Protein 2F4P (pdb70)

Structure (mmCIF, N/CA/C/O backbone):
data_2F4P
#
_entry.id   2F4P
#
_cell.length_a   71.746
_cell.length_b   71.746
_cell.length_c   188.600
_cell.angle_alpha   90.00
_cell.angle_beta   90.00
_cell.angle_gamma   120.00
#
_symmetry.space_group_name_H-M   'P 65'
#
loop_
_entity.id
_entity.type
_entity.pdbx_description
1 polymer 'hypothetical protein TM1010'
2 non-polymer 'UNKNOWN LIGAND'
3 non-polymer 1,2-ETHANEDIOL
4 water water
#
loop_
_atom_site.group_PDB
_atom_site.id
_atom_site.type_symbol
_atom_site.label_atom_id
_atom_site.label_alt_id
_atom_site.label_comp_id
_atom_site.label_asym_id
_atom_site.label_entity_id
_atom_site.label_seq_id
_atom_site.pdbx_PDB_ins_code
_atom_site.Cartn_x
_atom_site.Cartn_y
_atom_site.Cartn_z
_atom_site.occupancy
_atom_site.B_iso_or_equiv
_atom_site.auth_seq_id
_atom_site.auth_comp_id
_atom_site.auth_asym_id
_atom_site.auth_atom_id
_atom_site.pdbx_PDB_model_num
ATOM 1 N N . VAL A 1 14 ? 29.736 47.854 4.084 1.00 61.47 2 VAL A N 1
ATOM 2 C CA . VAL A 1 14 ? 30.733 46.939 3.434 1.00 60.96 2 VAL A CA 1
ATOM 3 C C . VAL A 1 14 ? 30.465 45.485 3.834 1.00 59.60 2 VAL A C 1
ATOM 4 O O . VAL A 1 14 ? 30.412 44.610 2.972 1.00 59.02 2 VAL A O 1
ATOM 8 N N . ASP A 1 15 ? 30.288 45.232 5.133 1.00 58.23 3 ASP A N 1
ATOM 9 C CA . ASP A 1 15 ? 29.980 43.873 5.610 1.00 56.66 3 ASP A CA 1
ATOM 10 C C . ASP A 1 15 ? 28.564 43.381 5.261 1.00 54.76 3 ASP A C 1
ATOM 11 O O . ASP A 1 15 ? 28.287 42.187 5.374 1.00 53.29 3 ASP A O 1
ATOM 16 N N . ASP A 1 16 ? 27.683 44.285 4.825 1.00 53.21 4 ASP A N 1
ATOM 17 C CA . ASP A 1 16 ? 26.345 43.895 4.359 1.00 52.28 4 ASP A CA 1
ATOM 18 C C . ASP A 1 16 ? 26.430 42.970 3.157 1.00 47.68 4 ASP A C 1
ATOM 19 O O . ASP A 1 16 ? 25.485 42.236 2.884 1.00 48.69 4 ASP A O 1
ATOM 24 N N . ILE A 1 17 ? 27.551 43.014 2.432 1.00 42.96 5 ILE A N 1
ATOM 25 C CA . ILE A 1 17 ? 27.729 42.175 1.243 1.00 40.68 5 ILE A CA 1
ATOM 26 C C . ILE A 1 17 ? 27.759 40.672 1.572 1.00 38.68 5 ILE A C 1
ATOM 27 O O . ILE A 1 17 ? 27.491 39.837 0.697 1.00 38.17 5 ILE A O 1
ATOM 32 N N . PHE A 1 18 ? 28.118 40.351 2.818 1.00 40.40 6 PHE A N 1
ATOM 33 C CA . PHE A 1 18 ? 28.259 38.964 3.266 1.00 40.61 6 PHE A CA 1
ATOM 34 C C . PHE A 1 18 ? 26.988 38.387 3.931 1.00 41.46 6 PHE A C 1
ATOM 35 O O . PHE A 1 18 ? 26.237 39.092 4.632 1.00 40.75 6 PHE A O 1
ATOM 43 N N . GLU A 1 19 ? 26.821 37.082 3.782 1.00 41.76 7 GLU A N 1
ATOM 44 C CA . GLU A 1 19 ? 25.704 36.361 4.388 1.00 43.03 7 GLU A CA 1
ATOM 45 C C . GLU A 1 19 ? 25.772 36.418 5.901 1.00 45.19 7 GLU A C 1
ATOM 46 O O . GLU A 1 19 ? 24.817 36.854 6.550 1.00 46.61 7 GLU A O 1
ATOM 52 N N . ARG A 1 20 ? 26.914 36.011 6.464 1.00 46.24 8 ARG A N 1
ATOM 53 C CA . ARG A 1 20 ? 27.114 35.978 7.915 1.00 48.06 8 ARG A CA 1
ATOM 54 C C . ARG A 1 20 ? 28.130 36.992 8.416 1.00 46.19 8 ARG A C 1
ATOM 55 O O . ARG A 1 20 ? 28.299 37.174 9.610 1.00 48.06 8 ARG A O 1
ATOM 63 N N . GLY A 1 21 ? 28.784 37.689 7.497 1.00 46.13 9 GLY A N 1
ATOM 64 C CA . GLY A 1 21 ? 29.873 38.592 7.842 1.00 41.27 9 GLY A CA 1
ATOM 65 C C . GLY A 1 21 ? 31.163 38.099 7.218 1.00 39.44 9 GLY A C 1
ATOM 66 O O . GLY A 1 21 ? 31.177 37.126 6.463 1.00 37.54 9 GLY A O 1
ATOM 67 N N . SER A 1 22 ? 32.255 38.792 7.499 1.00 39.99 10 SER A N 1
ATOM 68 C CA . SER A 1 22 ? 33.550 38.351 7.016 1.00 43.21 10 SER A CA 1
ATOM 69 C C . SER A 1 22 ? 34.136 37.363 8.020 1.00 42.22 10 SER A C 1
ATOM 70 O O . SER A 1 22 ? 34.009 37.540 9.243 1.00 40.30 10 SER A O 1
ATOM 73 N N . LYS A 1 23 ? 34.794 36.336 7.500 1.00 40.59 11 LYS A N 1
ATOM 74 C CA . LYS A 1 23 ? 35.321 35.281 8.333 1.00 40.56 11 LYS A CA 1
ATOM 75 C C . LYS A 1 23 ? 36.456 35.872 9.134 1.00 39.00 11 LYS A C 1
ATOM 76 O O . LYS A 1 23 ? 37.301 36.572 8.580 1.00 36.88 11 LYS A O 1
ATOM 82 N N . GLY A 1 24 ? 36.452 35.603 10.438 1.00 37.64 12 GLY A N 1
ATOM 83 C CA . GLY A 1 24 ? 37.514 36.035 11.335 1.00 37.88 12 GLY A CA 1
ATOM 84 C C . GLY A 1 24 ? 38.870 35.504 10.944 1.00 37.69 12 GLY A C 1
ATOM 85 O O . GLY A 1 24 ? 39.029 34.320 10.705 1.00 36.04 12 GLY A O 1
ATOM 86 N N . SER A 1 25 ? 39.854 36.394 10.879 1.00 40.11 13 SER A N 1
ATOM 87 C CA . SER A 1 25 ? 41.205 36.000 10.509 1.00 41.56 13 SER A CA 1
ATOM 88 C C . SER A 1 25 ? 41.813 35.166 11.618 1.00 40.63 13 SER A C 1
ATOM 89 O O . SER A 1 25 ? 41.603 35.435 12.801 1.00 40.35 13 SER A O 1
ATOM 92 N N . SER A 1 26 ? 42.574 34.155 11.220 1.00 40.88 14 SER A N 1
ATOM 93 C CA . SER A 1 26 ? 43.343 33.337 12.160 1.00 42.61 14 SER A CA 1
ATOM 94 C C . SER A 1 26 ? 44.397 34.146 12.912 1.00 41.72 14 SER A C 1
ATOM 95 O O . SER A 1 26 ? 44.936 33.654 13.894 1.00 43.43 14 SER A O 1
ATOM 98 N N . ASP A 1 27 ? 44.695 35.364 12.446 1.00 43.25 15 ASP A N 1
ATOM 99 C CA . ASP A 1 27 ? 45.546 36.314 13.184 1.00 43.27 15 ASP A CA 1
ATOM 100 C C . ASP A 1 27 ? 44.958 36.661 14.548 1.00 42.51 15 ASP A C 1
ATOM 101 O O . ASP A 1 27 ? 45.688 36.961 15.478 1.00 40.86 15 ASP A O 1
ATOM 106 N N . PHE A 1 28 ? 43.628 36.671 14.649 1.00 40.38 16 PHE A N 1
ATOM 107 C CA . PHE A 1 28 ? 42.957 37.153 15.853 1.00 38.96 16 PHE A CA 1
ATOM 108 C C . PHE A 1 28 ? 42.025 36.151 16.524 1.00 38.26 16 PHE A C 1
ATOM 109 O O . PHE A 1 28 ? 41.607 36.389 17.654 1.00 35.52 16 PHE A O 1
ATOM 117 N N . PHE A 1 29 ? 41.642 35.102 15.795 1.00 36.04 17 PHE A N 1
ATOM 118 C CA . PHE A 1 29 ? 40.642 34.128 16.246 1.00 36.85 17 PHE A CA 1
ATOM 119 C C . PHE A 1 29 ? 41.135 32.707 16.089 1.00 37.83 17 PHE A C 1
ATOM 120 O O . PHE A 1 29 ? 41.877 32.404 15.171 1.00 39.13 17 PHE A O 1
ATOM 128 N N . THR A 1 30 ? 40.674 31.841 16.984 1.00 38.59 18 THR A N 1
ATOM 129 C CA . THR A 1 30 ? 40.814 30.400 16.885 1.00 39.79 18 THR A CA 1
ATOM 130 C C . THR A 1 30 ? 39.467 29.840 16.478 1.00 38.16 18 THR A C 1
ATOM 131 O O . THR A 1 30 ? 38.432 30.165 17.070 1.00 36.73 18 THR A O 1
ATOM 135 N N . GLY A 1 31 ? 39.460 29.014 15.440 1.00 35.17 19 GLY A N 1
ATOM 136 C CA . GLY A 1 31 ? 38.212 28.456 14.939 1.00 33.34 19 GLY A CA 1
ATOM 137 C C . GLY A 1 31 ? 37.406 29.386 14.030 1.00 36.20 19 GLY A C 1
ATOM 138 O O . GLY A 1 31 ? 37.920 30.378 13.510 1.00 35.50 19 GLY A O 1
ATOM 139 N N . ASN A 1 32 ? 36.136 29.033 13.827 1.00 35.18 20 ASN A N 1
ATOM 140 C CA . ASN A 1 32 ? 35.293 29.673 12.827 1.00 34.46 20 ASN A CA 1
ATOM 141 C C . ASN A 1 32 ? 34.459 30.761 13.467 1.00 36.95 20 ASN A C 1
ATOM 142 O O . ASN A 1 32 ? 33.637 30.490 14.340 1.00 35.38 20 ASN A O 1
ATOM 147 N N . VAL A 1 33 ? 34.680 31.993 13.008 1.00 34.93 21 VAL A N 1
ATOM 148 C CA . VAL A 1 33 ? 34.033 33.184 13.581 1.00 36.15 21 VAL A CA 1
ATOM 149 C C . VAL A 1 33 ? 33.626 34.059 12.404 1.00 36.06 21 VAL A C 1
ATOM 150 O O . VAL A 1 33 ? 34.359 34.123 11.421 1.00 36.68 21 VAL A O 1
ATOM 154 N N . TRP A 1 34 ? 32.471 34.707 12.497 1.00 36.48 22 TRP A N 1
ATOM 155 C CA A TRP A 1 34 ? 31.955 35.622 11.473 0.50 38.65 22 TRP A CA 1
ATOM 156 C CA B TRP A 1 34 ? 32.077 35.687 11.476 0.50 36.44 22 TRP A CA 1
ATOM 157 C C . TRP A 1 34 ? 31.702 36.981 12.149 1.00 38.30 22 TRP A C 1
ATOM 158 O O . TRP A 1 34 ? 31.018 37.011 13.168 1.00 37.40 22 TRP A O 1
ATOM 179 N N . VAL A 1 35 ? 32.223 38.056 11.572 1.00 39.60 23 VAL A N 1
ATOM 180 C CA . VAL A 1 35 ? 32.080 39.412 12.102 1.00 39.13 23 VAL A CA 1
ATOM 181 C C . VAL A 1 35 ? 31.346 40.326 11.098 1.00 38.56 23 VAL A C 1
ATOM 182 O O . VAL A 1 35 ? 31.720 40.395 9.928 1.00 38.92 23 VAL A O 1
ATOM 186 N N . LYS A 1 36 ? 30.285 40.996 11.544 1.00 38.29 24 LYS A N 1
ATOM 187 C CA . LYS A 1 36 ? 29.660 42.069 10.766 1.00 38.82 24 LYS A CA 1
ATOM 188 C C . LYS A 1 36 ? 29.832 43.357 11.543 1.00 40.10 24 LYS A C 1
ATOM 189 O O . LYS A 1 36 ? 29.374 43.452 12.675 1.00 38.33 24 LYS A O 1
ATOM 200 N N . LEU A 1 38 ? 28.783 46.931 12.466 1.00 38.83 26 LEU A N 1
ATOM 201 C CA . LEU A 1 38 ? 27.525 47.632 12.474 1.00 36.65 26 LEU A CA 1
ATOM 202 C C . LEU A 1 38 ? 27.772 49.124 12.410 1.00 37.53 26 LEU A C 1
ATOM 203 O O . LEU A 1 38 ? 27.074 49.850 11.684 1.00 35.82 26 LEU A O 1
ATOM 208 N N . VAL A 1 39 ? 28.752 49.568 13.190 1.00 36.25 27 VAL A N 1
ATOM 209 C CA . VAL A 1 39 ? 29.231 50.937 13.174 1.00 36.35 27 VAL A CA 1
ATOM 210 C C . VAL A 1 39 ? 30.736 50.910 13.091 1.00 36.35 27 VAL A C 1
ATOM 211 O O . VAL A 1 39 ? 31.404 50.450 14.013 1.00 36.47 27 VAL A O 1
ATOM 215 N N . THR A 1 40 ? 31.268 51.378 11.967 1.00 37.81 28 THR A N 1
ATOM 216 C CA . THR A 1 40 ? 32.705 51.454 11.772 1.00 40.18 28 THR A CA 1
ATOM 217 C C . THR A 1 40 ? 33.256 52.781 12.248 1.00 41.54 28 THR A C 1
ATOM 218 O O . THR A 1 40 ? 34.446 52.895 12.558 1.00 39.84 28 THR A O 1
ATOM 222 N N . ASP A 1 41 ? 32.400 53.805 12.272 1.00 41.30 29 ASP A N 1
ATOM 223 C CA . ASP A 1 41 ? 32.790 55.136 12.708 1.00 42.38 29 ASP A CA 1
ATOM 224 C C . ASP A 1 41 ? 33.946 55.649 11.864 1.00 45.41 29 ASP A C 1
ATOM 225 O O . ASP A 1 41 ? 34.908 56.236 12.389 1.00 42.58 29 ASP A O 1
ATOM 230 N N . GLU A 1 42 ? 33.837 55.433 10.548 1.00 46.76 30 GLU A N 1
ATOM 231 C CA . GLU A 1 42 ? 34.848 55.880 9.579 1.00 48.67 30 GLU A CA 1
ATOM 232 C C . GLU A 1 42 ? 35.222 57.318 9.807 1.00 51.17 30 GLU A C 1
ATOM 233 O O . GLU A 1 42 ? 36.392 57.703 9.684 1.00 50.31 30 GLU A O 1
ATOM 235 N N . ASN A 1 43 ? 34.207 58.114 10.139 1.00 53.31 31 ASN A N 1
ATOM 236 C CA . ASN A 1 43 ? 34.358 59.544 10.298 1.00 52.15 31 ASN A CA 1
ATOM 237 C C . ASN A 1 43 ? 34.507 59.984 11.750 1.00 51.21 31 ASN A C 1
ATOM 238 O O . ASN A 1 43 ? 34.447 61.172 12.030 1.00 50.35 31 ASN A O 1
ATOM 243 N N . GLY A 1 44 ? 34.704 59.037 12.672 1.00 49.82 32 GLY A N 1
ATOM 244 C CA . GLY A 1 44 ? 34.977 59.369 14.073 1.00 49.19 32 GLY A CA 1
ATOM 245 C C . GLY A 1 44 ? 33.917 60.215 14.776 1.00 47.88 32 GLY A C 1
ATOM 246 O O . GLY A 1 44 ? 34.201 60.827 15.784 1.00 45.76 32 GLY A O 1
ATOM 247 N N . VAL A 1 45 ? 32.694 60.239 14.232 1.00 47.40 33 VAL A N 1
ATOM 248 C CA . VAL A 1 45 ? 31.550 60.960 14.816 1.00 45.91 33 VAL A CA 1
ATOM 249 C C . VAL A 1 45 ? 31.207 60.439 16.246 1.00 44.31 33 VAL A C 1
ATOM 250 O O . VAL A 1 45 ? 30.687 61.174 17.091 1.00 41.35 33 VAL A O 1
ATOM 254 N N . PHE A 1 46 ? 31.544 59.185 16.521 1.00 41.08 34 PHE A N 1
ATOM 255 C CA . PHE A 1 46 ? 31.055 58.502 17.718 1.00 38.34 34 PHE A CA 1
ATOM 256 C C . PHE A 1 46 ? 32.151 58.086 18.705 1.00 38.28 34 PHE A C 1
ATOM 257 O O . PHE A 1 46 ? 31.854 57.841 19.880 1.00 37.63 34 PHE A O 1
ATOM 265 N N . ASN A 1 47 ? 33.402 58.021 18.254 1.00 36.56 35 ASN A N 1
ATOM 266 C CA . ASN A 1 47 ? 34.523 57.490 19.076 1.00 36.96 35 ASN A CA 1
ATOM 267 C C . ASN A 1 47 ? 34.242 56.085 19.621 1.00 36.43 35 ASN A C 1
ATOM 268 O O . ASN A 1 47 ? 34.724 55.680 20.694 1.00 36.99 35 ASN A O 1
ATOM 273 N N . THR A 1 48 ? 33.475 55.331 18.841 1.00 35.72 36 THR A N 1
ATOM 274 C CA . THR A 1 48 ? 32.931 54.040 19.244 1.00 36.17 36 THR A CA 1
ATOM 275 C C . THR A 1 48 ? 32.758 53.181 17.991 1.00 37.94 36 THR A C 1
ATOM 276 O O . THR A 1 48 ? 32.311 53.676 16.965 1.00 36.25 36 THR A O 1
ATOM 280 N N . GLN A 1 49 ? 33.116 51.902 18.059 1.00 36.82 37 GLN A N 1
ATOM 281 C CA . GLN A 1 49 ? 32.765 50.985 17.001 1.00 34.97 37 GLN A CA 1
ATOM 282 C C . GLN A 1 49 ? 31.846 49.926 17.558 1.00 36.53 37 GLN A C 1
ATOM 283 O O . GLN A 1 49 ? 31.882 49.640 18.749 1.00 36.28 37 GLN A O 1
ATOM 289 N N . VAL A 1 50 ? 30.979 49.396 16.696 1.00 35.34 38 VAL A N 1
ATOM 290 C CA . VAL A 1 50 ? 29.991 48.385 17.090 1.00 36.25 38 VAL A CA 1
ATOM 291 C C . VAL A 1 50 ? 30.006 47.262 16.034 1.00 37.46 38 VAL A C 1
ATOM 292 O O . VAL A 1 50 ? 30.084 47.508 14.820 1.00 36.68 38 VAL A O 1
ATOM 296 N N . TYR A 1 51 ? 29.962 46.027 16.517 1.00 36.97 39 TYR A N 1
ATOM 297 C CA A TYR A 1 51 ? 29.993 44.871 15.632 0.50 36.83 39 TYR A CA 1
ATOM 298 C CA B TYR A 1 51 ? 30.060 44.846 15.678 0.50 36.56 39 TYR A CA 1
ATOM 299 C C . TYR A 1 51 ? 29.132 43.768 16.199 1.00 35.81 39 TYR A C 1
ATOM 300 O O . TYR A 1 51 ? 28.756 43.791 17.363 1.00 36.07 39 TYR A O 1
ATOM 317 N N . ASP A 1 52 ? 28.794 42.837 15.325 1.00 36.61 40 ASP A N 1
ATOM 318 C CA . ASP A 1 52 ? 27.978 41.678 15.666 1.00 38.17 40 ASP A CA 1
ATOM 319 C C . ASP A 1 52 ? 28.819 40.482 15.294 1.00 38.17 40 ASP A C 1
ATOM 320 O O . ASP A 1 52 ? 29.329 40.433 14.161 1.00 36.96 40 ASP A O 1
ATOM 325 N N . VAL A 1 53 ? 28.993 39.545 16.231 1.00 37.14 41 VAL A N 1
ATOM 326 C CA A VAL A 1 53 ? 29.929 38.417 16.078 0.50 35.42 41 VAL A CA 1
ATOM 327 C CA B VAL A 1 53 ? 29.877 38.414 15.989 0.50 37.67 41 VAL A CA 1
ATOM 328 C C . VAL A 1 53 ? 29.223 37.077 16.329 1.00 36.50 41 VAL A C 1
ATOM 329 O O . VAL A 1 53 ? 28.478 36.942 17.311 1.00 36.85 41 VAL A O 1
ATOM 336 N N . VAL A 1 54 ? 29.467 36.093 15.466 1.00 35.81 42 VAL A N 1
ATOM 337 C CA A VAL A 1 54 ? 29.080 34.703 15.740 0.50 34.78 42 VAL A CA 1
ATOM 338 C CA B VAL A 1 54 ? 29.083 34.717 15.778 0.50 35.57 42 VAL A CA 1
ATOM 339 C C . VAL A 1 54 ? 30.335 33.865 15.886 1.00 34.46 42 VAL A C 1
ATOM 340 O O . VAL A 1 54 ? 31.181 33.864 14.980 1.00 35.60 42 VAL A O 1
ATOM 347 N N . PHE A 1 55 ? 30.455 33.176 17.020 1.00 36.64 43 PHE A N 1
ATOM 348 C CA . PHE A 1 55 ? 31.506 32.180 17.260 1.00 34.24 43 PHE A CA 1
ATOM 349 C C . PHE A 1 55 ? 30.830 30.815 17.153 1.00 34.76 43 PHE A C 1
ATOM 350 O O . PHE A 1 55 ? 29.901 30.517 17.909 1.00 34.18 43 PHE A O 1
ATOM 358 N N . GLU A 1 56 ? 31.309 29.965 16.254 1.00 34.32 44 GLU A N 1
ATOM 359 C CA . GLU A 1 56 ? 30.841 28.568 16.243 1.00 34.82 44 GLU A CA 1
ATOM 360 C C . GLU A 1 56 ? 31.409 27.838 17.455 1.00 34.71 44 GLU A C 1
ATOM 361 O O . GLU A 1 56 ? 32.374 28.295 18.042 1.00 33.56 44 GLU A O 1
ATOM 367 N N . PRO A 1 57 ? 30.819 26.689 17.830 1.00 35.04 45 PRO A N 1
ATOM 368 C CA . PRO A 1 57 ? 31.319 26.003 19.016 1.00 34.42 45 PRO A CA 1
ATOM 369 C C . PRO A 1 57 ? 32.833 25.809 18.989 1.00 35.82 45 PRO A C 1
ATOM 370 O O . PRO A 1 57 ? 33.400 25.431 17.966 1.00 33.70 45 PRO A O 1
ATOM 374 N N . GLY A 1 58 ? 33.482 26.131 20.105 1.00 36.65 46 GLY A N 1
ATOM 375 C CA . GLY A 1 58 ? 34.911 25.960 20.244 1.00 36.75 46 GLY A CA 1
ATOM 376 C C . GLY A 1 58 ? 35.719 27.173 19.779 1.00 37.56 46 GLY A C 1
ATOM 377 O O . GLY A 1 58 ? 36.917 27.246 20.022 1.00 40.25 46 GLY A O 1
ATOM 378 N N . ALA A 1 59 ? 35.097 28.091 19.058 1.00 36.92 47 ALA A N 1
ATOM 379 C CA . ALA A 1 59 ? 35.828 29.230 18.506 1.00 35.07 47 ALA A CA 1
ATOM 380 C C . ALA A 1 59 ? 35.901 30.350 19.535 1.00 36.51 47 ALA A C 1
ATOM 381 O O . ALA A 1 59 ? 35.010 30.507 20.389 1.00 33.91 47 ALA A O 1
ATOM 383 N N . ARG A 1 60 ? 36.986 31.123 19.449 1.00 36.92 48 ARG A N 1
ATOM 384 C CA . ARG A 1 60 ? 37.236 32.188 20.407 1.00 35.87 48 ARG A CA 1
ATOM 385 C C . ARG A 1 60 ? 38.308 33.133 19.941 1.00 36.18 48 ARG A C 1
ATOM 386 O O . ARG A 1 60 ? 39.149 32.797 19.103 1.00 33.72 48 ARG A O 1
ATOM 394 N N . THR A 1 61 ? 38.333 34.301 20.555 1.00 36.90 49 THR A N 1
ATOM 395 C CA . THR A 1 61 ? 39.353 35.252 20.274 1.00 35.14 49 THR A CA 1
ATOM 396 C C . THR A 1 61 ? 40.674 34.742 20.844 1.00 34.68 49 THR A C 1
ATOM 397 O O . THR A 1 61 ? 40.712 33.903 21.774 1.00 33.73 49 THR A O 1
ATOM 401 N N . HIS A 1 62 ? 41.760 35.272 20.307 1.00 33.28 50 HIS A N 1
ATOM 402 C CA . HIS A 1 62 ? 43.037 35.252 21.025 1.00 33.79 50 HIS A CA 1
ATOM 403 C C . HIS A 1 62 ? 42.924 36.107 22.289 1.00 34.75 50 HIS A C 1
ATOM 404 O O . HIS A 1 62 ? 41.973 36.904 22.451 1.00 35.97 50 HIS A O 1
ATOM 411 N N . TRP A 1 63 ? 43.913 35.992 23.169 1.00 36.05 51 TRP A N 1
ATOM 412 C CA . TRP A 1 63 ? 44.058 36.986 24.244 1.00 34.53 51 TRP A CA 1
ATOM 413 C C . TRP A 1 63 ? 44.307 38.370 23.635 1.00 36.14 51 TRP A C 1
ATOM 414 O O . TRP A 1 63 ? 45.108 38.515 22.698 1.00 36.33 51 TRP A O 1
ATOM 425 N N . HIS A 1 64 ? 43.659 39.395 24.196 1.00 32.86 52 HIS A N 1
ATOM 426 C CA . HIS A 1 64 ? 43.857 40.738 23.740 1.00 34.59 52 HIS A CA 1
ATOM 427 C C . HIS A 1 64 ? 43.309 41.747 24.760 1.00 34.03 52 HIS A C 1
ATOM 428 O O . HIS A 1 64 ? 42.627 41.379 25.713 1.00 37.02 52 HIS A O 1
ATOM 435 N N . SER A 1 65 ? 43.580 43.013 24.512 1.00 33.85 53 SER A N 1
ATOM 436 C CA . SER A 1 65 ? 43.023 44.108 25.292 1.00 33.83 53 SER A CA 1
ATOM 437 C C . SER A 1 65 ? 42.712 45.296 24.370 1.00 35.47 53 SER A C 1
ATOM 438 O O . SER A 1 65 ? 43.286 45.433 23.260 1.00 36.12 53 SER A O 1
ATOM 441 N N . HIS A 1 66 ? 41.819 46.151 24.852 1.00 35.98 54 HIS A N 1
ATOM 442 C CA . HIS A 1 66 ? 41.476 47.394 24.189 1.00 33.77 54 HIS A CA 1
ATOM 443 C C . HIS A 1 66 ? 41.836 48.537 25.135 1.00 34.77 54 HIS A C 1
ATOM 444 O O . HIS A 1 66 ? 41.337 48.577 26.254 1.00 34.29 54 HIS A O 1
ATOM 451 N N . PRO A 1 67 ? 42.625 49.490 24.666 1.00 34.88 55 PRO A N 1
ATOM 452 C CA . PRO A 1 67 ? 42.942 50.660 25.476 1.00 35.66 55 PRO A CA 1
ATOM 453 C C . PRO A 1 67 ? 41.704 51.426 25.980 1.00 37.91 55 PRO A C 1
ATOM 454 O O . PRO A 1 67 ? 41.742 52.025 27.052 1.00 40.48 55 PRO A O 1
ATOM 458 N N . GLY A 1 68 ? 40.633 51.441 25.189 1.00 36.44 56 GLY A N 1
ATOM 459 C CA . GLY A 1 68 ? 39.434 52.158 25.551 1.00 35.67 56 GLY A CA 1
ATOM 460 C C . GLY A 1 68 ? 38.368 51.333 26.220 1.00 37.73 56 GLY A C 1
ATOM 461 O O . GLY A 1 68 ? 37.337 51.874 26.638 1.00 39.73 56 GLY A O 1
ATOM 462 N N . GLY A 1 69 ? 38.570 50.031 26.314 1.00 37.91 57 GLY A N 1
ATOM 463 C CA . GLY A 1 69 ? 37.548 49.179 26.911 1.00 42.09 57 GLY A CA 1
ATOM 464 C C . GLY A 1 69 ? 36.601 48.599 25.853 1.00 41.84 57 GLY A C 1
ATOM 465 O O . GLY A 1 69 ? 36.670 48.924 24.630 1.00 43.55 57 GLY A O 1
ATOM 466 N N . GLN A 1 70 ? 35.724 47.726 26.322 1.00 38.85 58 GLN A N 1
ATOM 467 C CA . GLN A 1 70 ? 34.789 47.036 25.435 1.00 38.49 58 GLN A CA 1
ATOM 468 C C . GLN A 1 70 ? 33.571 46.606 26.243 1.00 38.78 58 GLN A C 1
ATOM 469 O O . GLN A 1 70 ? 33.684 46.327 27.440 1.00 37.70 58 GLN A O 1
ATOM 475 N N . ILE A 1 71 ? 32.402 46.581 25.584 1.00 36.82 59 ILE A N 1
ATOM 476 C CA . ILE A 1 71 ? 31.161 46.109 26.164 1.00 39.43 59 ILE A CA 1
ATOM 477 C C . ILE A 1 71 ? 30.633 44.983 25.262 1.00 38.40 59 ILE A C 1
ATOM 478 O O . ILE A 1 71 ? 30.547 45.163 24.045 1.00 38.98 59 ILE A O 1
ATOM 483 N N . LEU A 1 72 ? 30.300 43.836 25.844 1.00 36.46 60 LEU A N 1
ATOM 484 C CA . LEU A 1 72 ? 29.667 42.742 25.101 1.00 37.40 60 LEU A CA 1
ATOM 485 C C . LEU A 1 72 ? 28.220 42.601 25.547 1.00 37.03 60 LEU A C 1
ATOM 486 O O . LEU A 1 72 ? 27.913 42.713 26.740 1.00 38.11 60 LEU A O 1
ATOM 491 N N . ILE A 1 73 ? 27.345 42.354 24.574 1.00 35.07 61 ILE A N 1
ATOM 492 C CA . ILE A 1 73 ? 25.933 42.131 24.819 1.00 35.55 61 ILE A CA 1
ATOM 493 C C . ILE A 1 73 ? 25.563 40.845 24.111 1.00 34.16 61 ILE A C 1
ATOM 494 O O . ILE A 1 73 ? 25.563 40.800 22.883 1.00 35.17 61 ILE A O 1
ATOM 499 N N . VAL A 1 74 ? 25.294 39.801 24.886 1.00 35.50 62 VAL A N 1
ATOM 500 C CA . VAL A 1 74 ? 25.050 38.465 24.349 1.00 37.37 62 VAL A CA 1
ATOM 501 C C . VAL A 1 74 ? 23.615 38.342 23.892 1.00 37.57 62 VAL A C 1
ATOM 502 O O . VAL A 1 74 ? 22.688 38.603 24.657 1.00 38.05 62 VAL A O 1
ATOM 506 N N . THR A 1 75 ? 23.433 37.956 22.637 1.00 36.83 63 THR A N 1
ATOM 507 C CA . THR A 1 75 ? 22.099 37.876 22.049 1.00 38.08 63 THR A CA 1
ATOM 508 C C . THR A 1 75 ? 21.608 36.452 21.849 1.00 40.07 63 THR A C 1
ATOM 509 O O . THR A 1 75 ? 20.407 36.242 21.728 1.00 38.57 63 THR A O 1
ATOM 513 N N . ARG A 1 76 ? 22.514 35.476 21.837 1.00 37.12 64 ARG A N 1
ATOM 514 C CA . ARG A 1 76 ? 22.128 34.104 21.600 1.00 39.89 64 ARG A CA 1
ATOM 515 C C . ARG A 1 76 ? 23.206 33.129 22.021 1.00 37.25 64 ARG A C 1
ATOM 516 O O . ARG A 1 76 ? 24.399 33.399 21.875 1.00 37.65 64 ARG A O 1
ATOM 524 N N . GLY A 1 77 ? 22.785 31.970 22.519 1.00 34.68 65 GLY A N 1
ATOM 525 C CA . GLY A 1 77 ? 23.716 30.854 22.706 1.00 35.57 65 GLY A CA 1
ATOM 526 C C . GLY A 1 77 ? 24.410 30.835 24.051 1.00 37.10 65 GLY A C 1
ATOM 527 O O . GLY A 1 77 ? 23.860 31.306 25.038 1.00 39.29 65 GLY A O 1
ATOM 528 N N . LYS A 1 78 ? 25.623 30.279 24.079 1.00 35.35 66 LYS A N 1
ATOM 529 C CA . LYS A 1 78 ? 26.389 30.086 25.289 1.00 38.33 66 LYS A CA 1
ATOM 530 C C . LYS A 1 78 ? 27.859 30.312 24.983 1.00 38.01 66 LYS A C 1
ATOM 531 O O . LYS A 1 78 ? 28.389 29.815 23.982 1.00 36.91 66 LYS A O 1
ATOM 537 N N . GLY A 1 79 ? 28.507 31.090 25.830 1.00 36.09 67 GLY A N 1
ATOM 538 C CA . GLY A 1 79 ? 29.924 31.304 25.700 1.00 37.13 67 GLY A CA 1
ATOM 539 C C . GLY A 1 79 ? 30.635 31.524 26.997 1.00 36.07 67 GLY A C 1
ATOM 540 O O . GLY A 1 79 ? 30.096 31.298 28.068 1.00 36.77 67 GLY A O 1
ATOM 541 N N . PHE A 1 80 ? 31.861 31.996 26.863 1.00 36.47 68 PHE A N 1
ATOM 542 C CA . PHE A 1 80 ? 32.758 32.234 27.975 1.00 38.12 68 PHE A CA 1
ATOM 543 C C . PHE A 1 80 ? 33.510 33.526 27.779 1.00 37.61 68 PHE A C 1
ATOM 544 O O . PHE A 1 80 ? 33.848 33.893 26.645 1.00 36.03 68 PHE A O 1
ATOM 552 N N . TYR A 1 81 ? 33.744 34.197 28.908 1.00 39.37 69 TYR A N 1
ATOM 553 C CA . TYR A 1 81 ? 34.597 35.361 29.015 1.00 37.83 69 TYR A CA 1
ATOM 554 C C . TYR A 1 81 ? 35.623 35.098 30.124 1.00 39.02 69 TYR A C 1
ATOM 555 O O . TYR A 1 81 ? 35.275 34.638 31.188 1.00 39.03 69 TYR A O 1
ATOM 564 N N . GLN A 1 82 ? 36.888 35.384 29.856 1.00 37.12 70 GLN A N 1
ATOM 565 C CA . GLN A 1 82 ? 37.924 35.191 30.849 1.00 36.61 70 GLN A CA 1
ATOM 566 C C . GLN A 1 82 ? 38.968 36.279 30.796 1.00 37.59 70 GLN A C 1
ATOM 567 O O . GLN A 1 82 ? 39.527 36.555 29.735 1.00 36.69 70 GLN A O 1
ATOM 573 N N . GLU A 1 83 ? 39.248 36.855 31.965 1.00 37.70 71 GLU A N 1
ATOM 574 C CA . GLU A 1 83 ? 40.375 37.755 32.171 1.00 38.63 71 GLU A CA 1
ATOM 575 C C . GLU A 1 83 ? 41.629 36.983 32.570 1.00 39.08 71 GLU A C 1
ATOM 576 O O . GLU A 1 83 ? 41.564 35.958 33.240 1.00 38.29 71 GLU A O 1
ATOM 582 N N . ARG A 1 84 ? 42.779 37.478 32.131 1.00 36.69 72 ARG A N 1
ATOM 583 C CA . ARG A 1 84 ? 44.058 36.849 32.460 1.00 36.28 72 ARG A CA 1
ATOM 584 C C . ARG A 1 84 ? 44.150 36.577 33.962 1.00 36.64 72 ARG A C 1
ATOM 585 O O . ARG A 1 84 ? 43.977 37.481 34.771 1.00 38.65 72 ARG A O 1
ATOM 593 N N . GLY A 1 85 ? 44.397 35.328 34.326 1.00 40.23 73 GLY A N 1
ATOM 594 C CA . GLY A 1 85 ? 44.621 34.942 35.716 1.00 40.98 73 GLY A CA 1
ATOM 595 C C . GLY A 1 85 ? 43.366 34.810 36.563 1.00 42.13 73 GLY A C 1
ATOM 596 O O . GLY A 1 85 ? 43.469 34.611 37.772 1.00 41.07 73 GLY A O 1
ATOM 597 N N . LYS A 1 86 ? 42.182 34.925 35.954 1.00 41.53 74 LYS A N 1
ATOM 598 C CA . LYS A 1 86 ? 40.910 34.876 36.697 1.00 41.02 74 LYS A CA 1
ATOM 599 C C . LYS A 1 86 ? 40.022 33.717 36.190 1.00 40.31 74 LYS A C 1
ATOM 600 O O . LYS A 1 86 ? 40.163 33.283 35.047 1.00 39.28 74 LYS A O 1
ATOM 606 N N . PRO A 1 87 ? 39.089 33.234 37.022 1.00 41.16 75 PRO A N 1
ATOM 607 C CA . PRO A 1 87 ? 38.166 32.187 36.575 1.00 42.29 75 PRO A CA 1
ATOM 608 C C . PRO A 1 87 ? 37.288 32.694 35.438 1.00 41.12 75 PRO A C 1
ATOM 609 O O . PRO A 1 87 ? 36.856 33.850 35.466 1.00 40.45 75 PRO A O 1
ATOM 613 N N . ALA A 1 88 ? 37.016 31.835 34.457 1.00 39.23 76 ALA A N 1
ATOM 614 C CA . ALA A 1 88 ? 36.123 32.186 33.364 1.00 40.82 76 ALA A CA 1
ATOM 615 C C . ALA A 1 88 ? 34.675 32.401 33.830 1.00 43.57 76 ALA A C 1
ATOM 616 O O . ALA A 1 88 ? 34.220 31.790 34.796 1.00 44.68 76 ALA A O 1
ATOM 618 N N . ARG A 1 89 ? 33.986 33.288 33.131 1.00 41.55 77 ARG A N 1
ATOM 619 C CA . ARG A 1 89 ? 32.576 33.623 33.341 1.00 42.42 77 ARG A CA 1
ATOM 620 C C . ARG A 1 89 ? 31.758 33.001 32.185 1.00 40.51 77 ARG A C 1
ATOM 621 O O . ARG A 1 89 ? 32.103 33.160 31.013 1.00 39.73 77 ARG A O 1
ATOM 629 N N . ILE A 1 90 ? 30.675 32.309 32.521 1.00 40.17 78 ILE A N 1
ATOM 630 C CA . ILE A 1 90 ? 29.794 31.712 31.521 1.00 41.20 78 ILE A CA 1
ATOM 631 C C . ILE A 1 90 ? 28.826 32.793 31.044 1.00 40.15 78 ILE A C 1
ATOM 632 O O . ILE A 1 90 ? 28.290 33.542 31.853 1.00 38.93 78 ILE A O 1
ATOM 637 N N . LEU A 1 91 ? 28.632 32.873 29.731 1.00 38.24 79 LEU A N 1
ATOM 638 C CA . LEU A 1 91 ? 27.761 33.856 29.114 1.00 37.41 79 LEU A CA 1
ATOM 639 C C . LEU A 1 91 ? 26.536 33.183 28.505 1.00 38.94 79 LEU A C 1
ATOM 640 O O . LEU A 1 91 ? 26.653 32.125 27.861 1.00 37.66 79 LEU A O 1
ATOM 645 N N . LYS A 1 92 ? 25.372 33.812 28.695 1.00 38.10 80 LYS A N 1
ATOM 646 C CA . LYS A 1 92 ? 24.121 33.419 28.037 1.00 40.24 80 LYS A CA 1
ATOM 647 C C . LYS A 1 92 ? 23.382 34.653 27.516 1.00 39.72 80 LYS A C 1
ATOM 648 O O . LYS A 1 92 ? 23.756 35.791 27.839 1.00 41.89 80 LYS A O 1
ATOM 651 N N . LYS A 1 93 ? 22.318 34.424 26.750 1.00 38.74 81 LYS A N 1
ATOM 652 C CA . LYS A 1 93 ? 21.485 35.502 26.204 1.00 40.71 81 LYS A CA 1
ATOM 653 C C . LYS A 1 93 ? 21.111 36.513 27.280 1.00 39.09 81 LYS A C 1
ATOM 654 O O . LYS A 1 93 ? 20.633 36.145 28.356 1.00 38.83 81 LYS A O 1
ATOM 659 N N . GLY A 1 94 ? 21.328 37.787 26.980 1.00 36.51 82 GLY A N 1
ATOM 660 C CA . GLY A 1 94 ? 20.977 38.881 27.894 1.00 37.28 82 GLY A CA 1
ATOM 661 C C . GLY A 1 94 ? 22.124 39.418 28.726 1.00 38.59 82 GLY A C 1
ATOM 662 O O . GLY A 1 94 ? 22.026 40.516 29.316 1.00 38.02 82 GLY A O 1
ATOM 663 N N . ASP A 1 95 ? 23.218 38.667 28.789 1.00 36.16 83 ASP A N 1
ATOM 664 C CA . ASP A 1 95 ? 24.337 39.049 29.638 1.00 38.30 83 ASP A CA 1
ATOM 665 C C . ASP A 1 95 ? 25.056 40.242 29.031 1.00 37.07 83 ASP A C 1
ATOM 666 O O . ASP A 1 95 ? 25.145 40.391 27.800 1.00 36.50 83 ASP A O 1
ATOM 671 N N . VAL A 1 96 ? 25.542 41.097 29.910 1.00 36.24 84 VAL A N 1
ATOM 672 C CA . VAL A 1 96 ? 26.300 42.244 29.513 1.00 34.92 84 VAL A CA 1
ATOM 673 C C . VAL A 1 96 ? 27.647 42.163 30.231 1.00 37.02 84 VAL A C 1
ATOM 674 O O . VAL A 1 96 ? 27.687 42.068 31.452 1.00 38.52 84 VAL A O 1
ATOM 678 N N . VAL A 1 97 ? 28.728 42.222 29.460 1.00 35.66 85 VAL A N 1
ATOM 679 C CA . VAL A 1 97 ? 30.082 42.184 29.980 1.00 34.17 85 VAL A CA 1
ATOM 680 C C . VAL A 1 97 ? 30.773 43.532 29.802 1.00 36.24 85 VAL A C 1
ATOM 681 O O . VAL A 1 97 ? 30.922 44.010 28.673 1.00 36.56 85 VAL A O 1
ATOM 685 N N . GLU A 1 98 ? 31.159 44.140 30.917 1.00 33.96 86 GLU A N 1
ATOM 686 C CA . GLU A 1 98 ? 31.952 45.370 30.902 1.00 36.85 86 GLU A CA 1
ATOM 687 C C . GLU A 1 98 ? 33.430 45.010 31.008 1.00 38.74 86 GLU A C 1
ATOM 688 O O . GLU A 1 98 ? 33.878 44.493 32.043 1.00 37.78 86 GLU A O 1
ATOM 694 N N . ILE A 1 99 ? 34.174 45.261 29.946 1.00 36.17 87 ILE A N 1
ATOM 695 C CA . ILE A 1 99 ? 35.596 44.908 29.889 1.00 37.92 87 ILE A CA 1
ATOM 696 C C . ILE A 1 99 ? 36.418 46.185 30.030 1.00 38.21 87 ILE A C 1
ATOM 697 O O . ILE A 1 99 ? 36.480 46.997 29.089 1.00 37.67 87 ILE A O 1
ATOM 702 N N . PRO A 1 100 ? 37.040 46.386 31.199 1.00 39.10 88 PRO A N 1
ATOM 703 C CA . PRO A 1 100 ? 37.694 47.662 31.377 1.00 38.10 88 PRO A CA 1
ATOM 704 C C . PRO A 1 100 ? 38.911 47.897 30.488 1.00 36.35 88 PRO A C 1
ATOM 705 O O . PRO A 1 100 ? 39.508 46.945 29.963 1.00 35.20 88 PRO A O 1
ATOM 709 N N . PRO A 1 101 ? 39.26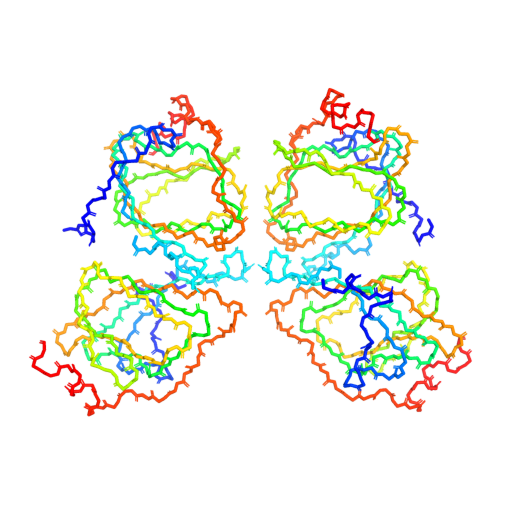8 49.171 30.319 1.00 36.71 89 PRO A N 1
ATOM 710 C CA . PRO A 1 101 ? 40.455 49.542 29.554 1.00 36.12 89 PRO A CA 1
ATOM 711 C C . PRO A 1 101 ? 41.683 48.709 29.935 1.00 35.21 89 PRO A C 1
ATOM 712 O O . PRO A 1 101 ? 41.956 48.545 31.120 1.00 34.38 89 PRO A O 1
ATOM 716 N N . ASN A 1 102 ? 42.348 48.150 28.916 1.00 32.33 90 ASN A N 1
ATOM 717 C CA . ASN A 1 102 ? 43.617 47.438 29.014 1.00 32.19 90 ASN A CA 1
ATOM 718 C C . ASN A 1 102 ? 43.577 46.094 29.699 1.00 33.91 90 ASN A C 1
ATOM 719 O O . ASN A 1 102 ? 44.620 45.428 29.792 1.00 30.93 90 ASN A O 1
ATOM 724 N N . VAL A 1 103 ? 42.389 45.640 30.110 1.00 34.47 91 VAL A N 1
ATOM 725 C CA . VAL A 1 103 ? 42.278 44.322 30.738 1.00 34.38 91 VAL A CA 1
ATOM 726 C C . VAL A 1 103 ? 42.471 43.240 29.653 1.00 35.23 91 VAL A C 1
ATOM 727 O O . VAL A 1 103 ? 41.800 43.257 28.614 1.00 35.99 91 VAL A O 1
ATOM 731 N N . VAL A 1 104 ? 43.397 42.328 29.895 1.00 34.55 92 VAL A N 1
ATOM 732 C CA . VAL A 1 104 ? 43.689 41.260 28.945 1.00 34.66 92 VAL A CA 1
ATOM 733 C C . VAL A 1 104 ? 42.679 40.135 29.114 1.00 34.78 92 VAL A C 1
ATOM 734 O O . VAL A 1 104 ? 42.429 39.690 30.230 1.00 35.19 92 VAL A O 1
ATOM 738 N N . HIS A 1 105 ? 42.039 39.718 28.021 1.00 34.52 93 HIS A N 1
ATOM 739 C CA . HIS A 1 105 ? 40.911 38.774 28.146 1.00 35.36 93 HIS A CA 1
ATOM 740 C C . HIS A 1 105 ? 40.719 38.028 26.818 1.00 34.88 93 HIS A C 1
ATOM 741 O O . HIS A 1 105 ? 41.344 38.356 25.793 1.00 35.44 93 HIS A O 1
ATOM 748 N N . TRP A 1 106 ? 39.909 36.998 26.858 1.00 35.80 94 TRP A N 1
ATOM 749 C CA . TRP A 1 106 ? 39.378 36.417 25.616 1.00 34.79 94 TRP A CA 1
ATOM 750 C C . TRP A 1 106 ? 37.910 36.173 25.821 1.00 35.93 94 TRP A C 1
ATOM 751 O O . TRP A 1 106 ? 37.436 36.121 26.971 1.00 35.59 94 TRP A O 1
ATOM 762 N N . HIS A 1 107 ? 37.185 36.038 24.712 1.00 36.40 95 HIS A N 1
ATOM 763 C CA . HIS A 1 107 ? 35.816 35.537 24.788 1.00 34.38 95 HIS A CA 1
ATOM 764 C C . HIS A 1 107 ? 35.545 34.606 23.629 1.00 34.20 95 HIS A C 1
ATOM 765 O O . HIS A 1 107 ? 36.242 34.619 22.621 1.00 35.24 95 HIS A O 1
ATOM 772 N N . GLY A 1 108 ? 34.491 33.820 23.754 1.00 33.65 96 GLY A N 1
ATOM 773 C CA . GLY A 1 108 ? 34.167 32.907 22.678 1.00 36.03 96 GLY A CA 1
ATOM 774 C C . GLY A 1 108 ? 33.076 31.952 23.027 1.00 34.76 96 GLY A C 1
ATOM 775 O O . GLY A 1 108 ? 32.446 32.054 24.066 1.00 34.54 96 GLY A O 1
ATOM 776 N N . ALA A 1 109 ? 32.873 30.977 22.146 1.00 36.32 97 ALA A N 1
ATOM 777 C CA . ALA A 1 109 ? 31.754 30.082 22.296 1.00 34.34 97 ALA A CA 1
ATOM 778 C C . ALA A 1 109 ? 32.078 28.994 23.282 1.00 36.39 97 ALA A C 1
ATOM 779 O O . ALA A 1 109 ? 33.245 28.718 23.591 1.00 38.10 97 ALA A O 1
ATOM 781 N N . ALA A 1 110 ? 31.022 28.346 23.748 1.00 35.75 98 ALA A N 1
ATOM 782 C CA . ALA A 1 110 ? 31.137 27.078 24.446 1.00 36.32 98 ALA A CA 1
ATOM 783 C C . ALA A 1 110 ? 31.626 25.966 23.495 1.00 36.43 98 ALA A C 1
ATOM 784 O O . ALA A 1 110 ? 31.558 26.107 22.277 1.00 36.38 98 ALA A O 1
ATOM 786 N N . PRO A 1 111 ? 32.146 24.863 24.049 1.00 37.39 99 PRO A N 1
ATOM 787 C CA . PRO A 1 111 ? 32.591 23.766 23.190 1.00 37.95 99 PRO A CA 1
ATOM 788 C C . PRO A 1 111 ? 31.475 23.160 22.321 1.00 38.60 99 PRO A C 1
ATOM 789 O O . PRO A 1 111 ? 31.759 22.559 21.273 1.00 38.32 99 PRO A O 1
ATOM 793 N N . ASP A 1 112 ? 30.224 23.299 22.756 1.00 37.46 100 ASP A N 1
ATOM 794 C CA . ASP A 1 112 ? 29.113 22.568 22.120 1.00 37.83 100 ASP A CA 1
ATOM 795 C C . ASP A 1 112 ? 27.904 23.428 21.818 1.00 35.47 100 ASP A C 1
ATOM 796 O O . ASP A 1 112 ? 26.798 22.907 21.638 1.00 33.90 100 ASP A O 1
ATOM 801 N N . GLU A 1 113 ? 28.133 24.740 21.745 1.00 38.57 101 GLU A N 1
ATOM 802 C CA . GLU A 1 113 ? 27.102 25.696 21.408 1.00 38.08 101 GLU A CA 1
ATOM 803 C C . GLU A 1 113 ? 27.730 26.985 20.888 1.00 36.22 101 GLU A C 1
ATOM 804 O O . GLU A 1 113 ? 28.767 27.421 21.372 1.00 33.62 101 GLU A O 1
ATOM 810 N N . GLU A 1 114 ? 27.065 27.614 19.923 1.00 34.94 102 GLU A N 1
ATOM 811 C CA . GLU A 1 114 ? 27.540 28.867 19.369 1.00 38.21 102 GLU A CA 1
ATOM 812 C C . GLU A 1 114 ? 27.316 30.016 20.367 1.00 36.01 102 GLU A C 1
ATOM 813 O O . GLU A 1 114 ? 26.490 29.914 21.293 1.00 33.70 102 GLU A O 1
ATOM 819 N N . LEU A 1 115 ? 28.052 31.099 20.179 1.00 37.22 103 LEU A N 1
ATOM 820 C CA . LEU A 1 115 ? 27.822 32.360 20.902 1.00 36.22 103 LEU A CA 1
ATOM 821 C C . LEU A 1 115 ? 27.655 33.469 19.876 1.00 38.71 103 LEU A C 1
ATOM 822 O O . LEU A 1 115 ? 28.419 33.553 18.917 1.00 39.34 103 LEU A O 1
ATOM 827 N N . VAL A 1 116 ? 26.617 34.278 20.066 1.00 36.62 104 VAL A N 1
ATOM 828 C CA . VAL A 1 116 ? 26.391 35.463 19.257 1.00 36.26 104 VAL A CA 1
ATOM 829 C C . VAL A 1 116 ? 26.296 36.640 20.189 1.00 38.72 104 VAL A C 1
ATOM 830 O O . VAL A 1 116 ? 25.557 36.596 21.193 1.00 37.14 104 VAL A O 1
ATOM 834 N N . HIS A 1 117 ? 27.029 37.697 19.858 1.00 35.94 105 HIS A N 1
ATOM 835 C CA . HIS A 1 117 ? 26.968 38.889 20.660 1.00 38.15 105 HIS A CA 1
ATOM 836 C C . HIS A 1 117 ? 27.242 40.155 19.843 1.00 38.15 105 HIS A C 1
ATOM 837 O O . HIS A 1 117 ? 27.887 40.105 18.785 1.00 38.26 105 HIS A O 1
ATOM 844 N N . ILE A 1 118 ? 26.714 41.271 20.349 1.00 38.22 106 ILE A N 1
ATOM 845 C CA . ILE A 1 118 ? 27.095 42.594 19.914 1.00 36.79 106 ILE A CA 1
ATOM 846 C C . ILE A 1 118 ? 28.323 42.990 20.720 1.00 37.05 106 ILE A C 1
ATOM 847 O O . ILE A 1 118 ? 28.428 42.685 21.919 1.00 36.68 106 ILE A O 1
ATOM 852 N N . GLY A 1 119 ? 29.298 43.599 20.057 1.00 34.94 107 GLY A N 1
ATOM 853 C CA . GLY A 1 119 ? 30.452 44.161 20.753 1.00 35.47 107 GLY A CA 1
ATOM 854 C C . GLY A 1 119 ? 30.520 45.650 20.517 1.00 36.32 107 GLY A C 1
ATOM 855 O O . GLY A 1 119 ? 30.236 46.109 19.403 1.00 37.09 107 GLY A O 1
ATOM 856 N N . ILE A 1 120 ? 30.867 46.404 21.566 1.00 36.05 108 ILE A N 1
ATOM 857 C CA . ILE A 1 120 ? 31.037 47.844 21.473 1.00 38.02 108 ILE A CA 1
ATOM 858 C C . ILE A 1 120 ? 32.469 48.153 21.909 1.00 39.86 108 ILE A C 1
ATOM 859 O O . ILE A 1 120 ? 32.828 47.877 23.061 1.00 38.49 108 ILE A O 1
ATOM 864 N N . SER A 1 121 ? 33.289 48.648 20.989 1.00 38.00 109 SER A N 1
ATOM 865 C CA . SER A 1 121 ? 34.619 49.153 21.339 1.00 36.99 109 SER A CA 1
ATOM 866 C C . SER A 1 121 ? 34.461 50.644 21.696 1.00 37.21 109 SER A C 1
ATOM 867 O O . SER A 1 121 ? 34.164 51.467 20.838 1.00 36.24 109 SER A O 1
ATOM 870 N N . THR A 1 122 ? 34.684 50.964 22.961 1.00 35.67 110 THR A N 1
ATOM 871 C CA . THR A 1 122 ? 34.514 52.297 23.485 1.00 36.77 110 THR A CA 1
ATOM 872 C C . THR A 1 122 ? 35.832 53.054 23.415 1.00 35.80 110 THR A C 1
ATOM 873 O O . THR A 1 122 ? 36.920 52.445 23.423 1.00 36.67 110 THR A O 1
ATOM 877 N N . GLN A 1 123 ? 35.733 54.371 23.355 1.00 35.58 111 GLN A N 1
ATOM 878 C CA . GLN A 1 123 ? 36.890 55.264 23.407 1.00 37.57 111 GLN A CA 1
ATOM 879 C C . GLN A 1 123 ? 37.972 54.827 22.435 1.00 35.67 111 GLN A C 1
ATOM 880 O O . GLN A 1 123 ? 39.133 54.666 22.800 1.00 36.92 111 GLN A O 1
ATOM 886 N N . VAL A 1 124 ? 37.559 54.650 21.183 1.00 37.16 112 VAL A N 1
ATOM 887 C CA . VAL A 1 124 ? 38.426 54.149 20.130 1.00 37.70 112 VAL A CA 1
ATOM 888 C C . VAL A 1 124 ? 39.674 55.010 19.955 1.00 36.98 112 VAL A C 1
ATOM 889 O O . VAL A 1 124 ? 40.735 54.496 19.653 1.00 36.62 112 VAL A O 1
ATOM 893 N N . HIS A 1 125 ? 39.557 56.309 20.195 1.00 37.67 113 HIS A N 1
ATOM 894 C CA . HIS A 1 125 ? 40.681 57.214 19.992 1.00 40.04 113 HIS A CA 1
ATOM 895 C C . HIS A 1 125 ? 41.872 56.843 20.904 1.00 40.53 113 HIS A C 1
ATOM 896 O O . HIS A 1 125 ? 43.009 57.211 20.614 1.00 39.68 113 HIS A O 1
ATOM 903 N N . LEU A 1 126 ? 41.630 56.079 21.974 1.00 37.66 114 LEU A N 1
ATOM 904 C CA . LEU A 1 126 ? 42.697 55.692 22.879 1.00 37.97 114 LEU A CA 1
ATOM 905 C C . LEU A 1 126 ? 43.611 54.625 22.270 1.00 39.89 114 LEU A C 1
ATOM 906 O O . LEU A 1 126 ? 44.684 54.365 22.804 1.00 40.48 114 LEU A O 1
ATOM 911 N N . GLY A 1 127 ? 43.182 54.021 21.161 1.00 39.86 115 GLY A N 1
ATOM 912 C CA . GLY A 1 127 ? 44.038 53.126 20.388 1.00 39.91 115 GLY A CA 1
ATOM 913 C C . GLY A 1 127 ? 43.355 51.843 19.969 1.00 39.27 115 GLY A C 1
ATOM 914 O O . GLY A 1 127 ? 42.274 51.519 20.452 1.00 37.43 115 GLY A O 1
ATOM 915 N N . PRO A 1 128 ? 43.993 51.106 19.052 1.00 39.59 116 PRO A N 1
ATOM 916 C CA . PRO A 1 128 ? 43.437 49.868 18.564 1.00 41.35 116 PRO A CA 1
ATOM 917 C C . PRO A 1 128 ? 43.673 48.739 19.552 1.00 40.01 116 PRO A C 1
ATOM 918 O O . PRO A 1 128 ? 44.518 48.831 20.453 1.00 41.13 116 PRO A O 1
ATOM 922 N N . ALA A 1 129 ? 42.974 47.648 19.337 1.00 40.59 117 ALA A N 1
ATOM 923 C CA . ALA A 1 129 ? 43.157 46.473 20.169 1.00 41.70 117 ALA A CA 1
ATOM 924 C C . ALA A 1 129 ? 44.591 46.023 20.100 1.00 40.64 117 ALA A C 1
ATOM 925 O O . ALA A 1 129 ? 45.266 46.158 19.059 1.00 40.37 117 ALA A O 1
ATOM 927 N N . GLU A 1 130 ? 45.080 45.511 21.216 1.00 37.76 118 GLU A N 1
ATOM 928 C CA . GLU A 1 130 ? 46.373 44.911 21.257 1.00 38.24 118 GLU A CA 1
ATOM 929 C C . GLU A 1 130 ? 46.176 43.404 21.337 1.00 37.48 118 GLU A C 1
ATOM 930 O O . GLU A 1 130 ? 45.613 42.891 22.315 1.00 35.98 118 GLU A O 1
ATOM 936 N N . TRP A 1 131 ? 46.659 42.720 20.314 1.00 39.10 119 TRP A N 1
ATOM 937 C CA . TRP A 1 131 ? 46.465 41.289 20.159 1.00 38.47 119 TRP A CA 1
ATOM 938 C C . TRP A 1 131 ? 47.691 40.527 20.650 1.00 40.52 119 TRP A C 1
ATOM 939 O O . TRP A 1 131 ? 48.830 40.837 20.286 1.00 40.76 119 TRP A O 1
ATOM 950 N N . LEU A 1 132 ? 47.443 39.541 21.503 1.00 39.13 120 LEU A N 1
ATOM 951 C CA . LEU A 1 132 ? 48.480 38.733 22.131 1.00 41.31 120 LEU A CA 1
ATOM 952 C C . LEU A 1 132 ? 48.368 37.271 21.620 1.00 43.54 120 LEU A C 1
ATOM 953 O O . LEU A 1 132 ? 47.977 37.048 20.472 1.00 45.81 120 LEU A O 1
ATOM 958 N N . GLY A 1 133 ? 48.687 36.289 22.454 1.00 42.61 121 GLY A N 1
ATOM 959 C CA . GLY A 1 133 ? 48.685 34.895 22.029 1.00 42.14 121 GLY A CA 1
ATOM 960 C C . GLY A 1 133 ? 47.327 34.238 21.927 1.00 40.37 121 GLY A C 1
ATOM 961 O O . GLY A 1 133 ? 46.334 34.724 22.461 1.00 35.90 121 GLY A O 1
ATOM 962 N N . SER A 1 134 ? 47.296 33.103 21.235 1.00 36.06 122 SER A N 1
ATOM 963 C CA . SER A 1 134 ? 46.126 32.239 21.210 1.00 37.26 122 SER A CA 1
ATOM 964 C C . SER A 1 134 ? 45.782 31.749 22.592 1.00 37.99 122 SER A C 1
ATOM 965 O O . SER A 1 134 ? 46.659 31.643 23.465 1.00 36.44 122 SER A O 1
ATOM 968 N N . VAL A 1 135 ? 44.510 31.414 22.781 1.00 36.30 123 VAL A N 1
ATOM 969 C CA . VAL A 1 135 ? 44.070 30.722 23.953 1.00 36.68 123 VAL A CA 1
ATOM 970 C C . VAL A 1 135 ? 44.321 29.250 23.625 1.00 39.46 123 VAL A C 1
ATOM 971 O O . VAL A 1 135 ? 43.773 28.697 22.660 1.00 39.56 123 VAL A O 1
ATOM 975 N N . THR A 1 136 ? 45.187 28.621 24.408 1.00 37.82 124 THR A N 1
ATOM 976 C CA . THR A 1 136 ? 45.615 27.282 24.102 1.00 37.54 124 THR A CA 1
ATOM 977 C C . THR A 1 136 ? 44.498 26.276 24.345 1.00 38.58 124 THR A C 1
ATOM 978 O O . THR A 1 136 ? 43.535 26.561 25.032 1.00 34.17 124 THR A O 1
ATOM 982 N N . GLU A 1 137 ? 44.634 25.077 23.795 1.00 39.76 125 GLU A N 1
ATOM 983 C CA . GLU A 1 137 ? 43.601 24.075 24.033 1.00 41.76 125 GLU A CA 1
ATOM 984 C C . GLU A 1 137 ? 43.481 23.736 25.519 1.00 39.69 125 GLU A C 1
ATOM 985 O O . GLU A 1 137 ? 42.381 23.506 26.013 1.00 38.81 125 GLU A O 1
ATOM 991 N N . GLU A 1 138 ? 44.606 23.734 26.228 1.00 36.98 126 GLU A N 1
ATOM 992 C CA . GLU A 1 138 ? 44.602 23.512 27.671 1.00 36.74 126 GLU A CA 1
ATOM 993 C C . GLU A 1 138 ? 43.908 24.652 28.408 1.00 37.26 126 GLU A C 1
ATOM 994 O O . GLU A 1 138 ? 43.074 24.400 29.288 1.00 36.64 126 GLU A O 1
ATOM 996 N N . GLU A 1 139 ? 44.237 25.902 28.053 1.00 36.75 127 GLU A N 1
ATOM 997 C CA . GLU A 1 139 ? 43.556 27.034 28.661 1.00 36.43 127 GLU A CA 1
ATOM 998 C C . GLU A 1 139 ? 42.058 26.905 28.387 1.00 37.33 127 GLU A C 1
ATOM 999 O O . GLU A 1 139 ? 41.257 27.036 29.308 1.00 38.50 127 GLU A O 1
ATOM 1005 N N . TYR A 1 140 ? 41.678 26.586 27.145 1.00 38.10 128 TYR A N 1
ATOM 1006 C CA . TYR A 1 140 ? 40.245 26.545 26.783 1.00 37.95 128 TYR A CA 1
ATOM 1007 C C . TYR A 1 140 ? 39.535 25.394 27.490 1.00 37.10 128 TYR A C 1
ATOM 1008 O O . TYR A 1 140 ? 38.472 25.578 28.088 1.00 36.37 128 TYR A O 1
ATOM 1017 N N . ARG A 1 141 ? 40.131 24.213 27.440 1.00 35.70 129 ARG A N 1
ATOM 1018 C CA . ARG A 1 141 ? 39.563 23.049 28.106 1.00 36.58 129 ARG A CA 1
ATOM 1019 C C . ARG A 1 141 ? 39.377 23.350 29.597 1.00 36.96 129 ARG A C 1
ATOM 1020 O O . ARG A 1 141 ? 38.292 23.143 30.142 1.00 35.43 129 ARG A O 1
ATOM 1028 N N . LYS A 1 142 ? 40.414 23.876 30.247 1.00 37.04 130 LYS A N 1
ATOM 1029 C CA . LYS A 1 142 ? 40.325 24.135 31.690 1.00 38.60 130 LYS A CA 1
ATOM 1030 C C . LYS A 1 142 ? 39.265 25.178 32.000 1.00 36.60 130 LYS A C 1
ATOM 1031 O O . LYS A 1 142 ? 38.558 25.069 32.993 1.00 37.21 130 LYS A O 1
ATOM 1035 N N . ALA A 1 143 ? 39.156 26.181 31.136 1.00 36.76 131 ALA A N 1
ATOM 1036 C CA . ALA A 1 143 ? 38.134 27.195 31.260 1.00 37.34 131 ALA A CA 1
ATOM 1037 C C . ALA A 1 143 ? 36.720 26.676 31.067 1.00 37.96 131 ALA A C 1
ATOM 1038 O O . ALA A 1 143 ? 35.806 27.152 31.737 1.00 37.30 131 ALA A O 1
ATOM 1040 N N . THR A 1 144 ? 36.541 25.698 30.185 1.00 36.45 132 THR A N 1
ATOM 1041 C CA . THR A 1 144 ? 35.202 25.330 29.709 1.00 38.37 132 THR A CA 1
ATOM 1042 C C . THR A 1 144 ? 34.723 23.920 30.034 1.00 39.75 132 THR A C 1
ATOM 1043 O O . THR A 1 144 ? 33.520 23.694 30.137 1.00 38.64 132 THR A O 1
ATOM 1047 N N . GLU A 1 145 ? 35.638 22.967 30.160 1.00 42.55 133 GLU A N 1
ATOM 1048 C CA . GLU A 1 145 ? 35.243 21.568 30.302 1.00 43.12 133 GLU A CA 1
ATOM 1049 C C . GLU A 1 145 ? 34.313 21.383 31.500 1.00 44.47 133 GLU A C 1
ATOM 1050 O O . GLU A 1 145 ? 34.605 21.864 32.601 1.00 44.09 133 GLU A O 1
ATOM 1052 N N . GLY A 1 146 ? 33.183 20.710 31.260 1.00 44.51 134 GLY A N 1
ATOM 1053 C CA . GLY A 1 146 ? 32.185 20.430 32.298 1.00 44.18 134 GLY A CA 1
ATOM 1054 C C . GLY A 1 146 ? 31.324 21.600 32.763 1.00 44.87 134 GLY A C 1
ATOM 1055 O O . GLY A 1 146 ? 30.591 21.463 33.743 1.00 43.73 134 GLY A O 1
ATOM 1056 N N . LYS A 1 147 ? 31.394 22.744 32.075 1.00 45.66 135 LYS A N 1
ATOM 1057 C CA . LYS A 1 147 ? 30.677 23.953 32.531 1.00 47.48 135 LYS A CA 1
ATOM 1058 C C . LYS A 1 147 ? 29.371 24.239 31.752 1.00 48.70 135 LYS A C 1
ATOM 1059 O O . LYS A 1 147 ? 28.797 23.353 31.104 1.00 49.39 135 LYS A O 1
ATOM 1066 N N . ASP B 1 16 ? 12.382 39.713 24.387 1.00 52.49 4 ASP B N 1
ATOM 1067 C CA . ASP B 1 16 ? 13.099 38.456 24.052 1.00 51.54 4 ASP B CA 1
ATOM 1068 C C . ASP B 1 16 ? 14.516 38.382 24.655 1.00 50.01 4 ASP B C 1
ATOM 1069 O O . ASP B 1 16 ? 14.786 37.502 25.465 1.00 52.47 4 ASP B O 1
ATOM 1074 N N . ILE B 1 17 ? 15.411 39.284 24.258 1.00 47.75 5 ILE B N 1
ATOM 1075 C CA . ILE B 1 17 ? 16.797 39.311 24.791 1.00 46.71 5 ILE B CA 1
ATOM 1076 C C . ILE B 1 17 ? 16.833 39.774 26.250 1.00 42.51 5 ILE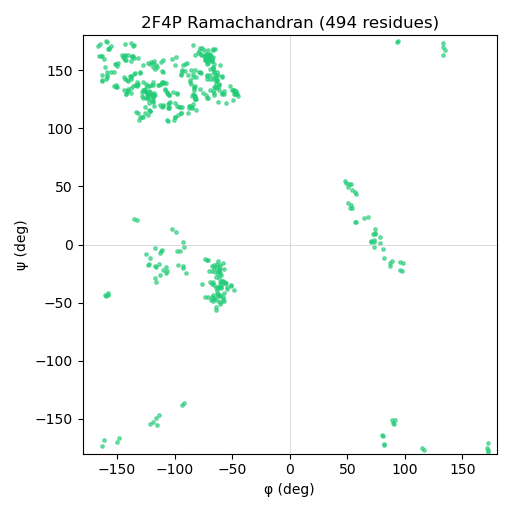 B C 1
ATOM 1077 O O . ILE B 1 17 ? 17.535 39.173 27.081 1.00 40.89 5 ILE B O 1
ATOM 1082 N N . PHE B 1 18 ? 16.093 40.844 26.556 1.00 37.62 6 PHE B N 1
ATOM 1083 C CA . PHE B 1 18 ? 16.061 41.396 27.915 1.00 37.28 6 PHE B CA 1
ATOM 1084 C C . PHE B 1 18 ? 14.653 41.456 28.463 1.00 39.49 6 PHE B C 1
ATOM 1085 O O . PHE B 1 18 ? 13.677 41.554 27.697 1.00 36.23 6 PHE B O 1
ATOM 1093 N N . GLU B 1 19 ? 14.547 41.463 29.792 1.00 41.43 7 GLU B N 1
ATOM 1094 C CA . GLU B 1 19 ? 13.261 41.770 30.433 1.00 42.67 7 GLU B CA 1
ATOM 1095 C C . GLU B 1 19 ? 12.997 43.258 30.236 1.00 40.92 7 GLU B C 1
ATOM 1096 O O . GLU B 1 19 ? 13.930 44.029 29.975 1.00 38.92 7 GLU B O 1
ATOM 1098 N N . ARG B 1 20 ? 11.729 43.641 30.320 1.00 39.65 8 ARG B N 1
ATOM 1099 C CA . ARG B 1 20 ? 11.334 45.044 30.278 1.00 38.65 8 ARG B CA 1
ATOM 1100 C C . ARG B 1 20 ? 11.907 45.777 31.459 1.00 37.03 8 ARG B C 1
ATOM 1101 O O . ARG B 1 20 ? 12.059 45.214 32.544 1.00 38.09 8 ARG B O 1
ATOM 1109 N N . GLY B 1 21 ? 12.207 47.048 31.258 1.00 34.17 9 GLY B N 1
ATOM 1110 C CA . GLY B 1 21 ? 12.790 47.848 32.328 1.00 34.50 9 GLY B CA 1
ATOM 1111 C C . GLY B 1 21 ? 11.684 48.564 33.069 1.00 33.90 9 GLY B C 1
ATOM 1112 O O . GLY B 1 21 ? 10.631 47.990 33.323 1.00 35.34 9 GLY B O 1
ATOM 1113 N N . SER B 1 22 ? 11.909 49.825 33.408 1.00 32.82 10 SER B N 1
ATOM 1114 C CA . SER B 1 22 ? 10.956 50.596 34.194 1.00 31.92 10 SER B CA 1
ATOM 1115 C C . SER B 1 22 ? 10.340 51.657 33.300 1.00 30.79 10 SER B C 1
ATOM 1116 O O . SER B 1 22 ? 10.924 52.047 32.290 1.00 29.59 10 SER B O 1
ATOM 1119 N N . LYS B 1 23 ? 9.181 52.134 33.706 1.00 31.16 11 LYS B N 1
ATOM 1120 C CA . LYS B 1 23 ? 8.374 53.064 32.913 1.00 33.53 11 LYS B CA 1
ATOM 1121 C C . LYS B 1 23 ? 9.109 54.389 32.775 1.00 33.33 11 LYS B C 1
ATOM 1122 O O . LYS B 1 23 ? 9.586 54.954 33.776 1.00 32.95 11 LYS B O 1
ATOM 1128 N N . GLY B 1 24 ? 9.189 54.868 31.539 1.00 33.52 12 GLY B N 1
ATOM 1129 C CA . GLY B 1 24 ? 9.828 56.130 31.221 1.00 33.60 12 GLY B CA 1
ATOM 1130 C C . GLY B 1 24 ? 8.952 57.309 31.578 1.00 33.03 12 GLY B C 1
ATOM 1131 O O . GLY B 1 24 ? 7.722 57.251 31.488 1.00 32.62 12 GLY B O 1
ATOM 1132 N N . SER B 1 25 ? 9.600 58.400 31.971 1.00 33.75 13 SER B N 1
ATOM 1133 C CA . SER B 1 25 ? 8.907 59.585 32.433 1.00 31.74 13 SER B CA 1
ATOM 1134 C C . SER B 1 25 ? 8.057 60.229 31.338 1.00 33.19 13 SER B C 1
ATOM 1135 O O . SER B 1 25 ? 8.479 60.354 30.196 1.00 32.27 13 SER B O 1
ATOM 1138 N N . SER B 1 26 ? 6.857 60.654 31.704 1.00 33.20 14 SER B N 1
ATOM 1139 C CA . SER B 1 26 ? 6.002 61.438 30.799 1.00 35.78 14 SER B CA 1
ATOM 1140 C C . SER B 1 26 ? 6.628 62.793 30.423 1.00 35.56 14 SER B C 1
ATOM 1141 O O . SER B 1 26 ? 6.201 63.417 29.460 1.00 37.13 14 SER B O 1
ATOM 1144 N N . ASP B 1 27 ? 7.634 63.234 31.179 1.00 35.89 15 ASP B N 1
ATOM 1145 C CA . ASP B 1 27 ? 8.372 64.456 30.846 1.00 36.93 15 ASP B CA 1
ATOM 1146 C C . ASP B 1 27 ? 9.208 64.306 29.568 1.00 35.70 15 ASP B C 1
ATOM 1147 O O . ASP B 1 27 ? 9.546 65.303 28.932 1.00 35.23 15 ASP B O 1
ATOM 1152 N N . PHE B 1 28 ? 9.550 63.073 29.201 1.00 29.91 16 PHE B N 1
ATOM 1153 C CA . PHE B 1 28 ? 10.431 62.831 28.066 1.00 32.23 16 PHE B CA 1
ATOM 1154 C C . PHE B 1 28 ? 9.864 61.889 26.993 1.00 30.33 16 PHE B C 1
ATOM 1155 O O . PHE B 1 28 ? 10.472 61.731 25.928 1.00 30.91 16 PHE B O 1
ATOM 1163 N N . PHE B 1 29 ? 8.722 61.269 27.291 1.00 30.04 17 PHE B N 1
ATOM 1164 C CA . PHE B 1 29 ? 8.101 60.284 26.411 1.00 28.49 17 PHE B CA 1
ATOM 1165 C C . PHE B 1 29 ? 6.618 60.535 26.279 1.00 29.78 17 PHE B C 1
ATOM 1166 O O . PHE B 1 29 ? 5.970 60.992 27.219 1.00 29.74 17 PHE B O 1
ATOM 1174 N N . THR B 1 30 ? 6.083 60.222 25.110 1.00 28.22 18 THR B N 1
ATOM 1175 C CA . THR B 1 30 ? 4.661 60.199 24.891 1.00 29.51 18 THR B CA 1
ATOM 1176 C C . THR B 1 30 ? 4.259 58.738 24.834 1.00 29.87 18 THR B C 1
ATOM 1177 O O . THR B 1 30 ? 4.880 57.956 24.127 1.00 28.65 18 THR B O 1
ATOM 1181 N N . GLY B 1 31 ? 3.249 58.349 25.602 1.00 30.76 19 GLY B N 1
ATOM 1182 C CA . GLY B 1 31 ? 2.860 56.935 25.670 1.00 28.58 19 GLY B CA 1
ATOM 1183 C C . GLY B 1 31 ? 3.716 56.121 26.622 1.00 28.08 19 GLY B C 1
ATOM 1184 O O . GLY B 1 31 ? 4.576 56.663 27.345 1.00 29.45 19 GLY B O 1
ATOM 1185 N N . ASN B 1 32 ? 3.497 54.808 26.595 1.00 26.88 20 ASN B N 1
ATOM 1186 C CA . ASN B 1 32 ? 4.165 53.863 27.471 1.00 26.98 20 ASN B CA 1
ATOM 1187 C C . ASN B 1 32 ? 5.462 53.399 26.876 1.00 26.60 20 ASN B C 1
ATOM 1188 O O . ASN B 1 32 ? 5.480 52.790 25.814 1.00 24.00 20 ASN B O 1
ATOM 1193 N N . VAL B 1 33 ? 6.540 53.667 27.592 1.00 25.52 21 VAL B N 1
ATOM 1194 C CA . VAL B 1 33 ? 7.874 53.275 27.177 1.00 28.74 21 VAL B CA 1
ATOM 1195 C C . VAL B 1 33 ? 8.510 52.642 28.394 1.00 28.45 21 VAL B C 1
ATOM 1196 O O . VAL B 1 33 ? 8.358 53.156 29.492 1.00 32.10 21 VAL B O 1
ATOM 1200 N N . TRP B 1 34 ? 9.195 51.530 28.178 1.00 28.47 22 TRP B N 1
ATOM 1201 C CA A TRP B 1 34 ? 9.979 50.844 29.204 0.50 27.57 22 TRP B CA 1
ATOM 1202 C CA B TRP B 1 34 ? 9.987 50.853 29.219 0.50 29.06 22 TRP B CA 1
ATOM 1203 C C . TRP B 1 34 ? 11.477 50.941 28.914 1.00 28.88 22 TRP B C 1
ATOM 1204 O O . TRP B 1 34 ? 11.931 50.564 27.830 1.00 28.30 22 TRP B O 1
ATOM 1225 N N . VAL B 1 35 ? 12.250 51.411 29.888 1.00 29.63 23 VAL B N 1
ATOM 1226 C CA . VAL B 1 35 ? 13.688 51.565 29.728 1.00 30.09 23 VAL B CA 1
ATOM 1227 C C . VAL B 1 35 ? 14.450 50.690 30.727 1.00 31.95 23 VAL B C 1
ATOM 1228 O O . VAL B 1 35 ? 14.154 50.711 31.923 1.00 30.36 23 VAL B O 1
ATOM 1232 N N . LYS B 1 36 ? 15.416 49.933 30.218 1.00 32.14 24 LYS B N 1
ATOM 1233 C CA . LYS B 1 36 ? 16.304 49.119 31.042 1.00 32.30 24 LYS B CA 1
ATOM 1234 C C . LYS B 1 36 ? 17.734 49.549 30.785 1.00 32.60 24 LYS B C 1
ATOM 1235 O O . LYS B 1 36 ? 18.234 49.483 29.648 1.00 33.47 24 LYS B O 1
ATOM 1249 N N . LEU B 1 38 ? 21.533 49.039 30.631 1.00 34.67 26 LEU B N 1
ATOM 1250 C CA . LEU B 1 38 ? 22.441 47.893 30.482 1.00 33.83 26 LEU B CA 1
ATOM 1251 C C . LEU B 1 38 ? 23.827 48.247 30.974 1.00 33.81 26 LEU B C 1
ATOM 1252 O O . LEU B 1 38 ? 24.471 47.448 31.673 1.00 36.10 26 LEU B O 1
ATOM 1257 N N . VAL B 1 39 ? 24.289 49.429 30.586 1.00 33.86 27 VAL B N 1
ATOM 1258 C CA . VAL B 1 39 ? 25.535 50.000 31.093 1.00 34.18 27 VAL B CA 1
ATOM 1259 C C . VAL B 1 39 ? 25.269 51.429 31.551 1.00 35.53 27 VAL B C 1
ATOM 1260 O O . VAL B 1 39 ? 24.989 52.318 30.738 1.00 34.76 27 VAL B O 1
ATOM 1264 N N . THR B 1 40 ? 25.308 51.642 32.862 1.00 35.13 28 THR B N 1
ATOM 1265 C CA A THR B 1 40 ? 25.049 52.979 33.398 0.50 36.06 28 THR B CA 1
ATOM 1266 C CA B THR B 1 40 ? 25.056 52.968 33.444 0.50 37.87 28 THR B CA 1
ATOM 1267 C C . THR B 1 40 ? 26.325 53.804 33.472 1.00 37.55 28 THR B C 1
ATOM 1268 O O . THR B 1 40 ? 26.265 55.032 33.502 1.00 34.78 28 THR B O 1
ATOM 1275 N N . ASP B 1 41 ? 27.471 53.116 33.492 1.00 37.94 29 ASP B N 1
ATOM 1276 C CA . ASP B 1 41 ? 28.795 53.754 33.523 1.00 38.81 29 ASP B CA 1
ATOM 1277 C C . ASP B 1 41 ? 28.915 54.732 34.682 1.00 37.47 29 ASP B C 1
ATOM 1278 O O . ASP B 1 41 ? 29.372 55.833 34.505 1.00 35.50 29 ASP B O 1
ATOM 1283 N N . GLU B 1 42 ? 28.502 54.304 35.870 1.00 37.94 30 GLU B N 1
ATOM 1284 C CA . GLU B 1 42 ? 28.472 55.153 37.057 1.00 39.27 30 GLU B CA 1
ATOM 1285 C C . GLU B 1 42 ? 29.829 55.782 37.412 1.00 40.06 30 GLU B C 1
ATOM 1286 O O . GLU B 1 42 ? 29.890 56.900 37.923 1.00 37.81 30 GLU B O 1
ATOM 1288 N N . ASN B 1 43 ? 30.901 55.052 37.137 1.00 38.94 31 ASN B N 1
ATOM 1289 C CA . ASN B 1 43 ? 32.259 55.506 37.431 1.00 40.46 31 ASN B CA 1
ATOM 1290 C C . ASN B 1 43 ? 32.915 56.255 36.269 1.00 39.07 31 ASN B C 1
ATOM 1291 O O . ASN B 1 43 ? 34.060 56.693 36.384 1.00 40.68 31 ASN B O 1
ATOM 1296 N N . GLY B 1 44 ? 32.215 56.373 35.146 1.00 37.62 32 GLY B N 1
ATOM 1297 C CA . GLY B 1 44 ? 32.740 57.096 33.996 1.00 38.71 32 GLY B CA 1
ATOM 1298 C C . GLY B 1 44 ? 33.834 56.399 33.196 1.00 39.42 32 GLY B C 1
ATOM 1299 O O . GLY B 1 44 ? 34.477 57.024 32.341 1.00 41.89 32 GLY B O 1
ATOM 1300 N N . VAL B 1 45 ? 34.024 55.104 33.441 1.00 36.94 33 VAL B N 1
ATOM 1301 C CA . VAL B 1 45 ? 35.121 54.326 32.824 1.00 36.59 33 VAL B CA 1
ATOM 1302 C C . VAL B 1 45 ? 35.011 54.228 31.305 1.00 38.51 33 VAL B C 1
ATOM 1303 O O . VAL B 1 45 ? 36.012 54.298 30.605 1.00 39.09 33 VAL B O 1
ATOM 1307 N N . PHE B 1 46 ? 33.802 54.055 30.795 1.00 36.77 34 PHE B N 1
ATOM 1308 C CA . PHE B 1 46 ? 33.617 53.830 29.366 1.00 37.39 34 PHE B CA 1
ATOM 1309 C C . PHE B 1 46 ? 33.250 55.084 28.584 1.00 37.29 34 PHE B C 1
ATOM 1310 O O . PHE B 1 46 ? 33.375 55.091 27.353 1.00 36.80 34 PHE B O 1
ATOM 1318 N N . ASN B 1 47 ? 32.793 56.118 29.300 1.00 35.08 35 ASN B N 1
ATOM 1319 C CA . ASN B 1 47 ? 32.252 57.348 28.701 1.00 36.00 35 ASN B CA 1
ATOM 1320 C C . ASN B 1 47 ? 31.129 57.040 27.685 1.00 36.67 35 ASN B C 1
ATOM 1321 O O . ASN B 1 47 ? 30.920 57.758 26.697 1.00 37.31 35 ASN B O 1
ATOM 1326 N N . THR B 1 48 ? 30.388 55.988 27.997 1.00 37.00 36 THR B N 1
ATOM 1327 C CA . THR B 1 48 ? 29.391 55.401 27.118 1.00 35.75 36 THR B CA 1
ATOM 1328 C C . THR B 1 48 ? 28.312 54.782 28.029 1.00 36.88 36 THR B C 1
ATOM 1329 O O . THR B 1 48 ? 28.619 54.145 29.047 1.00 34.96 36 THR B O 1
ATOM 1333 N N . GLN B 1 49 ? 27.048 54.996 27.690 1.00 37.32 37 GLN B N 1
ATOM 1334 C CA . GLN B 1 49 ? 25.963 54.369 28.379 1.00 36.73 37 GLN B CA 1
ATOM 1335 C C . GLN B 1 49 ? 25.228 53.518 27.366 1.00 38.11 37 GLN B C 1
ATOM 1336 O O . GLN B 1 49 ? 25.272 53.795 26.160 1.00 37.39 37 GLN B O 1
ATOM 1342 N N . VAL B 1 50 ? 24.588 52.465 27.856 1.00 38.20 38 VAL B N 1
ATOM 1343 C CA . VAL B 1 50 ? 23.841 51.535 27.011 1.00 35.17 38 VAL B CA 1
ATOM 1344 C C . VAL B 1 50 ? 22.530 51.197 27.704 1.00 34.70 38 VAL B C 1
ATOM 1345 O O . VAL B 1 50 ? 22.489 50.880 28.909 1.00 31.96 38 VAL B O 1
ATOM 1349 N N . TYR B 1 51 ? 21.468 51.235 26.907 1.00 34.91 39 TYR B N 1
ATOM 1350 C CA . TYR B 1 51 ? 20.122 51.031 27.378 1.00 36.50 39 TYR B CA 1
ATOM 1351 C C . TYR B 1 51 ? 19.366 50.140 26.375 1.00 33.94 39 TYR B C 1
ATOM 1352 O O . TYR B 1 51 ? 19.776 49.970 25.223 1.00 36.07 39 TYR B O 1
ATOM 1361 N N . ASP B 1 52 ? 18.317 49.504 26.860 1.00 34.36 40 ASP B N 1
ATOM 1362 C CA . ASP B 1 52 ? 17.380 48.806 26.024 1.00 34.81 40 ASP B CA 1
ATOM 1363 C C . ASP B 1 52 ? 16.008 49.449 26.253 1.00 32.72 40 ASP B C 1
ATOM 1364 O O . ASP B 1 52 ? 15.627 49.772 27.381 1.00 32.94 40 ASP B O 1
ATOM 1369 N N . VAL B 1 53 ? 15.275 49.657 25.178 1.00 31.24 41 VAL B N 1
ATOM 1370 C CA . VAL B 1 53 ? 13.976 50.348 25.277 1.00 32.03 41 VAL B CA 1
ATOM 1371 C C . VAL B 1 53 ? 12.887 49.603 24.501 1.00 31.61 41 VAL B C 1
ATOM 1372 O O . VAL B 1 53 ? 13.150 49.074 23.433 1.00 32.10 41 VAL B O 1
ATOM 1376 N N . VAL B 1 54 ? 11.687 49.545 25.082 1.00 28.57 42 VAL B N 1
ATOM 1377 C CA . VAL B 1 54 ? 10.505 49.023 24.429 1.00 31.13 42 VAL B CA 1
ATOM 1378 C C . VAL B 1 54 ? 9.488 50.161 24.349 1.00 30.87 42 VAL B C 1
ATOM 1379 O O . VAL B 1 54 ? 9.135 50.735 25.376 1.00 29.67 42 VAL B O 1
ATOM 1383 N N . PHE B 1 55 ? 9.043 50.480 23.139 1.00 33.44 43 PHE B N 1
ATOM 1384 C CA . PHE B 1 55 ? 7.986 51.482 22.902 1.00 33.93 43 PHE B CA 1
ATOM 1385 C C . PHE B 1 55 ? 6.741 50.706 22.536 1.00 34.90 43 PHE B C 1
ATOM 1386 O O . PHE B 1 55 ? 6.750 49.956 21.547 1.00 35.19 43 PHE B O 1
ATOM 1394 N N . GLU B 1 56 ? 5.677 50.869 23.314 1.00 35.55 44 GLU B N 1
ATOM 1395 C CA . GLU B 1 56 ? 4.387 50.312 22.923 1.00 36.99 44 GLU B CA 1
ATOM 1396 C C . GLU B 1 56 ? 3.880 51.059 21.703 1.00 33.51 44 GLU B C 1
ATOM 1397 O O . GLU B 1 56 ? 4.311 52.181 21.436 1.00 29.72 44 GLU B O 1
ATOM 1403 N N . PRO B 1 57 ? 2.939 50.450 20.959 1.00 33.38 45 PRO B N 1
ATOM 1404 C CA . PRO B 1 57 ? 2.405 51.132 19.775 1.00 31.47 45 PRO B CA 1
ATOM 1405 C C . PRO B 1 57 ? 2.028 52.584 20.046 1.00 34.78 45 PRO B C 1
ATOM 1406 O O . PRO B 1 57 ? 1.361 52.882 21.042 1.00 35.37 45 PRO B O 1
ATOM 1410 N N . GLY B 1 58 ? 2.493 53.487 19.188 1.00 32.63 46 GLY B N 1
ATOM 1411 C CA . GLY B 1 58 ? 2.194 54.881 19.332 1.00 34.56 46 GLY B CA 1
ATOM 1412 C C . GLY B 1 58 ? 3.129 55.654 20.228 1.00 34.35 46 GLY B C 1
ATOM 1413 O O . GLY B 1 58 ? 3.164 56.868 20.150 1.00 37.75 46 GLY B O 1
ATOM 1414 N N . ALA B 1 59 ? 3.879 54.968 21.086 1.00 33.05 47 ALA B N 1
ATOM 1415 C CA . ALA B 1 59 ? 4.742 55.656 22.061 1.00 33.59 47 ALA B CA 1
ATOM 1416 C C . ALA B 1 59 ? 6.017 56.141 21.379 1.00 33.56 47 ALA B C 1
ATOM 1417 O O . ALA B 1 59 ? 6.510 55.509 20.426 1.00 34.14 47 ALA B O 1
ATOM 1419 N N . ARG B 1 60 ? 6.557 57.258 21.867 1.00 33.51 48 ARG B N 1
ATOM 1420 C CA . ARG B 1 60 ? 7.728 57.859 21.253 1.00 34.23 48 ARG B CA 1
ATOM 1421 C C . ARG B 1 60 ? 8.416 58.810 22.220 1.00 35.08 48 ARG B C 1
ATOM 1422 O O . ARG B 1 60 ? 7.801 59.295 23.167 1.00 32.98 48 ARG B O 1
ATOM 1430 N N . THR B 1 61 ? 9.692 59.091 21.966 1.00 33.62 49 THR B N 1
ATOM 1431 C CA . THR B 1 61 ? 10.382 60.126 22.717 1.00 33.88 49 THR B CA 1
ATOM 1432 C C . THR B 1 61 ? 9.820 61.496 22.335 1.00 33.95 49 THR B C 1
ATOM 1433 O O . THR B 1 61 ? 9.248 61.665 21.277 1.00 34.77 49 THR B O 1
ATOM 1437 N N . HIS B 1 62 ? 10.017 62.473 23.202 1.00 36.48 50 HIS B N 1
ATOM 1438 C CA . HIS B 1 62 ? 9.962 63.872 22.797 1.00 34.95 50 HIS B CA 1
ATOM 1439 C C . HIS B 1 62 ? 11.128 64.176 21.864 1.00 34.75 50 HIS B C 1
ATOM 1440 O O . HIS B 1 62 ? 12.042 63.367 21.698 1.00 32.20 50 HIS B O 1
ATOM 1447 N N . TRP B 1 63 ? 11.064 65.333 21.216 1.00 34.18 51 TRP B N 1
ATOM 1448 C CA . TRP B 1 63 ? 12.178 65.817 20.447 1.00 35.06 51 TRP B CA 1
ATOM 1449 C C . TRP B 1 63 ? 13.308 66.098 21.424 1.00 34.79 51 TRP B C 1
ATOM 1450 O O . TRP B 1 63 ? 13.093 66.682 22.498 1.00 34.82 51 TRP B O 1
ATOM 1461 N N . HIS B 1 64 ? 14.506 65.677 21.060 1.00 36.31 52 HIS B N 1
ATOM 1462 C CA . HIS B 1 64 ? 15.656 65.945 21.891 1.00 35.11 52 HIS B CA 1
ATOM 1463 C C . HIS B 1 64 ? 16.931 65.862 21.074 1.00 37.74 52 HIS B C 1
ATOM 1464 O O . HIS B 1 64 ? 16.911 65.504 19.900 1.00 37.56 52 HIS B O 1
ATOM 1471 N N . SER B 1 65 ? 18.044 66.200 21.710 1.00 37.58 53 SER B N 1
ATOM 1472 C CA . SER B 1 65 ? 19.356 65.954 21.119 1.00 35.98 53 SER B CA 1
ATOM 1473 C C . SER B 1 65 ? 20.325 65.547 22.217 1.00 37.23 53 SER B C 1
ATOM 1474 O O . SER B 1 65 ? 20.059 65.753 23.398 1.00 37.41 53 SER B O 1
ATOM 1477 N N . HIS B 1 66 ? 21.444 64.962 21.796 1.00 38.10 54 HIS B N 1
ATOM 1478 C CA . HIS B 1 66 ? 22.567 64.635 22.660 1.00 39.69 54 HIS B CA 1
ATOM 1479 C C . HIS B 1 66 ? 23.808 65.296 22.095 1.00 38.97 54 HIS B C 1
ATOM 1480 O O . HIS B 1 66 ? 24.040 65.236 20.880 1.00 38.89 54 HIS B O 1
ATOM 1487 N N . PRO B 1 67 ? 24.624 65.909 22.955 1.00 40.69 55 PRO B N 1
ATOM 1488 C CA . PRO B 1 67 ? 25.906 66.404 22.463 1.00 40.01 55 PRO B CA 1
ATOM 1489 C C . PRO B 1 67 ? 26.795 65.325 21.853 1.00 38.65 55 PRO B C 1
ATOM 1490 O O . PRO B 1 67 ? 27.494 65.606 20.886 1.00 41.05 55 PRO B O 1
ATOM 1494 N N . GLY B 1 68 ? 26.743 64.110 22.387 1.00 37.99 56 GLY B N 1
ATOM 1495 C CA . GLY B 1 68 ? 27.467 62.954 21.830 1.00 40.52 56 GLY B CA 1
ATOM 1496 C C . GLY B 1 68 ? 26.665 62.185 20.784 1.00 42.85 56 GLY B C 1
ATOM 1497 O O . GLY B 1 68 ? 25.446 62.230 20.763 1.00 38.55 56 GLY B O 1
ATOM 1498 N N . GLY B 1 69 ? 27.331 61.468 19.887 1.00 44.31 57 GLY B N 1
ATOM 1499 C CA . GLY B 1 69 ? 26.560 60.758 18.853 1.00 45.22 57 GLY B CA 1
ATOM 1500 C C . GLY B 1 69 ? 25.845 59.592 19.531 1.00 44.96 57 GLY B C 1
ATOM 1501 O O . GLY B 1 69 ? 26.419 59.034 20.480 1.00 46.43 57 GLY B O 1
ATOM 1502 N N . GLN B 1 70 ? 24.623 59.244 19.073 1.00 41.64 58 GLN B N 1
ATOM 1503 C CA . GLN B 1 70 ? 23.871 58.069 19.559 1.00 41.58 58 GLN B CA 1
ATOM 1504 C C . GLN B 1 70 ? 23.764 56.980 18.480 1.00 42.57 58 GLN B C 1
ATOM 1505 O O . GLN B 1 70 ? 23.732 57.285 17.265 1.00 39.64 58 GLN B O 1
ATOM 1511 N N . ILE B 1 71 ? 23.700 55.719 18.937 1.00 40.02 59 ILE B N 1
ATOM 1512 C CA . ILE B 1 71 ? 23.564 54.547 18.046 1.00 40.25 59 ILE B CA 1
ATOM 1513 C C . ILE B 1 71 ? 22.363 53.706 18.517 1.00 41.10 59 ILE B C 1
ATOM 1514 O O . ILE B 1 71 ? 22.269 53.321 19.681 1.00 40.64 59 ILE B O 1
ATOM 1519 N N . LEU B 1 72 ? 21.433 53.433 17.612 1.00 38.18 60 LEU B N 1
ATOM 1520 C CA . LEU B 1 72 ? 20.325 52.557 17.917 1.00 37.00 60 LEU B CA 1
ATOM 1521 C C . LEU B 1 72 ? 20.497 51.277 17.128 1.00 34.86 60 LEU B C 1
ATOM 1522 O O . LEU B 1 72 ? 20.889 51.314 15.957 1.00 33.76 60 LEU B O 1
ATOM 1527 N N . ILE B 1 73 ? 20.207 50.150 17.780 1.00 34.29 61 ILE B N 1
ATOM 1528 C CA . ILE B 1 73 ? 20.199 48.843 17.138 1.00 33.46 61 ILE B CA 1
ATOM 1529 C C . ILE B 1 73 ? 18.841 48.211 17.408 1.00 33.75 61 ILE B C 1
ATOM 1530 O O . ILE B 1 73 ? 18.525 47.888 18.551 1.00 33.49 61 ILE B O 1
ATOM 1535 N N . VAL B 1 74 ? 18.044 48.045 16.357 1.00 35.22 62 VAL B N 1
ATOM 1536 C CA . VAL B 1 74 ? 16.672 47.547 16.469 1.00 33.68 62 VAL B CA 1
ATOM 1537 C C . VAL B 1 74 ? 16.667 46.025 16.542 1.00 34.94 62 VAL B C 1
ATOM 1538 O O . VAL B 1 74 ? 17.180 45.340 15.650 1.00 33.15 62 VAL B O 1
ATOM 1542 N N . THR B 1 75 ? 16.039 45.501 17.586 1.00 35.58 63 THR B N 1
ATOM 1543 C CA . THR B 1 75 ? 16.021 44.077 17.840 1.00 35.48 63 THR B CA 1
ATOM 1544 C C . THR B 1 75 ? 14.652 43.436 17.536 1.00 37.55 63 THR B C 1
ATOM 1545 O O . THR B 1 75 ? 14.574 42.233 17.295 1.00 36.53 63 THR B O 1
ATOM 1549 N N . ARG B 1 76 ? 13.578 44.226 17.548 1.00 38.39 64 ARG B N 1
ATOM 1550 C CA . ARG B 1 76 ? 12.260 43.715 17.184 1.00 39.03 64 ARG B CA 1
ATOM 1551 C C . ARG B 1 76 ? 11.305 44.823 16.814 1.00 38.33 64 ARG B C 1
ATOM 1552 O O . ARG B 1 76 ? 11.422 45.938 17.303 1.00 40.20 64 ARG B O 1
ATOM 1560 N N . GLY B 1 77 ? 10.332 44.489 15.970 1.00 38.39 65 GLY B N 1
ATOM 1561 C CA . GLY B 1 77 ? 9.177 45.339 15.759 1.00 37.17 65 GLY B CA 1
ATOM 1562 C C . GLY B 1 77 ? 9.326 46.348 14.642 1.00 38.76 65 GLY B C 1
ATOM 1563 O O . GLY B 1 77 ? 10.091 46.133 13.705 1.00 40.59 65 GLY B O 1
ATOM 1564 N N . LYS B 1 78 ? 8.578 47.447 14.755 1.00 35.71 66 LYS B N 1
ATOM 1565 C CA . LYS B 1 78 ? 8.550 48.491 13.742 1.00 34.92 66 LYS B CA 1
ATOM 1566 C C . LYS B 1 78 ? 8.485 49.855 14.396 1.00 35.70 66 LYS B C 1
ATOM 1567 O O . LYS B 1 78 ? 7.791 50.046 15.389 1.00 34.41 66 LYS B O 1
ATOM 1573 N N . GLY B 1 79 ? 9.193 50.817 13.821 1.00 36.01 67 GLY B N 1
ATOM 1574 C CA . GLY B 1 79 ? 9.291 52.121 14.430 1.00 36.74 67 GLY B CA 1
ATOM 1575 C C . GLY B 1 79 ? 9.768 53.170 13.465 1.00 35.91 67 GLY B C 1
ATOM 1576 O O . GLY B 1 79 ? 9.929 52.923 12.284 1.00 35.40 67 GLY B O 1
ATOM 1577 N N . PHE B 1 80 ? 10.004 54.350 14.003 1.00 37.55 68 PHE B N 1
ATOM 1578 C CA . PHE B 1 80 ? 10.356 55.502 13.204 1.00 37.16 68 PHE B CA 1
ATOM 1579 C C . PHE B 1 80 ? 11.466 56.242 13.909 1.00 37.72 68 PHE B C 1
ATOM 1580 O O . PHE B 1 80 ? 11.529 56.232 15.136 1.00 37.65 68 PHE B O 1
ATOM 1588 N N . TYR B 1 81 ? 12.361 56.811 13.104 1.00 36.58 69 TYR B N 1
ATOM 1589 C CA . TYR B 1 81 ? 13.341 57.784 13.528 1.00 37.09 69 TYR B CA 1
ATOM 1590 C C . TYR B 1 81 ? 13.189 59.007 12.625 1.00 37.57 69 TYR B C 1
ATOM 1591 O O . TYR B 1 81 ? 13.084 58.864 11.396 1.00 38.69 69 TYR B O 1
ATOM 1600 N N . GLN B 1 82 ? 13.165 60.200 13.219 1.00 36.62 70 GLN B N 1
ATOM 1601 C CA . GLN B 1 82 ? 13.064 61.426 12.420 1.00 36.41 70 GLN B CA 1
ATOM 1602 C C . GLN B 1 82 ? 13.927 62.534 12.987 1.00 36.41 70 GLN B C 1
ATOM 1603 O O . GLN B 1 82 ? 13.884 62.814 14.178 1.00 36.59 70 GLN B O 1
ATOM 1609 N N . GLU B 1 83 ? 14.700 63.165 12.101 1.00 38.71 71 GLU B N 1
ATOM 1610 C CA . GLU B 1 83 ? 15.498 64.349 12.413 1.00 38.43 71 GLU B CA 1
ATOM 1611 C C . GLU B 1 83 ? 14.658 65.578 12.042 1.00 36.93 71 GLU B C 1
ATOM 1612 O O . GLU B 1 83 ? 13.874 65.542 11.097 1.00 34.73 71 GLU B O 1
ATOM 1618 N N . ARG B 1 84 ? 14.805 66.669 12.784 1.00 37.65 72 ARG B N 1
ATOM 1619 C CA . ARG B 1 84 ? 13.920 67.780 12.559 1.00 39.45 72 ARG B CA 1
ATOM 1620 C C . ARG B 1 84 ? 14.125 68.347 11.157 1.00 40.63 72 ARG B C 1
ATOM 1621 O O . ARG B 1 84 ? 15.243 68.455 10.690 1.00 40.62 72 ARG B O 1
ATOM 1629 N N . GLY B 1 85 ? 13.017 68.617 10.470 1.00 40.50 73 GLY B N 1
ATOM 1630 C CA . GLY B 1 85 ? 13.057 69.082 9.091 1.00 39.71 73 GLY B CA 1
ATOM 1631 C C . GLY B 1 85 ? 13.306 68.019 8.034 1.00 38.91 73 GLY B C 1
ATOM 1632 O O . GLY B 1 85 ? 13.350 68.347 6.855 1.00 38.52 73 GLY B O 1
ATOM 1633 N N . LYS B 1 86 ? 13.443 66.748 8.420 1.00 39.14 74 LYS B N 1
ATOM 1634 C CA . LYS B 1 86 ? 13.756 65.695 7.448 1.00 39.01 74 LYS B CA 1
ATOM 1635 C C . LYS B 1 86 ? 12.672 64.639 7.460 1.00 39.28 74 LYS B C 1
ATOM 1636 O O . LYS B 1 86 ? 11.985 64.478 8.465 1.00 39.08 74 LYS B O 1
ATOM 1642 N N . PRO B 1 87 ? 12.512 63.909 6.341 1.00 38.60 75 PRO B N 1
ATOM 1643 C CA . PRO B 1 87 ? 11.521 62.849 6.320 1.00 37.55 75 PRO B CA 1
ATOM 1644 C C . PRO B 1 87 ? 11.846 61.754 7.308 1.00 37.31 75 PRO B C 1
ATOM 1645 O O . PRO B 1 87 ? 13.018 61.447 7.532 1.00 37.60 75 PRO B O 1
ATOM 1649 N N . ALA B 1 88 ? 10.820 61.176 7.918 1.00 36.96 76 ALA B N 1
ATOM 1650 C CA . ALA B 1 88 ? 11.043 60.080 8.857 1.00 38.20 76 ALA B CA 1
ATOM 1651 C C . ALA B 1 88 ? 11.582 58.837 8.153 1.00 36.95 76 ALA B C 1
ATOM 1652 O O . ALA B 1 88 ? 11.290 58.605 6.994 1.00 36.45 76 ALA B O 1
ATOM 1654 N N . ARG B 1 89 ? 12.334 58.038 8.899 1.00 37.94 77 ARG B N 1
ATOM 1655 C CA . ARG B 1 89 ? 12.925 56.776 8.448 1.00 37.76 77 ARG B CA 1
ATOM 1656 C C . ARG B 1 89 ? 12.196 55.606 9.125 1.00 37.90 77 ARG B C 1
ATOM 1657 O O . ARG B 1 89 ? 12.003 55.636 10.325 1.00 38.59 77 ARG B O 1
ATOM 1665 N N . ILE B 1 90 ? 11.814 54.584 8.368 1.00 38.69 78 ILE B N 1
ATOM 1666 C CA . ILE B 1 90 ? 11.153 53.412 8.933 1.00 39.54 78 ILE B CA 1
ATOM 1667 C C . ILE B 1 90 ? 12.198 52.452 9.480 1.00 39.52 78 ILE B C 1
ATOM 1668 O O . ILE B 1 90 ? 13.160 52.130 8.801 1.00 40.14 78 ILE B O 1
ATOM 1673 N N . LEU B 1 91 ? 11.965 51.971 10.695 1.00 39.16 79 LEU B N 1
ATOM 1674 C CA . LEU B 1 91 ? 12.863 51.038 11.367 1.00 39.58 79 LEU B CA 1
ATOM 1675 C C . LEU B 1 91 ? 12.225 49.656 11.488 1.00 39.26 79 LEU B C 1
ATOM 1676 O O . LEU B 1 91 ? 11.042 49.518 11.769 1.00 36.30 79 LEU B O 1
ATOM 1681 N N . LYS B 1 92 ? 13.039 48.634 11.283 1.00 39.93 80 LYS B N 1
ATOM 1682 C CA . LYS B 1 92 ? 12.639 47.262 11.546 1.00 40.04 80 LYS B CA 1
ATOM 1683 C C . LYS B 1 92 ? 13.848 46.522 12.091 1.00 38.37 80 LYS B C 1
ATOM 1684 O O . LYS B 1 92 ? 14.966 47.067 12.119 1.00 33.54 80 LYS B O 1
ATOM 1687 N N . LYS B 1 93 ? 13.609 45.287 12.524 1.00 36.56 81 LYS B N 1
ATOM 1688 C CA . LYS B 1 93 ? 14.634 44.454 13.135 1.00 37.37 81 LYS B CA 1
ATOM 1689 C C . LYS B 1 93 ? 15.897 44.436 12.296 1.00 36.39 81 LYS B C 1
ATOM 1690 O O . LYS B 1 93 ? 15.840 44.252 11.084 1.00 33.76 81 LYS B O 1
ATOM 1696 N N . GLY B 1 94 ? 17.038 44.620 12.939 1.00 35.74 82 GLY B N 1
ATOM 1697 C CA . GLY B 1 94 ? 18.306 44.650 12.230 1.00 38.33 82 GLY B CA 1
ATOM 1698 C C . GLY B 1 94 ? 18.821 46.044 11.899 1.00 39.41 82 GLY B C 1
ATOM 1699 O O . GLY B 1 94 ? 20.023 46.223 11.716 1.00 38.25 82 GLY B O 1
ATOM 1700 N N . ASP B 1 95 ? 17.934 47.039 11.834 1.00 37.49 83 ASP B N 1
ATOM 1701 C CA . ASP B 1 95 ? 18.358 48.373 11.448 1.00 36.62 83 ASP B CA 1
ATOM 1702 C C . ASP B 1 95 ? 19.296 48.976 12.496 1.00 35.59 83 ASP B C 1
ATOM 1703 O O . ASP B 1 95 ? 19.147 48.738 13.696 1.00 34.93 83 ASP B O 1
ATOM 1708 N N . VAL B 1 96 ? 20.267 49.742 12.006 1.00 35.40 84 VAL B N 1
ATOM 1709 C CA . VAL B 1 96 ? 21.224 50.477 12.827 1.00 34.85 84 VAL B CA 1
ATOM 1710 C C . VAL B 1 96 ? 21.108 51.947 12.456 1.00 36.79 84 VAL B C 1
ATOM 1711 O O . VAL B 1 96 ? 21.258 52.309 11.284 1.00 36.89 84 VAL B O 1
ATOM 1715 N N . VAL B 1 97 ? 20.809 52.778 13.454 1.00 37.49 85 VAL B N 1
ATOM 1716 C CA . VAL B 1 97 ? 20.656 54.211 13.284 1.00 36.49 85 VAL B CA 1
ATOM 1717 C C . VAL B 1 97 ? 21.811 54.941 13.956 1.00 35.97 85 VAL B C 1
ATOM 1718 O O . VAL B 1 97 ? 22.021 54.821 15.173 1.00 36.19 85 VAL B O 1
ATOM 1722 N N . GLU B 1 98 ? 22.556 55.696 13.160 1.00 34.54 86 GLU B N 1
ATOM 1723 C CA . GLU B 1 98 ? 23.622 56.558 13.667 1.00 36.80 86 GLU B CA 1
ATOM 1724 C C . GLU B 1 98 ? 23.018 57.941 13.793 1.00 37.75 86 GLU B C 1
ATOM 1725 O O . GLU B 1 98 ? 22.639 58.549 12.780 1.00 40.34 86 GLU B O 1
ATOM 1731 N N . ILE B 1 99 ? 22.855 58.414 15.018 1.00 35.43 87 ILE B N 1
ATOM 1732 C CA . ILE B 1 99 ? 22.265 59.733 15.273 1.00 37.34 87 ILE B CA 1
ATOM 1733 C C . ILE B 1 99 ? 23.398 60.704 15.543 1.00 38.22 87 ILE B C 1
ATOM 1734 O O . ILE B 1 99 ? 24.054 60.610 16.583 1.00 41.02 87 ILE B O 1
ATOM 1739 N N . PRO B 1 100 ? 23.650 61.628 14.612 1.00 40.21 88 PRO B N 1
ATOM 1740 C CA . PRO B 1 100 ? 24.821 62.456 14.823 1.00 39.54 88 PRO B CA 1
ATOM 1741 C C . PRO B 1 100 ? 24.702 63.365 16.039 1.00 39.46 88 PRO B C 1
ATOM 1742 O O . PRO B 1 100 ? 23.584 63.674 16.466 1.00 39.02 88 PRO B O 1
ATOM 1746 N N . PRO B 1 101 ? 25.850 63.767 16.612 1.00 39.38 89 PRO B N 1
ATOM 1747 C CA . PRO B 1 101 ? 25.935 64.742 17.696 1.00 39.59 89 PRO B CA 1
ATOM 1748 C C . PRO B 1 101 ? 25.061 65.952 17.431 1.00 33.95 89 PRO B C 1
ATOM 1749 O O . PRO B 1 101 ? 25.102 66.506 16.340 1.00 34.60 89 PRO B O 1
ATOM 1753 N N . ASN B 1 102 ? 24.243 66.312 18.414 1.00 34.90 90 ASN B N 1
ATOM 1754 C CA . ASN B 1 102 ? 23.471 67.568 18.427 1.00 34.81 90 ASN B CA 1
ATOM 1755 C C . ASN B 1 102 ? 22.295 67.625 17.484 1.00 36.18 90 ASN B C 1
ATOM 1756 O O . ASN B 1 102 ? 21.633 68.649 17.394 1.00 35.50 90 ASN B O 1
ATOM 1761 N N . VAL B 1 103 ? 22.038 66.542 16.760 1.00 36.08 91 VAL B N 1
ATOM 1762 C CA . VAL B 1 103 ? 20.938 66.524 15.826 1.00 35.89 91 VAL B CA 1
ATOM 1763 C C . VAL B 1 103 ? 19.640 66.394 16.614 1.00 36.47 91 VAL B C 1
ATOM 1764 O O . VAL B 1 103 ? 19.516 65.503 17.448 1.00 36.67 91 VAL B O 1
ATOM 1768 N N . VAL B 1 104 ? 18.664 67.257 16.333 1.00 36.43 92 VAL B N 1
ATOM 1769 C CA . VAL B 1 104 ? 17.387 67.185 17.050 1.00 36.33 92 VAL B CA 1
ATOM 1770 C C . VAL B 1 104 ? 16.498 66.161 16.364 1.00 37.78 92 VAL B C 1
ATOM 1771 O O . VAL B 1 104 ? 16.265 66.245 15.166 1.00 36.65 92 VAL B O 1
ATOM 1775 N N . HIS B 1 105 ? 15.969 65.223 17.140 1.00 37.82 93 HIS B N 1
ATOM 1776 C CA . HIS B 1 105 ? 15.295 64.061 16.579 1.00 37.06 93 HIS B CA 1
ATOM 1777 C C . HIS B 1 105 ? 14.307 63.427 17.572 1.00 36.14 93 HIS B C 1
ATOM 1778 O O . HIS B 1 105 ? 14.271 63.766 18.767 1.00 36.82 93 HIS B O 1
ATOM 1785 N N . TRP B 1 106 ? 13.496 62.515 17.058 1.00 35.39 94 TRP B N 1
ATOM 1786 C CA . TRP B 1 106 ? 12.729 61.610 17.907 1.00 34.97 94 TRP B CA 1
ATOM 1787 C C . TRP B 1 106 ? 12.783 60.206 17.324 1.00 33.88 94 TRP B C 1
ATOM 1788 O O . TRP B 1 106 ? 13.125 60.014 16.172 1.00 35.09 94 TRP B O 1
ATOM 1799 N N . HIS B 1 107 ? 12.471 59.231 18.155 1.00 35.81 95 HIS B N 1
ATOM 1800 C CA . HIS B 1 107 ? 12.229 57.873 17.703 1.00 36.12 95 HIS B CA 1
ATOM 1801 C C . HIS B 1 107 ? 11.144 57.282 18.587 1.00 38.74 95 HIS B C 1
ATOM 1802 O O . HIS B 1 107 ? 10.847 57.806 19.688 1.00 37.44 95 HIS B O 1
ATOM 1809 N N . GLY B 1 108 ? 10.543 56.212 18.084 1.00 34.94 96 GLY B N 1
ATOM 1810 C CA . GLY B 1 108 ? 9.429 55.576 18.755 1.00 35.70 96 GLY B CA 1
ATOM 1811 C C . GLY B 1 108 ? 8.794 54.507 17.896 1.00 34.56 96 GLY B C 1
ATOM 1812 O O . GLY B 1 108 ? 9.246 54.233 16.776 1.00 33.11 96 GLY B O 1
ATOM 1813 N N . ALA B 1 109 ? 7.724 53.923 18.424 1.00 35.44 97 ALA B N 1
ATOM 1814 C CA . ALA B 1 109 ? 7.007 52.821 17.762 1.00 32.97 97 ALA B CA 1
ATOM 1815 C C . ALA B 1 109 ? 6.157 53.275 16.589 1.00 34.66 97 ALA B C 1
ATOM 1816 O O . ALA B 1 109 ? 5.825 54.451 16.443 1.00 35.25 97 ALA B O 1
ATOM 1818 N N . ALA B 1 110 ? 5.793 52.314 15.750 1.00 36.01 98 ALA B N 1
ATOM 1819 C CA . ALA B 1 110 ? 4.769 52.536 14.759 1.00 34.87 98 ALA B CA 1
ATOM 1820 C C . ALA B 1 110 ? 3.427 52.604 15.489 1.00 36.27 98 ALA B C 1
ATOM 1821 O O . ALA B 1 110 ? 3.323 52.182 16.650 1.00 33.95 98 ALA B O 1
ATOM 1823 N N . PRO B 1 111 ? 2.384 53.133 14.815 1.00 36.94 99 PRO B N 1
ATOM 1824 C CA . PRO B 1 111 ? 1.075 53.234 15.462 1.00 37.62 99 PRO B CA 1
ATOM 1825 C C . PRO B 1 111 ? 0.478 51.888 15.849 1.00 38.35 99 PRO B C 1
ATOM 1826 O O . PRO B 1 111 ? -0.348 51.825 16.751 1.00 37.90 99 PRO B O 1
ATOM 1830 N N . ASP B 1 112 ? 0.927 50.836 15.167 1.00 39.36 100 ASP B N 1
ATOM 1831 C CA . ASP B 1 112 ? 0.287 49.531 15.134 1.00 40.21 100 ASP B CA 1
ATOM 1832 C C . ASP B 1 112 ? 1.095 48.457 15.817 1.00 39.09 100 ASP B C 1
ATOM 1833 O O . ASP B 1 112 ? 0.623 47.342 15.963 1.00 38.47 100 ASP B O 1
ATOM 1838 N N . GLU B 1 113 ? 2.315 48.782 16.222 1.00 38.53 101 GLU B N 1
ATOM 1839 C CA . GLU B 1 113 ? 3.305 47.763 16.531 1.00 39.49 101 GLU B CA 1
ATOM 1840 C C . GLU B 1 113 ? 4.389 48.355 17.409 1.00 37.22 101 GLU B C 1
ATOM 1841 O O . GLU B 1 113 ? 4.773 49.512 17.235 1.00 34.72 101 GLU B O 1
ATOM 1847 N N . GLU B 1 114 ? 4.868 47.556 18.353 1.00 38.82 102 GLU B N 1
ATOM 1848 C CA . GLU B 1 114 ? 5.912 47.994 19.274 1.00 39.52 102 GLU B CA 1
ATOM 1849 C C . GLU B 1 114 ? 7.259 48.071 18.557 1.00 37.68 102 GLU B C 1
ATOM 1850 O O . GLU B 1 114 ? 7.464 47.459 17.496 1.00 35.56 102 GLU B O 1
ATOM 1856 N N . LEU B 1 115 ? 8.176 48.801 19.175 1.00 37.21 103 LEU B N 1
ATOM 1857 C CA . LEU B 1 115 ? 9.554 48.888 18.728 1.00 35.03 103 LEU B CA 1
ATOM 1858 C C . LEU B 1 115 ? 10.417 48.585 19.928 1.00 34.79 103 LEU B C 1
ATOM 1859 O O . LEU B 1 115 ? 10.200 49.138 21.016 1.00 32.25 103 LEU B O 1
ATOM 1864 N N . VAL B 1 116 ? 11.383 47.695 19.721 1.00 34.20 104 VAL B N 1
ATOM 1865 C CA . VAL B 1 116 ? 12.400 47.384 20.723 1.00 34.23 104 VAL B CA 1
ATOM 1866 C C . VAL B 1 116 ? 13.785 47.612 20.125 1.00 36.44 104 VAL B C 1
ATOM 1867 O O . VAL B 1 116 ? 14.117 47.098 19.047 1.00 34.72 104 VAL B O 1
ATOM 1871 N N . HIS B 1 117 ? 14.610 48.368 20.838 1.00 36.61 105 HIS B N 1
ATOM 1872 C CA . HIS B 1 117 ? 15.955 48.587 20.383 1.00 37.46 105 HIS B CA 1
ATOM 1873 C C . HIS B 1 117 ? 16.919 48.799 21.524 1.00 36.97 105 HIS B C 1
ATOM 1874 O O . HIS B 1 117 ? 16.550 49.272 22.606 1.00 35.65 105 HIS B O 1
ATOM 1881 N N . ILE B 1 118 ? 18.163 48.462 21.235 1.00 34.01 106 ILE B N 1
ATOM 1882 C CA . ILE B 1 118 ? 19.291 48.878 22.058 1.00 33.78 106 ILE B CA 1
ATOM 1883 C C . ILE B 1 118 ? 19.702 50.301 21.698 1.00 34.50 106 ILE B C 1
ATOM 1884 O O . ILE B 1 118 ? 19.628 50.714 20.542 1.00 38.19 106 ILE B O 1
ATOM 1889 N N . GLY B 1 119 ? 20.123 51.066 22.691 1.00 34.16 107 GLY B N 1
ATOM 1890 C CA . GLY B 1 119 ? 20.653 52.408 22.460 1.00 32.60 107 GLY B CA 1
ATOM 1891 C C . GLY B 1 119 ? 22.010 52.573 23.107 1.00 34.31 107 GLY B C 1
ATOM 1892 O O . GLY B 1 119 ? 22.238 52.098 24.210 1.00 36.68 107 GLY B O 1
ATOM 1893 N N . ILE B 1 120 ? 22.909 53.246 22.406 1.00 34.32 108 ILE B N 1
ATOM 1894 C CA . ILE B 1 120 ? 24.258 53.491 22.893 1.00 36.14 108 ILE B CA 1
ATOM 1895 C C . ILE B 1 120 ? 24.464 54.994 22.818 1.00 38.12 108 ILE B C 1
ATOM 1896 O O . ILE B 1 120 ? 24.365 55.591 21.728 1.00 37.50 108 ILE B O 1
ATOM 1901 N N . SER B 1 121 ? 24.701 55.606 23.969 1.00 38.86 109 SER B N 1
ATOM 1902 C CA . SER B 1 121 ? 25.033 57.029 24.045 1.00 38.28 109 SER B CA 1
ATOM 1903 C C . SER B 1 121 ? 26.553 57.146 24.092 1.00 39.54 109 SER B C 1
ATOM 1904 O O . SER B 1 121 ? 27.200 56.624 25.011 1.00 38.18 109 SER B O 1
ATOM 1907 N N . THR B 1 122 ? 27.143 57.794 23.092 1.00 35.67 110 THR B N 1
ATOM 1908 C CA . THR B 1 122 ? 28.600 57.922 23.079 1.00 37.88 110 THR B CA 1
ATOM 1909 C C . THR B 1 122 ? 28.984 59.275 23.617 1.00 34.94 110 THR B C 1
ATOM 1910 O O . THR B 1 122 ? 28.158 60.217 23.666 1.00 37.12 110 THR B O 1
ATOM 1914 N N . GLN B 1 123 ? 30.238 59.378 24.009 1.00 35.84 111 GLN B N 1
ATOM 1915 C CA . GLN B 1 123 ? 30.828 60.659 24.416 1.00 38.17 111 GLN B CA 1
ATOM 1916 C C . GLN B 1 123 ? 29.926 61.287 25.454 1.00 38.26 111 GLN B C 1
ATOM 1917 O O . GLN B 1 123 ? 29.541 62.445 25.352 1.00 39.25 111 GLN B O 1
ATOM 1923 N N . VAL B 1 124 ? 29.619 60.505 26.485 1.00 37.30 112 VAL B N 1
ATOM 1924 C CA . VAL B 1 124 ? 28.653 60.930 27.486 1.00 39.04 112 VAL B CA 1
ATOM 1925 C C . VAL B 1 124 ? 29.104 62.233 28.179 1.00 38.85 112 VAL B C 1
ATOM 1926 O O . VAL B 1 124 ? 28.271 63.110 28.407 1.00 37.77 112 VAL B O 1
ATOM 1930 N N . HIS B 1 125 ? 30.409 62.391 28.401 1.00 37.52 113 HIS B N 1
ATOM 1931 C CA A HIS B 1 125 ? 30.977 63.557 29.085 0.50 40.19 113 HIS B CA 1
ATOM 1932 C CA B HIS B 1 125 ? 30.904 63.560 29.139 0.50 39.70 113 HIS B CA 1
ATOM 1933 C C . HIS B 1 125 ? 30.671 64.889 28.399 1.00 40.32 113 HIS B C 1
ATOM 1934 O O . HIS B 1 125 ? 30.728 65.945 29.029 1.00 41.91 113 HIS B O 1
ATOM 1947 N N . LEU B 1 126 ? 30.385 64.851 27.097 1.00 40.65 114 LEU B N 1
ATOM 1948 C CA . LEU B 1 126 ? 30.040 66.092 26.355 1.00 42.53 114 LEU B CA 1
ATOM 1949 C C . LEU B 1 126 ? 28.742 66.714 26.879 1.00 43.64 114 LEU B C 1
ATOM 1950 O O . LEU B 1 126 ? 28.467 67.893 26.653 1.00 46.89 114 LEU B O 1
ATOM 1955 N N . GLY B 1 127 ? 27.940 65.913 27.575 1.00 43.71 115 GLY B N 1
ATOM 1956 C CA . GLY B 1 127 ? 26.828 66.434 28.342 1.00 43.47 115 GLY B CA 1
ATOM 1957 C C . GLY B 1 127 ? 25.553 65.659 28.110 1.00 42.92 115 GLY B C 1
ATOM 1958 O O . GLY B 1 127 ? 25.493 64.788 27.242 1.00 41.47 115 GLY B O 1
ATOM 1959 N N . PRO B 1 128 ? 24.512 65.979 28.881 1.00 41.06 116 PRO B N 1
ATOM 1960 C CA . PRO B 1 128 ? 23.307 65.166 28.854 1.00 40.83 116 PRO B CA 1
ATOM 1961 C C . PRO B 1 128 ? 22.384 65.569 27.713 1.00 39.14 116 PRO B C 1
ATOM 1962 O O . PRO B 1 128 ? 22.636 66.546 27.030 1.00 37.68 116 PRO B O 1
ATOM 1966 N N . ALA B 1 129 ? 21.343 64.783 27.497 1.00 39.25 117 ALA B N 1
ATOM 1967 C CA . ALA B 1 129 ? 20.350 65.096 26.501 1.00 40.33 117 ALA B CA 1
ATOM 1968 C C . ALA B 1 129 ? 19.684 66.432 26.809 1.00 40.81 117 ALA B C 1
ATOM 1969 O O . ALA B 1 129 ? 19.484 66.795 27.976 1.00 39.42 117 ALA B O 1
ATOM 1971 N N A GLU B 1 130 ? 19.350 67.151 25.742 0.50 40.29 118 GLU B N 1
ATOM 1972 N N B GLU B 1 130 ? 19.400 67.176 25.738 0.50 40.26 118 GLU B N 1
ATOM 1973 C CA A GLU B 1 130 ? 18.620 68.395 25.817 0.50 38.94 118 GLU B CA 1
ATOM 1974 C CA B GLU B 1 130 ? 18.613 68.398 25.780 0.50 38.89 118 GLU B CA 1
ATOM 1975 C C A GLU B 1 130 ? 17.238 68.054 25.277 0.50 38.37 118 GLU B C 1
ATOM 1976 C C B GLU B 1 130 ? 17.234 68.003 25.286 0.50 38.21 118 GLU B C 1
ATOM 1977 O O A GLU B 1 130 ? 17.105 67.650 24.130 0.50 35.57 118 GLU B O 1
ATOM 1978 O O B GLU B 1 130 ? 17.097 67.536 24.166 0.50 34.94 118 GLU B O 1
ATOM 1989 N N . TRP B 1 131 ? 16.224 68.164 26.134 1.00 38.43 119 TRP B N 1
ATOM 1990 C CA . TRP B 1 131 ? 14.857 67.747 25.809 1.00 40.17 119 TRP B CA 1
ATOM 1991 C C . TRP B 1 131 ? 14.065 68.954 25.367 1.00 39.63 119 TRP B C 1
ATOM 1992 O O . TRP B 1 131 ? 14.135 70.021 25.975 1.00 40.12 119 TRP B O 1
ATOM 2003 N N A LEU B 1 132 ? 13.288 68.781 24.325 0.50 38.43 120 LEU B N 1
ATOM 2004 N N B LEU B 1 132 ? 13.288 68.781 24.292 0.50 39.85 120 LEU B N 1
ATOM 2005 C CA A LEU B 1 132 ? 12.509 69.872 23.845 0.50 36.45 120 LEU B CA 1
ATOM 2006 C CA B LEU B 1 132 ? 12.894 69.898 23.416 0.50 38.98 120 LEU B CA 1
ATOM 2007 C C A LEU B 1 132 ? 11.055 69.470 23.955 0.50 35.96 120 LEU B C 1
ATOM 2008 C C B LEU B 1 132 ? 11.419 69.950 22.940 0.50 40.06 120 LEU B C 1
ATOM 2009 O O A LEU B 1 132 ? 10.658 68.783 24.915 0.50 35.53 120 LEU B O 1
ATOM 2010 O O B LEU B 1 132 ? 11.099 70.596 21.930 0.50 41.58 120 LEU B O 1
ATOM 2019 N N A GLY B 1 133 ? 10.270 69.904 22.980 0.50 34.40 121 GLY B N 1
ATOM 2020 N N B GLY B 1 133 ? 10.516 69.321 23.678 0.50 38.59 121 GLY B N 1
ATOM 2021 C CA A GLY B 1 133 ? 8.851 69.667 22.993 0.50 35.49 121 GLY B CA 1
ATOM 2022 C CA B GLY B 1 133 ? 9.093 69.418 23.361 0.50 37.88 121 GLY B CA 1
ATOM 2023 C C A GLY B 1 133 ? 8.501 68.245 22.629 0.50 35.62 121 GLY B C 1
ATOM 2024 C C B GLY B 1 133 ? 8.551 68.156 22.721 0.50 37.12 121 GLY B C 1
ATOM 2025 O O A GLY B 1 133 ? 9.321 67.497 22.093 0.50 34.87 121 GLY B O 1
ATOM 2026 O O B GLY B 1 133 ? 9.286 67.438 22.041 0.50 36.40 121 GLY B O 1
ATOM 2027 N N . SER B 1 134 ? 7.264 67.885 22.937 1.00 35.46 122 SER B N 1
ATOM 2028 C CA . SER B 1 134 ? 6.669 66.633 22.489 1.00 37.02 122 SER B CA 1
ATOM 2029 C C . SER B 1 134 ? 6.552 66.625 20.985 1.00 36.17 122 SER B C 1
ATOM 2030 O O . SER B 1 134 ? 6.455 67.681 20.357 1.00 34.18 122 SER B O 1
ATOM 2033 N N . VAL B 1 135 ? 6.533 65.421 20.423 1.00 34.03 123 VAL B N 1
ATOM 2034 C CA . VAL B 1 135 ? 6.203 65.206 19.037 1.00 35.47 123 VAL B CA 1
ATOM 2035 C C . VAL B 1 135 ? 4.696 65.220 19.015 1.00 35.55 123 VAL B C 1
ATOM 2036 O O . VAL B 1 135 ? 4.066 64.379 19.625 1.00 37.13 123 VAL B O 1
ATOM 2040 N N . THR B 1 136 ? 4.109 66.199 18.336 1.00 35.69 124 THR B N 1
ATOM 2041 C CA . THR B 1 136 ? 2.678 66.381 18.393 1.00 35.94 124 THR B CA 1
ATOM 2042 C C . THR B 1 136 ? 1.977 65.251 17.661 1.00 35.68 124 THR B C 1
ATOM 2043 O O . THR B 1 136 ? 2.583 64.528 16.868 1.00 33.17 124 THR B O 1
ATOM 2047 N N . GLU B 1 137 ? 0.690 65.101 17.936 1.00 38.49 125 GLU B N 1
ATOM 2048 C CA . GLU B 1 137 ? -0.123 64.128 17.224 1.00 37.23 125 GLU B CA 1
ATOM 2049 C C . GLU B 1 137 ? -0.021 64.346 15.712 1.00 36.45 125 GLU B C 1
ATOM 2050 O O . GLU B 1 137 ? 0.034 63.389 14.942 1.00 34.97 125 GLU B O 1
ATOM 2056 N N . GLU B 1 138 ? 0.028 65.617 15.300 1.00 38.83 126 GLU B N 1
ATOM 2057 C CA . GLU B 1 138 ? 0.130 65.980 13.893 1.00 37.99 126 GLU B CA 1
ATOM 2058 C C . GLU B 1 138 ? 1.464 65.551 13.311 1.00 37.98 126 GLU B C 1
ATOM 2059 O O . GLU B 1 138 ? 1.513 64.934 12.245 1.00 36.98 126 GLU B O 1
ATOM 2061 N N . GLU B 1 139 ? 2.549 65.867 14.011 1.00 37.13 127 GLU B N 1
ATOM 2062 C CA . GLU B 1 139 ? 3.875 65.493 13.531 1.00 38.60 127 GLU B CA 1
ATOM 2063 C C . GLU B 1 139 ? 3.942 63.983 13.420 1.00 37.20 127 GLU B C 1
ATOM 2064 O O . GLU B 1 139 ? 4.432 63.440 12.425 1.00 37.15 127 GLU B O 1
ATOM 2070 N N . TYR B 1 140 ? 3.422 63.308 14.438 1.00 36.99 128 TYR B N 1
ATOM 2071 C CA . TYR B 1 140 ? 3.499 61.854 14.485 1.00 38.24 128 TYR B CA 1
ATOM 2072 C C . TYR B 1 140 ? 2.693 61.224 13.356 1.00 39.50 128 TYR B C 1
ATOM 2073 O O . TYR B 1 140 ? 3.187 60.336 12.668 1.00 41.14 128 TYR B O 1
ATOM 2082 N N . ARG B 1 141 ? 1.465 61.690 13.151 1.00 40.88 129 ARG B N 1
ATOM 2083 C CA . ARG B 1 141 ? 0.636 61.145 12.084 1.00 39.62 129 ARG B CA 1
ATOM 2084 C C . ARG B 1 141 ? 1.301 61.397 10.744 1.00 38.93 129 ARG B C 1
ATOM 2085 O O . ARG B 1 141 ? 1.351 60.508 9.898 1.00 37.80 129 ARG B O 1
ATOM 2093 N N . LYS B 1 142 ? 1.806 62.616 10.559 1.00 38.36 130 LYS B N 1
ATOM 2094 C CA . LYS B 1 142 ? 2.382 63.017 9.287 1.00 40.12 130 LYS B CA 1
ATOM 2095 C C . LYS B 1 142 ? 3.548 62.113 8.966 1.00 40.27 130 LYS B C 1
ATOM 2096 O O . LYS B 1 142 ? 3.676 61.636 7.850 1.00 39.27 130 LYS B O 1
ATOM 2099 N N . ALA B 1 143 ? 4.395 61.857 9.966 1.00 39.96 131 ALA B N 1
ATOM 2100 C CA . ALA B 1 143 ? 5.545 61.004 9.784 1.00 40.74 131 ALA B CA 1
ATOM 2101 C C . ALA B 1 143 ? 5.172 59.544 9.512 1.00 41.11 131 ALA B C 1
ATOM 2102 O O . ALA B 1 143 ? 5.899 58.848 8.797 1.00 41.22 131 ALA B O 1
ATOM 2104 N N . THR B 1 144 ? 4.060 59.081 10.086 1.00 40.84 132 THR B N 1
ATOM 2105 C CA . THR B 1 144 ? 3.791 57.638 10.174 1.00 43.10 132 THR B CA 1
ATOM 2106 C C . THR B 1 144 ? 2.621 57.128 9.349 1.00 45.19 132 THR B C 1
ATOM 2107 O O . THR B 1 144 ? 2.599 55.961 8.977 1.00 46.41 132 THR B O 1
ATOM 2111 N N . GLU B 1 145 ? 1.656 57.997 9.072 1.00 46.45 133 GLU B N 1
ATOM 2112 C CA . GLU B 1 145 ? 0.418 57.599 8.404 1.00 48.15 133 GLU B CA 1
ATOM 2113 C C . GLU B 1 145 ? 0.665 56.890 7.068 1.00 49.65 133 GLU B C 1
ATOM 2114 O O . GLU B 1 145 ? 1.295 57.451 6.165 1.00 48.06 133 GLU B O 1
ATOM 2116 N N . GLY B 1 146 ? 0.155 55.659 6.961 1.00 51.80 134 GLY B N 1
ATOM 2117 C CA . GLY B 1 146 ? 0.253 54.861 5.738 1.00 52.67 134 GLY B CA 1
ATOM 2118 C C . GLY B 1 146 ? 1.643 54.383 5.333 1.00 54.31 134 GLY B C 1
ATOM 2119 O O . GLY B 1 146 ? 1.874 54.111 4.157 1.00 53.59 134 GLY B O 1
ATOM 2120 N N . LYS B 1 147 ? 2.569 54.282 6.291 1.00 56.82 135 LYS B N 1
ATOM 2121 C CA . LYS B 1 147 ? 3.935 53.816 6.015 1.00 58.74 135 LYS B CA 1
ATOM 2122 C C . LYS B 1 147 ? 4.255 52.531 6.789 1.00 60.71 135 LYS B C 1
ATOM 2123 O O . LYS B 1 147 ? 3.539 52.164 7.723 1.00 62.55 135 LYS B O 1
ATOM 2130 N N . ASP C 1 15 ? 47.385 96.609 8.708 1.00 54.17 3 ASP C N 1
ATOM 2131 C CA . ASP C 1 15 ? 46.720 96.085 9.942 1.00 53.55 3 ASP C CA 1
ATOM 2132 C C . ASP C 1 15 ? 46.166 94.665 9.737 1.00 52.36 3 ASP C C 1
ATOM 2133 O O . ASP C 1 15 ? 46.683 93.702 10.314 1.00 53.06 3 ASP C O 1
ATOM 2135 N N . ASP C 1 16 ? 45.132 94.533 8.909 1.00 50.21 4 ASP C N 1
ATOM 2136 C CA . ASP C 1 16 ? 44.465 93.243 8.730 1.00 49.49 4 ASP C CA 1
ATOM 2137 C C . ASP C 1 16 ? 45.369 92.288 7.940 1.00 47.94 4 ASP C C 1
ATOM 2138 O O . ASP C 1 16 ? 46.267 92.723 7.219 1.00 48.50 4 ASP C O 1
ATOM 2143 N N . ILE C 1 17 ? 45.151 90.992 8.119 1.00 45.17 5 ILE C N 1
ATOM 2144 C CA . ILE C 1 17 ? 46.003 89.963 7.509 1.00 43.92 5 ILE C CA 1
ATOM 2145 C C . ILE C 1 17 ? 45.699 89.799 6.001 1.00 41.74 5 ILE C C 1
ATOM 2146 O O . ILE C 1 17 ? 46.609 89.537 5.199 1.00 39.26 5 ILE C O 1
ATOM 2151 N N . PHE C 1 18 ? 44.427 89.971 5.638 1.00 37.67 6 PHE C N 1
ATOM 2152 C CA . PHE C 1 18 ? 43.930 89.719 4.283 1.00 38.83 6 PHE C CA 1
ATOM 2153 C C . PHE C 1 18 ? 43.170 90.904 3.709 1.00 39.16 6 PHE C C 1
ATOM 2154 O O . PHE C 1 18 ? 42.579 91.688 4.457 1.00 36.05 6 PHE C O 1
ATOM 2162 N N . GLU C 1 19 ? 43.136 90.994 2.380 1.00 40.39 7 GLU C N 1
ATOM 2163 C CA . GLU C 1 19 ? 42.230 91.928 1.717 1.00 41.57 7 GLU C CA 1
ATOM 2164 C C . GLU C 1 19 ? 40.808 91.395 1.875 1.00 40.14 7 GLU C C 1
ATOM 2165 O O . GLU C 1 19 ? 40.597 90.194 2.078 1.00 34.97 7 GLU C O 1
ATOM 2167 N N . ARG C 1 20 ? 39.840 92.293 1.797 1.00 39.34 8 ARG C N 1
ATOM 2168 C CA . ARG C 1 20 ? 38.448 91.910 1.941 1.00 39.91 8 ARG C CA 1
ATOM 2169 C C . ARG C 1 20 ? 38.042 91.101 0.727 1.00 38.29 8 ARG C C 1
ATOM 2170 O O . ARG C 1 20 ? 38.603 91.270 -0.361 1.00 37.79 8 ARG C O 1
ATOM 2178 N N . GLY C 1 21 ? 37.081 90.211 0.922 1.00 35.14 9 GLY C N 1
ATOM 2179 C CA . GLY C 1 21 ? 36.656 89.317 -0.148 1.00 35.69 9 GLY C CA 1
ATOM 2180 C C . GLY C 1 21 ? 35.499 89.909 -0.926 1.00 34.46 9 GLY C C 1
ATOM 2181 O O . GLY C 1 21 ? 35.498 91.092 -1.243 1.00 34.73 9 GLY C O 1
ATOM 2182 N N . SER C 1 22 ? 34.505 89.083 -1.229 1.00 32.61 10 SER C N 1
ATOM 2183 C CA . SER C 1 22 ? 33.363 89.490 -2.020 1.00 30.39 10 SER C CA 1
ATOM 2184 C C . SER C 1 22 ? 32.150 89.499 -1.120 1.00 28.74 10 SER C C 1
ATOM 2185 O O . SER C 1 22 ? 32.108 88.807 -0.110 1.00 28.47 10 SER C O 1
ATOM 2188 N N . LYS C 1 23 ? 31.161 90.262 -1.514 1.00 29.17 11 LYS C N 1
ATOM 2189 C CA . LYS C 1 23 ? 29.975 90.495 -0.710 1.00 31.33 11 LYS C CA 1
ATOM 2190 C C . LYS C 1 23 ? 29.188 89.220 -0.565 1.00 31.58 11 LYS C C 1
ATOM 2191 O O . LYS C 1 23 ? 28.918 88.532 -1.563 1.00 32.93 11 LYS C O 1
ATOM 2197 N N . GLY C 1 24 ? 28.801 88.926 0.672 1.00 32.69 12 GLY C N 1
ATOM 2198 C CA . GLY C 1 24 ? 28.027 87.733 0.979 1.00 32.96 12 GLY C CA 1
ATOM 2199 C C . GLY C 1 24 ? 26.563 87.882 0.614 1.00 33.08 12 GLY C C 1
ATOM 2200 O O . GLY C 1 24 ? 25.988 88.967 0.681 1.00 32.11 12 GLY C O 1
ATOM 2201 N N . SER C 1 25 ? 25.956 86.760 0.240 1.00 34.04 13 SER C N 1
ATOM 2202 C CA . SER C 1 25 ? 24.596 86.745 -0.245 1.00 31.88 13 SER C CA 1
ATOM 2203 C C . SER C 1 25 ? 23.593 87.164 0.828 1.00 33.45 13 SER C C 1
ATOM 2204 O O . SER C 1 25 ? 23.663 86.723 1.971 1.00 31.50 13 SER C O 1
ATOM 2207 N N . SER C 1 26 ? 22.657 88.016 0.445 1.00 31.88 14 SER C N 1
ATOM 2208 C CA . SER C 1 26 ? 21.541 88.391 1.329 1.00 36.09 14 SER C CA 1
ATOM 2209 C C . SER C 1 26 ? 20.664 87.195 1.749 1.00 35.77 14 SER C C 1
ATOM 2210 O O . SER C 1 26 ? 19.918 87.299 2.703 1.00 36.57 14 SER 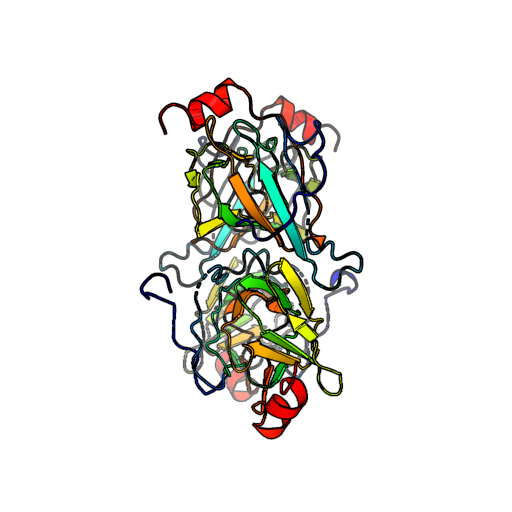C O 1
ATOM 2213 N N . ASP C 1 27 ? 20.755 86.074 1.033 1.00 36.46 15 ASP C N 1
ATOM 2214 C CA . ASP C 1 27 ? 20.057 84.848 1.418 1.00 37.44 15 ASP C CA 1
ATOM 2215 C C . ASP C 1 27 ? 20.652 84.212 2.674 1.00 37.18 15 ASP C C 1
ATOM 2216 O O . ASP C 1 27 ? 19.984 83.428 3.337 1.00 36.57 15 ASP C O 1
ATOM 2221 N N . PHE C 1 28 ? 21.909 84.517 2.980 1.00 32.28 16 PHE C N 1
ATOM 2222 C CA . PHE C 1 28 ? 22.590 83.873 4.095 1.00 34.83 16 PHE C CA 1
ATOM 2223 C C . PHE C 1 28 ? 23.101 84.812 5.182 1.00 31.80 16 PHE C C 1
ATOM 2224 O O . PHE C 1 28 ? 23.488 84.349 6.261 1.00 32.67 16 PHE C O 1
ATOM 2232 N N . PHE C 1 29 ? 23.091 86.110 4.889 1.00 31.79 17 PHE C N 1
ATOM 2233 C CA . PHE C 1 29 ? 23.611 87.139 5.785 1.00 30.10 17 PHE C CA 1
ATOM 2234 C C . PHE C 1 29 ? 22.675 88.320 5.886 1.00 30.62 17 PHE C C 1
ATOM 2235 O O . PHE C 1 29 ? 22.022 88.696 4.902 1.00 31.36 17 PHE C O 1
ATOM 2243 N N . THR C 1 30 ? 22.642 88.926 7.069 1.00 29.63 18 THR C N 1
ATOM 2244 C CA . THR C 1 30 ? 21.948 90.165 7.300 1.00 29.58 18 THR C CA 1
ATOM 2245 C C . THR C 1 30 ? 23.012 91.232 7.390 1.00 30.47 18 THR C C 1
ATOM 2246 O O . THR C 1 30 ? 23.973 91.073 8.118 1.00 31.02 18 THR C O 1
ATOM 2250 N N . GLY C 1 31 ? 22.855 92.303 6.618 1.00 32.01 19 GLY C N 1
ATOM 2251 C CA . GLY C 1 31 ? 23.869 93.344 6.536 1.00 29.40 19 GLY C CA 1
ATOM 2252 C C . GLY C 1 31 ? 25.009 93.028 5.587 1.00 29.03 19 GLY C C 1
ATOM 2253 O O . GLY C 1 31 ? 24.982 92.039 4.841 1.00 31.79 19 GLY C O 1
ATOM 2254 N N . ASN C 1 32 ? 26.022 93.881 5.628 1.00 28.11 20 ASN C N 1
ATOM 2255 C CA . ASN C 1 32 ? 27.182 93.793 4.758 1.00 28.96 20 ASN C CA 1
ATOM 2256 C C . ASN C 1 32 ? 28.234 92.893 5.342 1.00 28.92 20 ASN C C 1
ATOM 2257 O O . ASN C 1 32 ? 28.774 93.189 6.392 1.00 25.85 20 ASN C O 1
ATOM 2262 N N . VAL C 1 33 ? 28.530 91.813 4.627 1.00 29.10 21 VAL C N 1
ATOM 2263 C CA . VAL C 1 33 ? 29.547 90.849 5.008 1.00 30.67 21 VAL C CA 1
ATOM 2264 C C . VAL C 1 33 ? 30.421 90.603 3.786 1.00 30.77 21 VAL C C 1
ATOM 2265 O O . VAL C 1 33 ? 29.911 90.484 2.668 1.00 34.87 21 VAL C O 1
ATOM 2269 N N . TRP C 1 34 ? 31.727 90.533 4.014 1.00 30.25 22 TRP C N 1
ATOM 2270 C CA A TRP C 1 34 ? 32.682 90.184 2.956 0.50 30.57 22 TRP C CA 1
ATOM 2271 C CA B TRP C 1 34 ? 32.727 90.222 2.986 0.50 28.36 22 TRP C CA 1
ATOM 2272 C C . TRP C 1 34 ? 33.381 88.893 3.292 1.00 28.92 22 TRP C C 1
ATOM 2273 O O . TRP C 1 34 ? 33.901 88.714 4.395 1.00 27.33 22 TRP C O 1
ATOM 2294 N N . VAL C 1 35 ? 33.359 87.976 2.332 1.00 30.54 23 VAL C N 1
ATOM 2295 C CA . VAL C 1 35 ? 33.940 86.645 2.495 1.00 30.47 23 VAL C CA 1
ATOM 2296 C C . VAL C 1 35 ? 35.075 86.440 1.508 1.00 31.59 23 VAL C C 1
ATOM 2297 O O . VAL C 1 35 ? 34.915 86.678 0.305 1.00 27.83 23 VAL C O 1
ATOM 2301 N N . LYS C 1 36 ? 36.228 86.016 2.018 1.00 31.36 24 LYS C N 1
ATOM 2302 C CA . LYS C 1 36 ? 37.358 85.664 1.175 1.00 33.87 24 LYS C CA 1
ATOM 2303 C C . LYS C 1 36 ? 37.686 84.209 1.417 1.00 34.46 24 LYS C C 1
ATOM 2304 O O . LYS C 1 36 ? 37.972 83.825 2.551 1.00 34.79 24 LYS C O 1
ATOM 2318 N N . LEU C 1 38 ? 40.038 81.159 1.553 1.00 36.06 26 LEU C N 1
ATOM 2319 C CA . LEU C 1 38 ? 41.491 80.959 1.706 1.00 35.69 26 LEU C CA 1
ATOM 2320 C C . LEU C 1 38 ? 41.898 79.572 1.216 1.00 34.88 26 LEU C C 1
ATOM 2321 O O . LEU C 1 38 ? 42.920 79.419 0.519 1.00 35.36 26 LEU C O 1
ATOM 2326 N N . VAL C 1 39 ? 41.103 78.576 1.594 1.00 32.38 27 VAL C N 1
ATOM 2327 C CA . VAL C 1 39 ? 41.228 77.210 1.074 1.00 34.28 27 VAL C CA 1
ATOM 2328 C C . VAL C 1 39 ? 39.860 76.723 0.623 1.00 34.81 27 VAL C C 1
ATOM 2329 O O . VAL C 1 39 ? 38.953 76.522 1.448 1.00 35.11 27 VAL C O 1
ATOM 2333 N N . THR C 1 40 ? 39.659 76.632 -0.693 1.00 34.52 28 THR C N 1
ATOM 2334 C CA A THR C 1 40 ? 38.384 76.151 -1.230 0.50 35.09 28 THR C CA 1
ATOM 2335 C CA B THR C 1 40 ? 38.380 76.146 -1.230 0.50 36.26 28 THR C CA 1
ATOM 2336 C C . THR C 1 40 ? 38.329 74.620 -1.289 1.00 35.96 28 THR C C 1
ATOM 2337 O O . THR C 1 40 ? 37.261 74.039 -1.344 1.00 36.93 28 THR C O 1
ATOM 2344 N N . ASP C 1 41 ? 39.500 73.973 -1.250 1.00 38.55 29 ASP C N 1
ATOM 2345 C CA . ASP C 1 41 ? 39.624 72.507 -1.318 1.00 37.24 29 ASP C CA 1
ATOM 2346 C C . ASP C 1 41 ? 38.838 71.924 -2.487 1.00 37.56 29 ASP C C 1
ATOM 2347 O O . ASP C 1 41 ? 38.096 70.981 -2.320 1.00 33.75 29 ASP C O 1
ATOM 2352 N N . GLU C 1 42 ? 39.025 72.480 -3.677 1.00 38.53 30 GLU C N 1
ATOM 2353 C CA . GLU C 1 42 ? 38.221 72.108 -4.827 1.00 42.06 30 GLU C CA 1
ATOM 2354 C C . GLU C 1 42 ? 38.357 70.631 -5.176 1.00 40.85 30 GLU C C 1
ATOM 2355 O O . GLU C 1 42 ? 37.412 70.014 -5.674 1.00 40.91 30 GLU C O 1
ATOM 2361 N N . ASN C 1 43 ? 39.538 70.074 -4.919 1.00 38.77 31 ASN C N 1
ATOM 2362 C CA . ASN C 1 43 ? 39.821 68.681 -5.249 1.00 39.20 31 ASN C CA 1
ATOM 2363 C C . ASN C 1 43 ? 39.529 67.707 -4.089 1.00 38.78 31 ASN C C 1
ATOM 2364 O O . ASN C 1 43 ? 39.761 66.512 -4.239 1.00 38.51 31 ASN C O 1
ATOM 2369 N N . GLY C 1 44 ? 39.029 68.207 -2.955 1.00 36.62 32 GLY C N 1
ATOM 2370 C CA . GLY C 1 44 ? 38.675 67.343 -1.807 1.00 37.63 32 GLY C CA 1
ATOM 2371 C C . GLY C 1 44 ? 39.834 66.754 -0.978 1.00 39.91 32 GLY C C 1
ATOM 2372 O O . GLY C 1 44 ? 39.619 65.916 -0.075 1.00 41.01 32 GLY C O 1
ATOM 2373 N N . VAL C 1 45 ? 41.049 67.227 -1.232 1.00 36.16 33 VAL C N 1
ATOM 2374 C CA . VAL C 1 45 ? 42.267 66.686 -0.597 1.00 37.00 33 VAL C CA 1
ATOM 2375 C C . VAL C 1 45 ? 42.290 66.845 0.919 1.00 38.61 33 VAL C C 1
ATOM 2376 O O . VAL C 1 45 ? 42.673 65.927 1.630 1.00 39.55 33 VAL C O 1
ATOM 2380 N N . PHE C 1 46 ? 41.883 68.008 1.407 1.00 36.11 34 PHE C N 1
ATOM 2381 C CA . PHE C 1 46 ? 41.946 68.314 2.838 1.00 38.00 34 PHE C CA 1
ATOM 2382 C C . PHE C 1 46 ? 40.668 67.994 3.607 1.00 37.39 34 PHE C C 1
ATOM 2383 O O . PHE C 1 46 ? 40.723 67.852 4.826 1.00 37.99 34 PHE C O 1
ATOM 2391 N N . ASN C 1 47 ? 39.551 67.850 2.883 1.00 35.90 35 ASN C N 1
ATOM 2392 C CA . ASN C 1 47 ? 38.213 67.723 3.456 1.00 36.27 35 ASN C CA 1
ATOM 2393 C C . ASN C 1 47 ? 37.927 68.842 4.470 1.00 37.32 35 ASN C C 1
ATOM 2394 O O . ASN C 1 47 ? 37.239 68.643 5.464 1.00 38.36 35 ASN C O 1
ATOM 2399 N N . THR C 1 48 ? 38.457 70.020 4.173 1.00 37.59 36 THR C N 1
ATOM 2400 C CA . THR C 1 48 ? 38.445 71.170 5.065 1.00 37.42 36 THR C CA 1
ATOM 2401 C C . THR C 1 48 ? 38.442 72.412 4.159 1.00 38.55 36 THR C C 1
ATOM 2402 O O . THR C 1 48 ? 39.175 72.464 3.156 1.00 34.89 36 THR C O 1
ATOM 2406 N N . GLN C 1 49 ? 37.600 73.391 4.483 1.00 38.02 37 GLN C N 1
ATOM 2407 C CA . GLN C 1 49 ? 37.639 74.670 3.829 1.00 36.92 37 GLN C CA 1
ATOM 2408 C C . GLN C 1 49 ? 38.014 75.726 4.854 1.00 37.62 37 GLN C C 1
ATOM 2409 O 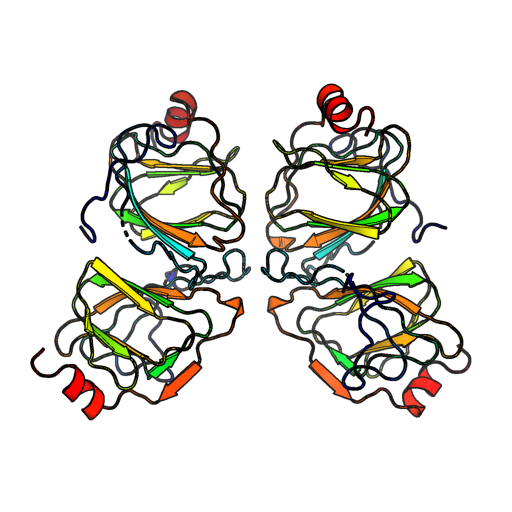O . GLN C 1 49 ? 37.824 75.535 6.059 1.00 37.23 37 GLN C O 1
ATOM 2415 N N . VAL C 1 50 ? 38.603 76.816 4.378 1.00 38.21 38 VAL C N 1
ATOM 2416 C CA . VAL C 1 50 ? 39.046 77.915 5.243 1.00 35.98 38 VAL C CA 1
ATOM 2417 C C . VAL C 1 50 ? 38.674 79.213 4.544 1.00 36.03 38 VAL C C 1
ATOM 2418 O O . VAL C 1 50 ? 38.952 79.391 3.352 1.00 35.28 38 VAL C O 1
ATOM 2422 N N . TYR C 1 51 ? 38.031 80.098 5.299 1.00 36.40 39 TYR C N 1
ATOM 2423 C CA . TYR C 1 51 ? 37.609 81.394 4.811 1.00 37.34 39 TYR C CA 1
ATOM 2424 C C . TYR C 1 51 ? 38.028 82.478 5.815 1.00 34.55 39 TYR C C 1
ATOM 2425 O O . TYR C 1 51 ? 38.353 82.199 6.971 1.00 34.74 39 TYR C O 1
ATOM 2434 N N . ASP C 1 52 ? 38.065 83.703 5.325 1.00 34.34 40 ASP C N 1
ATOM 2435 C CA . ASP C 1 52 ? 38.184 84.873 6.151 1.00 34.90 40 ASP C CA 1
ATOM 2436 C C . ASP C 1 52 ? 36.935 85.732 5.922 1.00 33.67 40 ASP C C 1
ATOM 2437 O O . ASP C 1 52 ? 36.488 85.919 4.781 1.00 35.26 40 ASP C O 1
ATOM 2442 N N . VAL C 1 53 ? 36.388 86.257 7.007 1.00 32.54 41 VAL C N 1
ATOM 2443 C CA . VAL C 1 53 ? 35.132 87.006 6.934 1.00 32.14 41 VAL C CA 1
ATOM 2444 C C . VAL C 1 53 ? 35.224 88.319 7.695 1.00 31.13 41 VAL C C 1
ATOM 2445 O O . VAL C 1 53 ? 35.791 88.371 8.778 1.00 28.85 41 VAL C O 1
ATOM 2449 N N . VAL C 1 54 ? 34.680 89.377 7.087 1.00 28.84 42 VAL C N 1
ATOM 2450 C CA . VAL C 1 54 ? 34.530 90.673 7.723 1.00 31.14 42 VAL C CA 1
ATOM 2451 C C . VAL C 1 54 ? 33.037 90.998 7.802 1.00 29.56 42 VAL C C 1
ATOM 2452 O O . VAL C 1 54 ? 32.360 91.065 6.767 1.00 29.36 42 VAL C O 1
ATOM 2456 N N . PHE C 1 55 ? 32.544 91.164 9.027 1.00 30.93 43 PHE C N 1
ATOM 2457 C CA . PHE C 1 55 ? 31.192 91.666 9.311 1.00 29.93 43 PHE C CA 1
ATOM 2458 C C . PHE C 1 55 ? 31.292 93.138 9.667 1.00 30.84 43 PHE C C 1
ATOM 2459 O O . PHE C 1 55 ? 31.970 93.519 10.638 1.00 29.08 43 PHE C O 1
ATOM 2467 N N . GLU C 1 56 ? 30.596 93.962 8.901 1.00 30.40 44 GLU C N 1
ATOM 2468 C CA . GLU C 1 56 ? 30.459 95.343 9.270 1.00 32.89 44 GLU C CA 1
ATOM 2469 C C . GLU C 1 56 ? 29.507 95.418 10.471 1.00 31.66 44 GLU C C 1
ATOM 2470 O O . GLU C 1 56 ? 28.732 94.479 10.721 1.00 27.79 44 GLU C O 1
ATOM 2476 N N . PRO C 1 57 ? 29.549 96.532 11.216 1.00 30.59 45 PRO C N 1
ATOM 2477 C CA . PRO C 1 57 ? 28.691 96.666 12.402 1.00 27.74 45 PRO C CA 1
ATOM 2478 C C . PRO C 1 57 ? 27.226 96.290 12.148 1.00 31.33 45 PRO C C 1
ATOM 2479 O O . PRO C 1 57 ? 26.611 96.754 11.173 1.00 31.55 45 PRO C O 1
ATOM 2483 N N . GLY C 1 58 ? 26.688 95.423 13.008 1.00 29.82 46 GLY C N 1
ATOM 2484 C CA . GLY C 1 58 ? 25.311 94.96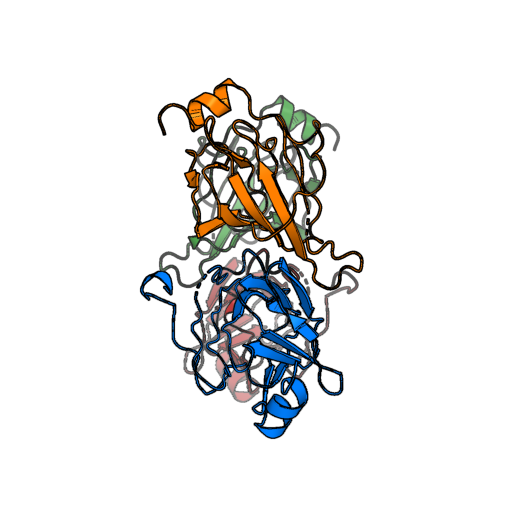8 12.887 1.00 29.65 46 GLY C CA 1
ATOM 2485 C C . GLY C 1 58 ? 25.099 93.771 11.978 1.00 29.47 46 GLY C C 1
ATOM 2486 O O . GLY C 1 58 ? 24.048 93.153 12.022 1.00 31.64 46 GLY C O 1
ATOM 2487 N N . ALA C 1 59 ? 26.078 93.435 11.140 1.00 27.28 47 ALA C N 1
ATOM 2488 C CA . ALA C 1 59 ? 25.881 92.359 10.170 1.00 26.16 47 ALA C CA 1
ATOM 2489 C C . ALA C 1 59 ? 26.119 90.995 10.829 1.00 26.36 47 ALA C C 1
ATOM 2490 O O . ALA C 1 59 ? 26.906 90.857 11.789 1.00 25.43 47 ALA C O 1
ATOM 2492 N N . ARG C 1 60 ? 25.424 89.981 10.325 1.00 27.66 48 ARG C N 1
ATOM 2493 C CA . ARG C 1 60 ? 25.538 88.647 10.899 1.00 27.80 48 ARG C CA 1
ATOM 2494 C C . ARG C 1 60 ? 25.016 87.591 9.949 1.00 30.04 48 ARG C C 1
ATOM 2495 O O . ARG C 1 60 ? 24.282 87.880 9.014 1.00 26.53 48 ARG C O 1
ATOM 2503 N N . THR C 1 61 ? 25.402 86.349 10.214 1.00 31.93 49 THR C N 1
ATOM 2504 C CA . THR C 1 61 ? 24.847 85.233 9.487 1.00 33.86 49 THR C CA 1
ATOM 2505 C C . THR C 1 61 ? 23.372 85.070 9.869 1.00 33.49 49 THR C C 1
ATOM 2506 O O . THR C 1 61 ? 22.921 85.566 10.890 1.00 33.77 49 THR C O 1
ATOM 2510 N N . HIS C 1 62 ? 22.640 84.368 9.026 1.00 34.44 50 HIS C N 1
ATOM 2511 C CA . HIS C 1 62 ? 21.386 83.745 9.433 1.00 34.24 50 HIS C CA 1
ATOM 2512 C C . HIS C 1 62 ? 21.722 82.595 10.334 1.00 34.99 50 HIS C C 1
ATOM 2513 O O . HIS C 1 62 ? 22.881 82.201 10.438 1.00 31.63 50 HIS C O 1
ATOM 2520 N N . TRP C 1 63 ? 20.701 82.079 11.012 1.00 32.81 51 TRP C N 1
ATOM 2521 C CA . TRP C 1 63 ? 20.828 80.859 11.748 1.00 34.18 51 TRP C CA 1
ATOM 2522 C C . TRP C 1 63 ? 21.149 79.751 10.757 1.00 32.48 51 TRP C C 1
ATOM 2523 O O . TRP C 1 63 ? 20.518 79.643 9.685 1.00 33.02 51 TRP C O 1
ATOM 2534 N N . HIS C 1 64 ? 22.107 78.912 11.114 1.00 34.51 52 HIS C N 1
ATOM 2535 C CA . HIS C 1 64 ? 22.433 77.775 10.286 1.00 33.33 52 HIS C CA 1
ATOM 2536 C C . HIS C 1 64 ? 23.167 76.715 11.090 1.00 36.19 52 HIS C C 1
ATOM 2537 O O . HIS C 1 64 ? 23.515 76.925 12.250 1.00 36.73 52 HIS C O 1
ATOM 2544 N N . SER C 1 65 ? 23.418 75.582 10.455 1.00 35.80 53 SER C N 1
ATOM 2545 C CA . SER C 1 65 ? 24.280 74.572 11.060 1.00 36.46 53 SER C CA 1
ATOM 2546 C C . SER C 1 65 ? 25.120 73.915 9.989 1.00 36.82 53 SER C C 1
ATOM 2547 O O . SER C 1 65 ? 24.820 74.030 8.814 1.00 37.49 53 SER C O 1
ATOM 2550 N N . HIS C 1 66 ? 26.194 73.261 10.429 1.00 38.16 54 HIS C N 1
ATOM 2551 C CA . HIS C 1 66 ? 27.073 72.481 9.581 1.00 40.54 54 HIS C CA 1
ATOM 2552 C C . HIS C 1 66 ? 27.161 71.082 10.133 1.00 40.30 54 HIS C C 1
ATOM 2553 O O . HIS C 1 66 ? 27.425 70.919 11.337 1.00 42.46 54 HIS C O 1
ATOM 2560 N N . PRO C 1 67 ? 26.977 70.069 9.275 1.00 39.83 55 PRO C N 1
ATOM 2561 C CA . PRO C 1 67 ? 27.188 68.687 9.704 1.00 38.67 55 PRO C CA 1
ATOM 2562 C C . PRO C 1 67 ? 28.569 68.435 10.322 1.00 38.34 55 PRO C C 1
ATOM 2563 O O . PRO C 1 67 ? 28.677 67.689 11.294 1.00 38.84 55 PRO C O 1
ATOM 2567 N N . GLY C 1 68 ? 29.602 69.083 9.797 1.00 39.50 56 GLY C N 1
ATOM 2568 C CA . GLY C 1 68 ? 30.954 69.014 10.373 1.00 40.77 56 GLY C CA 1
ATOM 2569 C C . GLY C 1 68 ? 31.210 70.112 11.398 1.00 42.22 56 GLY C C 1
ATOM 2570 O O . GLY C 1 68 ? 30.578 71.152 11.400 1.00 37.88 56 GLY C O 1
ATOM 2571 N N . GLY C 1 69 ? 32.129 69.900 12.315 1.00 44.38 57 GLY C N 1
ATOM 2572 C CA . GLY C 1 69 ? 32.375 70.967 13.285 1.00 45.44 57 GLY C CA 1
ATOM 2573 C C . GLY C 1 69 ? 33.048 72.148 12.590 1.00 45.32 57 GLY C C 1
ATOM 2574 O O . GLY C 1 69 ? 33.844 71.918 11.669 1.00 47.50 57 GLY C O 1
ATOM 2575 N N . GLN C 1 70 ? 32.740 73.385 13.026 1.00 43.17 58 GLN C N 1
ATOM 2576 C CA . GLN C 1 70 ? 33.423 74.617 12.571 1.00 41.28 58 GLN C CA 1
ATOM 2577 C C . GLN C 1 70 ? 34.290 75.243 13.669 1.00 40.81 58 GLN C C 1
ATOM 2578 O O . GLN C 1 70 ? 33.954 75.181 14.866 1.00 38.14 58 GLN C O 1
ATOM 2584 N N . ILE C 1 71 ? 35.382 75.882 13.248 1.00 38.88 59 ILE C N 1
ATOM 2585 C CA . ILE C 1 71 ? 36.304 76.558 14.172 1.00 38.53 59 ILE C CA 1
ATOM 2586 C C . ILE C 1 71 ? 36.453 78.016 13.711 1.00 41.44 59 ILE C C 1
ATOM 2587 O O . ILE C 1 71 ? 36.776 78.260 12.550 1.00 42.34 59 ILE C O 1
ATOM 2592 N N . LEU C 1 72 ? 36.214 78.983 14.605 1.00 39.29 60 LEU C N 1
ATOM 2593 C CA . LEU C 1 72 ? 36.443 80.394 14.275 1.00 38.11 60 LEU C CA 1
ATOM 2594 C C . LEU C 1 72 ? 37.644 80.909 15.048 1.00 38.18 60 LEU C C 1
ATOM 2595 O O . LEU C 1 72 ? 37.815 80.583 16.227 1.00 36.19 60 LEU C O 1
ATOM 2600 N N . ILE C 1 73 ? 38.476 81.703 14.375 1.00 36.36 61 ILE C N 1
ATOM 2601 C CA . ILE C 1 73 ? 39.592 82.376 15.010 1.00 35.72 61 ILE C CA 1
ATOM 2602 C C . ILE C 1 73 ? 39.473 83.877 14.778 1.00 36.27 61 ILE C C 1
ATOM 2603 O O . ILE C 1 73 ? 39.602 84.347 13.642 1.00 35.41 61 ILE C O 1
ATOM 2608 N N . VAL C 1 74 ? 39.198 84.617 15.851 1.00 35.95 62 VAL C N 1
ATOM 2609 C CA . VAL C 1 74 ? 38.913 86.037 15.752 1.00 35.80 62 VAL C CA 1
ATOM 2610 C C . VAL C 1 74 ? 40.223 86.820 15.662 1.00 36.25 62 VAL C C 1
ATOM 2611 O O . VAL C 1 74 ? 41.086 86.724 16.538 1.00 34.61 62 VAL C O 1
ATOM 2615 N N . THR C 1 75 ? 40.342 87.629 14.616 1.00 38.76 63 THR C N 1
ATOM 2616 C CA . THR C 1 75 ? 41.560 88.385 14.363 1.00 37.65 63 THR C CA 1
ATOM 2617 C C . THR C 1 75 ? 41.434 89.883 14.641 1.00 39.79 63 THR C C 1
ATOM 2618 O O . THR C 1 75 ? 42.437 90.528 14.936 1.00 38.13 63 THR C O 1
ATOM 2622 N N . ARG C 1 76 ? 40.217 90.434 14.589 1.00 40.01 64 ARG C N 1
ATOM 2623 C CA . ARG C 1 76 ? 40.013 91.843 14.918 1.00 40.21 64 ARG C CA 1
ATOM 2624 C C . ARG C 1 76 ? 38.565 92.153 15.302 1.00 36.94 64 ARG C C 1
ATOM 2625 O O . ARG C 1 76 ? 37.618 91.531 14.814 1.00 39.23 64 ARG C O 1
ATOM 2630 N N . GLY C 1 77 ? 38.407 93.121 16.190 1.00 37.29 65 GLY C N 1
ATOM 2631 C CA . GLY C 1 77 ? 37.112 93.699 16.462 1.00 36.67 65 GLY C CA 1
ATOM 2632 C C . GLY C 1 77 ? 36.333 93.055 17.585 1.00 38.43 65 GLY C C 1
ATOM 2633 O O . GLY C 1 77 ? 36.909 92.531 18.538 1.00 38.93 65 GLY C O 1
ATOM 2634 N N . LYS C 1 78 ? 35.005 93.126 17.467 1.00 37.89 66 LYS C N 1
ATOM 2635 C CA . LYS C 1 78 ? 34.089 92.620 18.475 1.00 37.30 66 LYS C CA 1
ATOM 2636 C C . LYS C 1 78 ? 32.872 92.009 17.799 1.00 36.99 66 LYS C C 1
ATOM 2637 O O . LYS C 1 78 ? 32.365 92.525 16.813 1.00 36.46 66 LYS C O 1
ATOM 2643 N N . GLY C 1 79 ? 32.382 90.920 18.360 1.00 37.11 67 GLY C N 1
ATOM 2644 C CA . GLY C 1 79 ? 31.293 90.205 17.741 1.00 37.11 67 GLY C CA 1
ATOM 2645 C C . GLY C 1 79 ? 30.598 89.306 18.723 1.00 35.63 67 GLY C C 1
ATOM 2646 O O . GLY C 1 79 ? 30.813 89.401 19.918 1.00 35.36 67 GLY C O 1
ATOM 2647 N N . PHE C 1 80 ? 29.759 88.434 18.188 1.00 36.80 68 PHE C N 1
ATOM 2648 C CA . PHE C 1 80 ? 28.913 87.586 19.000 1.00 37.11 68 PHE C CA 1
ATOM 2649 C C . PHE C 1 80 ? 28.798 86.235 18.328 1.00 38.14 68 PHE C C 1
ATOM 2650 O O . PHE C 1 80 ? 28.800 86.152 17.096 1.00 37.28 68 PHE C O 1
ATOM 2658 N N . TYR C 1 81 ? 28.745 85.192 19.151 1.00 37.57 69 TYR C N 1
ATOM 2659 C CA . TYR C 1 81 ? 28.417 83.843 18.733 1.00 37.38 69 TYR C CA 1
ATOM 2660 C C . TYR C 1 81 ? 27.278 83.366 19.627 1.00 36.63 69 TYR C C 1
ATOM 2661 O O . TYR C 1 81 ? 27.336 83.522 20.850 1.00 36.42 69 TYR C O 1
ATOM 2670 N N . GLN C 1 82 ? 26.233 82.807 19.021 1.00 37.06 70 GLN C N 1
ATOM 2671 C CA . GLN C 1 82 ? 25.108 82.290 19.811 1.00 35.99 70 GLN C CA 1
ATOM 2672 C C . GLN C 1 82 ? 24.594 80.980 19.234 1.00 36.15 70 GLN C C 1
ATOM 2673 O O . GLN C 1 82 ? 24.358 80.856 18.036 1.00 36.71 70 GLN C O 1
ATOM 2679 N N . GLU C 1 83 ? 24.421 80.008 20.122 1.00 38.73 71 GLU C N 1
ATOM 2680 C CA . GLU C 1 83 ? 23.771 78.748 19.807 1.00 38.91 71 GLU C CA 1
ATOM 2681 C C . GLU C 1 83 ? 22.307 78.878 20.180 1.00 37.42 71 GLU C C 1
ATOM 2682 O O . GLU C 1 83 ? 21.951 79.550 21.156 1.00 36.09 71 GLU C O 1
ATOM 2688 N N . ARG C 1 84 ? 21.440 78.236 19.412 1.00 37.32 72 ARG C N 1
ATOM 2689 C CA A ARG C 1 84 ? 20.029 78.418 19.668 0.50 39.64 72 ARG C CA 1
ATOM 2690 C CA B ARG C 1 84 ? 20.009 78.305 19.640 0.50 38.36 72 ARG C CA 1
ATOM 2691 C C . ARG C 1 84 ? 19.654 77.898 21.056 1.00 39.83 72 ARG C C 1
ATOM 2692 O O . ARG C 1 84 ? 20.093 76.853 21.493 1.00 41.56 72 ARG C O 1
ATOM 2707 N N . GLY C 1 85 ? 18.861 78.711 21.754 1.00 40.26 73 GLY C N 1
ATOM 2708 C CA . GLY C 1 85 ? 18.465 78.424 23.126 1.00 39.81 73 GLY C CA 1
ATOM 2709 C C . GLY C 1 85 ? 19.478 78.789 24.198 1.00 38.63 73 GLY C C 1
ATOM 2710 O O . GLY C 1 85 ? 19.180 78.652 25.370 1.00 37.31 73 GLY C O 1
ATOM 2711 N N . LYS C 1 86 ? 20.664 79.266 23.817 1.00 38.38 74 LYS C N 1
ATOM 2712 C CA . LYS C 1 86 ? 21.731 79.544 24.780 1.00 38.69 74 LYS C CA 1
ATOM 2713 C C . LYS C 1 86 ? 22.108 81.008 24.751 1.00 40.89 74 LYS C C 1
ATOM 2714 O O . LYS C 1 86 ? 21.904 81.673 23.736 1.00 42.33 74 LYS C O 1
ATOM 2720 N N . PRO C 1 87 ? 22.684 81.518 25.858 1.00 41.03 75 PRO C N 1
ATOM 2721 C CA . PRO C 1 87 ? 23.099 82.912 25.886 1.00 39.63 75 PRO C CA 1
ATOM 2722 C C . PRO C 1 87 ? 24.195 83.187 24.875 1.00 37.57 75 PRO C C 1
ATOM 2723 O O . PRO C 1 87 ? 25.022 82.319 24.616 1.00 37.56 75 PRO C O 1
ATOM 2727 N N . ALA C 1 88 ? 24.196 84.377 24.292 1.00 37.06 76 ALA C N 1
ATOM 2728 C CA . ALA C 1 88 ? 25.262 84.745 23.357 1.00 37.88 76 ALA C CA 1
ATOM 2729 C C . ALA C 1 88 ? 26.620 84.859 24.070 1.00 35.95 76 ALA C C 1
ATOM 2730 O O . ALA C 1 88 ? 26.679 85.195 25.241 1.00 35.22 76 ALA C O 1
ATOM 2732 N N . ARG C 1 89 ? 27.693 84.603 23.333 1.00 38.39 77 ARG C N 1
ATOM 2733 C CA . ARG C 1 89 ? 29.080 84.769 23.776 1.00 38.88 77 ARG C CA 1
ATOM 2734 C C . ARG C 1 89 ? 29.709 85.972 23.056 1.00 38.13 77 ARG C C 1
ATOM 2735 O O . ARG C 1 89 ? 29.593 86.081 21.839 1.00 37.72 77 ARG C O 1
ATOM 2743 N N . ILE C 1 90 ? 30.397 86.837 23.799 1.00 36.77 78 ILE C N 1
ATOM 2744 C CA . ILE C 1 90 ? 31.073 87.996 23.225 1.00 38.56 78 ILE C CA 1
ATOM 2745 C C . ILE C 1 90 ? 32.432 87.546 22.699 1.00 39.49 78 ILE C C 1
ATOM 2746 O O . ILE C 1 90 ? 33.155 86.819 23.368 1.00 40.96 78 ILE C O 1
ATOM 2751 N N . LEU C 1 91 ? 32.770 88.007 21.504 1.00 39.40 79 LEU C N 1
ATOM 2752 C CA . LEU C 1 91 ? 34.002 87.634 20.840 1.00 39.66 79 LEU C CA 1
ATOM 2753 C C . LEU C 1 91 ? 34.900 88.850 20.727 1.00 39.31 79 LEU C C 1
ATOM 2754 O O . LEU C 1 91 ? 34.439 89.944 20.409 1.00 38.82 79 LEU C O 1
ATOM 2759 N N . LYS C 1 92 ? 36.182 88.645 20.995 1.00 40.21 80 LYS C N 1
ATOM 2760 C CA . LYS C 1 92 ? 37.202 89.664 20.774 1.00 40.79 80 LYS C CA 1
ATOM 2761 C C . LYS C 1 92 ? 38.422 89.011 20.128 1.00 38.22 80 LYS C C 1
ATOM 2762 O O . LYS C 1 92 ? 38.516 87.778 20.051 1.00 34.25 80 LYS C O 1
ATOM 2768 N N . LYS C 1 93 ? 39.355 89.851 19.691 1.00 37.50 81 LYS C N 1
ATOM 2769 C CA . LYS C 1 93 ? 40.602 89.399 19.072 1.00 38.29 81 LYS C CA 1
ATOM 2770 C C . LYS C 1 93 ? 41.259 88.309 19.903 1.00 37.21 81 LYS C C 1
ATOM 2771 O O . LYS C 1 93 ? 41.368 88.431 21.113 1.00 35.56 81 LYS C O 1
ATOM 2777 N N . GLY C 1 94 ? 41.676 87.238 19.248 1.00 36.95 82 GLY C N 1
ATOM 2778 C CA . GLY C 1 94 ? 42.300 86.131 19.931 1.00 38.69 82 GLY C CA 1
ATOM 2779 C C . GLY C 1 94 ? 41.349 84.998 20.279 1.00 39.08 82 GLY C C 1
ATOM 2780 O O . GLY C 1 94 ? 41.800 83.866 20.476 1.00 36.60 82 GLY C O 1
ATOM 2781 N N . ASP C 1 95 ? 40.046 85.276 20.360 1.00 37.24 83 ASP C N 1
ATOM 2782 C CA . ASP C 1 95 ? 39.075 84.233 20.741 1.00 37.23 83 ASP C CA 1
ATOM 2783 C C . ASP C 1 95 ? 38.967 83.118 19.689 1.00 34.54 83 ASP C C 1
ATOM 2784 O O . ASP C 1 95 ? 39.044 83.380 18.488 1.00 33.06 83 ASP C O 1
ATOM 2789 N N . VAL C 1 96 ? 38.813 81.886 20.179 1.00 32.58 84 VAL C N 1
ATOM 2790 C CA . VAL C 1 96 ? 38.636 80.688 19.355 1.00 33.11 84 VAL C CA 1
ATOM 2791 C C . VAL C 1 96 ? 37.298 80.055 19.733 1.00 35.61 84 VAL C C 1
ATOM 2792 O O . VAL C 1 96 ? 37.039 79.794 20.910 1.00 38.12 84 VAL C O 1
ATOM 2796 N N . VAL C 1 97 ? 36.443 79.870 18.735 1.00 36.67 85 VAL C N 1
ATOM 2797 C CA . VAL C 1 97 ? 35.109 79.325 18.913 1.00 36.94 85 VAL C CA 1
ATOM 2798 C C . VAL C 1 97 ? 35.055 77.965 18.239 1.00 36.54 85 VAL C C 1
ATOM 2799 O O . VAL C 1 97 ? 35.278 77.843 17.026 1.00 38.48 85 VAL C O 1
ATOM 2803 N N . GLU C 1 98 ? 34.756 76.945 19.027 1.00 33.80 86 GLU C N 1
ATOM 2804 C CA . GLU C 1 98 ? 34.571 75.604 18.519 1.00 36.20 86 GLU C CA 1
ATOM 2805 C C . GLU C 1 98 ? 33.072 75.383 18.394 1.00 38.51 86 GLU C C 1
ATOM 2806 O O . GLU C 1 98 ? 32.360 75.340 19.409 1.00 39.96 86 GLU C O 1
ATOM 2812 N N . ILE C 1 99 ? 32.586 75.317 17.163 1.00 36.67 87 ILE C N 1
ATOM 2813 C CA . ILE C 1 99 ? 31.162 75.203 16.891 1.00 38.06 87 ILE C CA 1
ATOM 2814 C C . ILE C 1 99 ? 30.894 73.746 16.582 1.00 39.71 87 ILE C C 1
ATOM 2815 O O . ILE C 1 99 ? 31.288 73.262 15.516 1.00 40.17 87 ILE C O 1
ATOM 2820 N N . PRO C 1 100 ? 30.244 73.037 17.515 1.00 40.45 88 PRO C N 1
ATOM 2821 C CA . PRO C 1 100 ? 30.122 71.598 17.342 1.00 40.26 88 PRO C CA 1
ATOM 2822 C C . PRO C 1 100 ? 29.240 71.220 16.155 1.00 39.73 88 PRO C C 1
ATOM 2823 O O . PRO C 1 100 ? 28.371 72.004 15.759 1.00 39.74 88 PRO C O 1
ATOM 2827 N N . PRO C 1 101 ? 29.484 70.040 15.562 1.00 39.83 89 PRO C N 1
ATOM 2828 C CA . PRO C 1 101 ? 28.682 69.524 14.467 1.00 38.02 89 PRO C CA 1
ATOM 2829 C C . PRO C 1 101 ? 27.189 69.653 14.744 1.00 34.69 89 PRO C C 1
ATOM 2830 O O . PRO C 1 101 ? 26.730 69.318 15.840 1.00 34.64 89 PRO C O 1
ATOM 2834 N N . ASN C 1 102 ? 26.457 70.165 13.758 1.00 35.26 90 ASN C N 1
ATOM 2835 C CA . ASN C 1 102 ? 24.982 70.194 13.744 1.00 36.75 90 ASN C CA 1
ATOM 2836 C C . ASN C 1 102 ? 24.332 71.194 14.684 1.00 37.40 90 ASN C C 1
ATOM 2837 O O . ASN C 1 102 ? 23.125 71.316 14.694 1.00 36.24 90 ASN C O 1
ATOM 2842 N N . VAL C 1 103 ? 25.127 71.915 15.464 1.00 36.75 91 VAL C N 1
ATOM 2843 C CA . VAL C 1 103 ? 24.585 72.907 16.383 1.00 36.93 91 VAL C CA 1
ATOM 2844 C C . VAL C 1 103 ? 24.086 74.118 15.578 1.00 36.19 91 VAL C C 1
ATOM 2845 O O . VAL C 1 103 ? 24.807 74.643 14.744 1.00 36.76 91 VAL C O 1
ATOM 2849 N N . VAL C 1 104 ? 22.844 74.542 15.823 1.00 37.64 92 VAL C N 1
ATOM 2850 C CA . VAL C 1 104 ? 22.279 75.676 15.111 1.00 35.96 92 VAL C CA 1
ATOM 2851 C C . VAL C 1 104 ? 22.714 76.957 15.814 1.00 36.77 92 VAL C C 1
ATOM 2852 O O . VAL C 1 104 ? 22.554 77.099 17.028 1.00 34.80 92 VAL C O 1
ATOM 2856 N N . HIS C 1 105 ? 23.251 77.892 15.038 1.00 36.95 93 HIS C N 1
ATOM 2857 C CA . HIS C 1 105 ? 23.940 79.040 15.606 1.00 36.54 93 HIS C CA 1
ATOM 2858 C C . HIS C 1 105 ? 23.966 80.193 14.607 1.00 36.93 93 HIS C C 1
ATOM 2859 O O . HIS C 1 105 ? 23.649 80.034 13.424 1.00 37.49 93 HIS C O 1
ATOM 2866 N N . TRP C 1 106 ? 24.346 81.358 15.109 1.00 36.04 94 TRP C N 1
ATOM 2867 C CA . TRP C 1 106 ? 24.759 82.458 14.264 1.00 35.85 94 TRP C CA 1
ATOM 2868 C C . TRP C 1 106 ? 26.008 83.075 14.860 1.00 35.24 94 TRP C C 1
ATOM 2869 O O . TRP C 1 106 ? 26.348 82.831 16.008 1.00 34.67 94 TRP C O 1
ATOM 2880 N N . HIS C 1 107 ? 26.707 83.836 14.032 1.00 35.81 95 HIS C N 1
ATOM 2881 C CA . HIS C 1 107 ? 27.767 84.729 14.488 1.00 36.42 95 HIS C CA 1
ATOM 2882 C C . HIS C 1 107 ? 27.730 85.989 13.634 1.00 37.98 95 HIS C C 1
ATOM 2883 O O . HIS C 1 107 ? 27.140 86.003 12.539 1.00 36.89 95 HIS C O 1
ATOM 2890 N N . GLY C 1 108 ? 28.339 87.043 14.157 1.00 34.51 96 GLY C N 1
ATOM 2891 C CA . GLY C 1 108 ? 28.316 88.334 13.493 1.00 36.75 96 GLY C CA 1
ATOM 2892 C C . GLY C 1 108 ? 28.919 89.413 14.360 1.00 35.60 96 GLY C C 1
ATOM 2893 O O . GLY C 1 108 ? 29.349 89.149 15.488 1.00 34.75 96 GLY C O 1
ATOM 2894 N N . ALA C 1 109 ? 28.916 90.636 13.833 1.00 35.02 97 ALA C N 1
ATOM 2895 C CA . ALA C 1 109 ? 29.539 91.784 14.504 1.00 33.91 97 ALA C CA 1
ATOM 2896 C C . ALA C 1 109 ? 28.707 92.336 15.649 1.00 35.09 97 ALA C C 1
ATOM 2897 O O . ALA C 1 109 ? 27.519 92.080 15.759 1.00 35.17 97 ALA C O 1
ATOM 2899 N N . ALA C 1 110 ? 29.358 93.126 16.486 1.00 36.51 98 ALA C N 1
ATOM 2900 C CA . ALA C 1 110 ? 28.671 93.916 17.480 1.00 36.84 98 ALA C CA 1
ATOM 2901 C C . ALA C 1 110 ? 27.884 95.015 16.749 1.00 37.22 98 ALA C C 1
ATOM 2902 O O . ALA C 1 110 ? 28.155 95.317 15.568 1.00 34.31 98 ALA C O 1
ATOM 2904 N N . PRO C 1 111 ? 26.921 95.638 17.444 1.00 39.96 99 PRO C N 1
ATOM 2905 C CA . PRO C 1 111 ? 26.140 96.694 16.801 1.00 39.00 99 PRO C CA 1
ATOM 2906 C C . PRO C 1 111 ? 26.989 97.866 16.361 1.00 39.32 99 PRO C C 1
ATOM 2907 O O . PRO C 1 111 ? 26.603 98.587 15.454 1.00 40.38 99 PRO C O 1
ATOM 2911 N N . ASP C 1 112 ? 28.148 98.013 16.999 1.00 41.49 100 ASP C N 1
ATOM 2912 C CA . ASP C 1 112 ? 28.935 99.240 17.025 1.00 42.60 100 ASP C CA 1
ATOM 2913 C C . ASP C 1 112 ? 30.294 99.104 16.378 1.00 42.27 100 ASP C C 1
ATOM 2914 O O . ASP C 1 112 ? 31.044 100.073 16.306 1.00 41.44 100 ASP C O 1
ATOM 2919 N N . GLU C 1 113 ? 30.632 97.899 15.927 1.00 40.97 101 GLU C N 1
ATOM 2920 C CA . GLU C 1 113 ? 32.018 97.570 15.651 1.00 41.37 101 GLU C CA 1
ATOM 2921 C C . GLU C 1 113 ? 32.105 96.333 14.778 1.00 39.02 101 GLU C C 1
ATOM 2922 O O . GLU C 1 113 ? 31.334 95.386 14.965 1.00 37.40 101 GLU C O 1
ATOM 2928 N N . GLU C 1 114 ? 33.046 96.359 13.833 1.00 40.20 102 GLU C N 1
ATOM 2929 C CA . GLU C 1 114 ? 33.272 95.235 12.919 1.00 41.74 102 GLU C CA 1
ATOM 2930 C C . GLU C 1 114 ? 33.827 94.011 13.651 1.00 38.67 102 GLU C C 1
ATOM 2931 O O . GLU C 1 114 ? 34.432 94.128 14.723 1.00 35.29 102 GLU C O 1
ATOM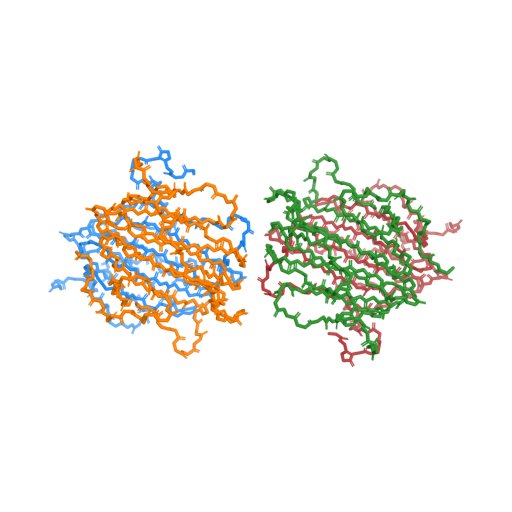 2937 N N . LEU C 1 115 ? 33.635 92.848 13.039 1.00 37.08 103 LEU C N 1
ATOM 2938 C CA . LEU C 1 115 ? 34.224 91.592 13.499 1.00 34.25 103 LEU C CA 1
ATOM 2939 C C . LEU C 1 115 ? 34.922 90.984 12.306 1.00 35.58 103 LEU C C 1
ATOM 2940 O O . LEU C 1 115 ? 34.314 90.818 11.240 1.00 33.11 103 LEU C O 1
ATOM 2945 N N . VAL C 1 116 ? 36.190 90.644 12.493 1.00 35.22 104 VAL C N 1
ATOM 2946 C CA . VAL C 1 116 ? 36.960 89.917 11.487 1.00 35.55 104 VAL C CA 1
ATOM 2947 C C . VAL C 1 116 ? 37.424 88.584 12.068 1.00 37.20 104 VAL C C 1
ATOM 2948 O O . VAL C 1 116 ? 38.031 88.531 13.155 1.00 33.10 104 VAL C O 1
ATOM 2952 N N . HIS C 1 117 ? 37.167 87.501 11.337 1.00 36.75 105 HIS C N 1
ATOM 2953 C CA . HIS C 1 117 ? 37.673 86.218 11.771 1.00 36.69 105 HIS C CA 1
ATOM 2954 C C . HIS C 1 117 ? 37.987 85.286 10.633 1.00 36.99 105 HIS C C 1
ATOM 2955 O O . HIS C 1 117 ? 37.432 85.408 9.525 1.00 34.38 105 HIS C O 1
ATOM 2962 N N . ILE C 1 118 ? 38.886 84.352 10.934 1.00 35.79 106 ILE C N 1
ATOM 2963 C CA . ILE C 1 118 ? 39.086 83.166 10.094 1.00 35.18 106 ILE C CA 1
ATOM 2964 C C . ILE C 1 118 ? 38.067 82.108 10.480 1.00 35.55 106 ILE C C 1
ATOM 2965 O O . ILE C 1 118 ? 37.707 81.974 11.649 1.00 37.88 106 ILE C O 1
ATOM 2970 N N . GLY C 1 119 ? 37.584 81.370 9.493 1.00 36.19 107 GLY C N 1
ATOM 2971 C CA . GLY C 1 119 ? 36.698 80.224 9.723 1.00 34.77 107 GLY C CA 1
ATOM 2972 C C . GLY C 1 119 ? 37.258 78.975 9.080 1.00 36.63 107 GLY C C 1
ATOM 2973 O O . GLY C 1 119 ? 37.773 79.020 7.968 1.00 37.03 107 GLY C O 1
ATOM 2974 N N . ILE C 1 120 ? 37.161 77.862 9.796 1.00 36.17 108 ILE C N 1
ATOM 2975 C CA . ILE C 1 120 ? 37.614 76.568 9.319 1.00 36.76 108 ILE C CA 1
ATOM 2976 C C . ILE C 1 120 ? 36.409 75.648 9.370 1.00 39.57 108 ILE C C 1
ATOM 2977 O O . ILE C 1 120 ? 35.872 75.384 10.464 1.00 39.30 108 ILE C O 1
ATOM 2982 N N . SER C 1 121 ? 35.970 75.183 8.203 1.00 37.79 109 SER C N 1
ATOM 2983 C CA . SER C 1 121 ? 34.911 74.165 8.119 1.00 37.70 109 SER C CA 1
ATOM 2984 C C . SER C 1 121 ? 35.541 72.793 8.049 1.00 38.52 109 SER C C 1
ATOM 2985 O O . SER C 1 121 ? 36.328 72.509 7.135 1.00 40.21 109 SER C O 1
ATOM 2988 N N . THR C 1 122 ? 35.257 71.942 9.030 1.00 36.01 110 THR C N 1
ATOM 2989 C CA . THR C 1 122 ? 35.890 70.620 9.052 1.00 37.95 110 THR C CA 1
ATOM 2990 C C . THR C 1 122 ? 34.914 69.579 8.560 1.00 36.36 110 THR C C 1
ATOM 2991 O O . THR C 1 122 ? 33.687 69.818 8.554 1.00 38.35 110 THR C O 1
ATOM 2995 N N . GLN C 1 123 ? 35.449 68.443 8.129 1.00 36.71 111 GLN C N 1
ATOM 2996 C CA . GLN C 1 123 ? 34.630 67.281 7.750 1.00 38.95 111 GLN C CA 1
ATOM 2997 C C . GLN C 1 123 ? 33.606 67.761 6.742 1.00 37.90 111 GLN C C 1
ATOM 2998 O O . GLN C 1 123 ? 32.408 67.526 6.872 1.00 36.85 111 GLN C O 1
ATOM 3004 N N . VAL C 1 124 ? 34.119 68.433 5.716 1.00 37.47 112 VAL C N 1
ATOM 3005 C CA . VAL C 1 124 ? 33.279 69.051 4.702 1.00 38.48 112 VAL C CA 1
ATOM 3006 C C . VAL C 1 124 ? 32.407 68.001 3.996 1.00 37.39 112 VAL C C 1
ATOM 3007 O O . VAL C 1 124 ? 31.248 68.267 3.721 1.00 36.66 112 VAL C O 1
ATOM 3011 N N . HIS C 1 125 ? 32.961 66.809 3.761 1.00 35.51 113 HIS C N 1
ATOM 3012 C CA . HIS C 1 125 ? 32.233 65.713 3.111 1.00 39.94 113 HIS C CA 1
ATOM 3013 C C . HIS C 1 125 ? 30.932 65.299 3.820 1.00 39.44 113 HIS C C 1
ATOM 3014 O O . HIS C 1 125 ? 30.080 64.649 3.200 1.00 41.48 113 HIS C O 1
ATOM 3021 N N . LEU C 1 126 ? 30.796 65.617 5.106 1.00 40.28 114 LEU C N 1
ATOM 3022 C CA . LEU C 1 126 ? 29.556 65.310 5.850 1.00 42.10 114 LEU C CA 1
ATOM 3023 C C . LEU C 1 126 ? 28.390 66.148 5.343 1.00 42.80 114 LEU C C 1
ATOM 3024 O O . LEU C 1 126 ? 27.225 65.826 5.592 1.00 46.75 114 LEU C O 1
ATOM 3029 N N . GLY C 1 127 ? 28.697 67.240 4.647 1.00 41.35 115 GLY C N 1
ATOM 3030 C CA . GLY C 1 127 ? 27.679 67.943 3.899 1.00 41.24 115 GLY C CA 1
ATOM 3031 C C . GLY C 1 127 ? 27.689 69.430 4.106 1.00 38.35 115 GLY C C 1
ATOM 3032 O O . GLY C 1 127 ? 28.392 69.943 4.970 1.00 37.11 115 GLY C O 1
ATOM 3033 N N . PRO C 1 128 ? 26.913 70.139 3.288 1.00 38.48 116 PRO C N 1
ATOM 3034 C CA . PRO C 1 128 ? 26.943 71.589 3.309 1.00 38.58 116 PRO C CA 1
ATOM 3035 C C . PRO C 1 128 ? 26.148 72.151 4.482 1.00 37.90 116 PRO C C 1
ATOM 3036 O O . PRO C 1 128 ? 25.441 71.417 5.166 1.00 36.84 116 PRO C O 1
ATOM 3040 N N . ALA C 1 129 ? 26.299 73.447 4.713 1.00 38.15 117 ALA C N 1
ATOM 3041 C CA . ALA C 1 129 ? 25.527 74.142 5.716 1.00 40.03 117 ALA C CA 1
ATOM 3042 C C . ALA C 1 129 ? 24.036 74.012 5.411 1.00 39.97 117 ALA C C 1
ATOM 3043 O O . ALA C 1 129 ? 23.634 73.967 4.255 1.00 37.51 117 ALA C O 1
ATOM 3045 N N . GLU C 1 130 ? 23.246 73.909 6.475 1.00 40.09 118 GLU C N 1
ATOM 3046 C CA . GLU C 1 130 ? 21.798 73.967 6.404 1.00 40.30 118 GLU C CA 1
ATOM 3047 C C . GLU C 1 130 ? 21.425 75.349 6.932 1.00 39.92 118 GLU C C 1
ATOM 3048 O O . GLU C 1 130 ? 21.731 75.668 8.068 1.00 36.74 118 GLU C O 1
ATOM 3051 N N . TRP C 1 131 ? 20.803 76.165 6.089 1.00 39.72 119 TRP C N 1
ATOM 3052 C CA . TRP C 1 131 ? 20.475 77.555 6.412 1.00 40.49 119 TRP C CA 1
ATOM 3053 C C . TRP C 1 131 ? 19.040 77.635 6.875 1.00 39.21 119 TRP C C 1
ATOM 3054 O O . TRP C 1 131 ? 18.147 77.040 6.272 1.00 39.54 119 TRP C O 1
ATOM 3065 N N A LEU C 1 132 ? 18.821 78.388 7.930 0.50 38.26 120 LEU C N 1
ATOM 3066 N N B LEU C 1 132 ? 18.801 78.391 7.956 0.50 39.10 120 LEU C N 1
ATOM 3067 C CA A LEU C 1 132 ? 17.501 78.549 8.434 0.50 36.86 120 LEU C CA 1
ATOM 3068 C CA B LEU C 1 132 ? 17.627 78.176 8.826 0.50 38.03 120 LEU C CA 1
ATOM 3069 C C A LEU C 1 132 ? 17.149 80.010 8.270 0.50 35.70 120 LEU C C 1
ATOM 3070 C C B LEU C 1 132 ? 16.866 79.442 9.307 0.50 38.75 120 LEU C C 1
ATOM 3071 O O A LEU C 1 132 ? 17.607 80.676 7.321 0.50 34.32 120 LEU C O 1
ATOM 3072 O O B LEU C 1 132 ? 16.185 79.412 10.344 0.50 39.47 120 LEU C O 1
ATOM 3081 N N A GLY C 1 133 ? 16.343 80.498 9.197 0.50 34.07 121 GLY C N 1
ATOM 3082 N N B GLY C 1 133 ? 16.958 80.536 8.558 0.50 36.56 121 GLY C N 1
ATOM 3083 C CA A GLY C 1 133 ? 15.842 81.844 9.123 0.50 35.28 121 GLY C CA 1
ATOM 3084 C CA B GLY C 1 133 ? 16.172 81.732 8.862 0.50 36.85 121 GLY C CA 1
ATOM 3085 C C A GLY C 1 133 ? 16.878 82.857 9.532 0.50 34.26 121 GLY C C 1
ATOM 3086 C C B GLY C 1 133 ? 16.984 82.858 9.468 0.50 35.22 121 GLY C C 1
ATOM 3087 O O A GLY C 1 133 ? 17.903 82.531 10.119 0.50 34.17 121 GLY C O 1
ATOM 3088 O O B GLY C 1 133 ? 17.959 82.610 10.168 0.50 35.00 121 GLY C O 1
ATOM 3089 N N . SER C 1 134 ? 16.586 84.102 9.204 1.00 34.13 122 SER C N 1
ATOM 3090 C CA . SER C 1 134 ? 17.369 85.250 9.648 1.00 36.30 122 SER C CA 1
ATOM 3091 C C . SER C 1 134 ? 17.352 85.330 11.146 1.00 35.76 122 SER C C 1
ATOM 3092 O O . SER C 1 134 ? 16.427 84.818 11.799 1.00 33.56 122 SER C O 1
ATOM 3095 N N . VAL C 1 135 ? 18.378 85.976 11.689 1.00 34.25 123 VAL C N 1
ATOM 3096 C CA . VAL C 1 135 ? 18.390 86.339 13.085 1.00 36.23 123 VAL C CA 1
ATOM 3097 C C . VAL C 1 135 ? 17.638 87.658 13.149 1.00 36.21 123 VAL C C 1
ATOM 3098 O O . VAL C 1 135 ? 18.052 88.633 12.547 1.00 37.71 123 VAL C O 1
ATOM 3102 N N . THR C 1 136 ? 16.529 87.678 13.873 1.00 37.13 124 THR C N 1
ATOM 3103 C CA . THR C 1 136 ? 15.637 88.826 13.859 1.00 38.65 124 THR C CA 1
ATOM 3104 C C . THR C 1 136 ? 16.247 89.995 14.618 1.00 37.04 124 THR C C 1
ATOM 3105 O O . THR C 1 136 ? 17.188 89.839 15.393 1.00 33.24 124 THR C O 1
ATOM 3109 N N . GLU C 1 137 ? 15.688 91.172 14.396 1.00 40.48 125 GLU C N 1
ATOM 3110 C CA . GLU C 1 137 ? 16.129 92.367 15.101 1.00 37.76 125 GLU C CA 1
ATOM 3111 C C . GLU C 1 137 ? 16.014 92.177 16.612 1.00 37.37 125 GLU C C 1
ATOM 3112 O O . GLU C 1 137 ? 16.919 92.558 17.355 1.00 35.19 125 GLU C O 1
ATOM 3118 N N . GLU C 1 138 ? 14.905 91.564 17.047 1.00 38.63 126 GLU C N 1
ATOM 3119 C CA . GLU C 1 138 ? 14.673 91.210 18.448 1.00 39.04 126 GLU C CA 1
ATOM 3120 C C . GLU C 1 138 ? 15.743 90.253 18.952 1.00 39.97 126 GLU C C 1
ATOM 3121 O O . GLU C 1 138 ? 16.357 90.496 19.994 1.00 40.31 126 GLU C O 1
ATOM 3124 N N . GLU C 1 139 ? 15.971 89.162 18.219 1.00 38.32 127 GLU C N 1
ATOM 3125 C CA . GLU C 1 139 ? 16.995 88.202 18.632 1.00 40.01 127 GLU C CA 1
ATOM 3126 C C . GLU C 1 139 ? 18.331 88.909 18.728 1.00 37.79 127 GLU C C 1
ATOM 3127 O O . GLU C 1 139 ? 19.042 88.767 19.720 1.00 38.55 127 GLU C O 1
ATOM 3133 N N . TYR C 1 140 ? 18.656 89.692 17.705 1.00 37.00 128 TYR C N 1
ATOM 3134 C CA . TYR C 1 140 ? 19.965 90.325 17.642 1.00 37.78 128 TYR C CA 1
ATOM 3135 C C . TYR C 1 140 ? 20.103 91.340 18.749 1.00 37.72 128 TYR C C 1
ATOM 3136 O O . TYR C 1 140 ? 21.123 91.389 19.418 1.00 38.53 128 TYR C O 1
ATOM 3145 N N . ARG C 1 141 ? 19.056 92.134 18.960 1.00 38.93 129 ARG C N 1
ATOM 3146 C CA . ARG C 1 141 ? 19.080 93.159 19.985 1.00 35.56 129 ARG C CA 1
ATOM 3147 C C . ARG C 1 141 ? 19.250 92.520 21.364 1.00 36.38 129 ARG C C 1
ATOM 3148 O O . ARG C 1 141 ? 20.111 92.933 22.149 1.00 35.19 129 ARG C O 1
ATOM 3150 N N . LYS C 1 142 ? 18.441 91.492 21.641 1.00 37.33 130 LYS C N 1
ATOM 3151 C CA . LYS C 1 142 ? 18.439 90.845 22.949 1.00 38.93 130 LYS C CA 1
ATOM 3152 C C . LYS C 1 142 ? 19.779 90.211 23.257 1.00 40.54 130 LYS C C 1
ATOM 3153 O O . LYS C 1 142 ? 20.219 90.226 24.404 1.00 41.40 130 LYS C O 1
ATOM 3155 N N . ALA C 1 143 ? 20.428 89.658 22.223 1.00 41.38 131 ALA C N 1
ATOM 3156 C CA . ALA C 1 143 ? 21.733 89.045 22.366 1.00 42.22 131 ALA C CA 1
ATOM 3157 C C . ALA C 1 143 ? 22.817 90.078 22.656 1.00 42.25 131 ALA C C 1
ATOM 3158 O O . ALA C 1 143 ? 23.784 89.782 23.352 1.00 42.07 131 ALA C O 1
ATOM 3160 N N . THR C 1 144 ? 22.654 91.282 22.114 1.00 42.86 132 THR C N 1
ATOM 3161 C CA . THR C 1 144 ? 23.758 92.227 22.003 1.00 45.66 132 THR C CA 1
ATOM 3162 C C . THR C 1 144 ? 23.607 93.517 22.792 1.00 47.90 132 THR C C 1
ATOM 3163 O O . THR C 1 144 ? 24.598 94.187 23.048 1.00 49.39 132 THR C O 1
ATOM 3167 N N . GLU C 1 145 ? 22.381 93.868 23.174 1.00 50.75 133 GLU C N 1
ATOM 3168 C CA . GLU C 1 145 ? 22.110 95.160 23.808 1.00 52.46 133 GLU C CA 1
ATOM 3169 C C . GLU C 1 145 ? 22.833 95.326 25.147 1.00 54.31 133 GLU C C 1
ATOM 3170 O O . GLU C 1 145 ? 22.642 94.523 26.064 1.00 53.40 133 GLU C O 1
ATOM 3172 N N . GLY C 1 146 ? 23.652 96.376 25.243 1.00 56.00 134 GLY C N 1
ATOM 3173 C CA . GLY C 1 146 ? 24.408 96.690 26.456 1.00 57.22 134 GLY C CA 1
ATOM 3174 C C . GLY C 1 146 ? 25.462 95.675 26.875 1.00 59.74 134 GLY C C 1
ATOM 3175 O O . GLY C 1 146 ? 25.840 95.636 28.047 1.00 60.16 134 GLY C O 1
ATOM 3176 N N . LYS C 1 147 ? 25.951 94.870 25.927 1.00 61.87 135 LYS C N 1
ATOM 3177 C CA . LYS C 1 147 ? 26.877 93.769 26.228 1.00 63.78 135 LYS C CA 1
ATOM 3178 C C . LYS C 1 147 ? 28.250 93.974 25.586 1.00 65.37 135 LYS C C 1
ATOM 3179 O O . LYS C 1 147 ? 28.358 94.343 24.416 1.00 67.58 135 LYS C O 1
ATOM 3186 N N . ASP D 1 15 ? 47.600 75.516 26.717 1.00 55.17 3 ASP D N 1
ATOM 3187 C CA . ASP D 1 15 ? 48.766 76.419 26.499 1.00 53.52 3 ASP D CA 1
ATOM 3188 C C . ASP D 1 15 ? 48.520 77.881 26.892 1.00 52.37 3 ASP D C 1
ATOM 3189 O O . ASP D 1 15 ? 49.435 78.693 26.801 1.00 49.62 3 ASP D O 1
ATOM 3194 N N . ASP D 1 16 ? 47.308 78.207 27.357 1.00 51.89 4 ASP D N 1
ATOM 3195 C CA . ASP D 1 16 ? 46.997 79.566 27.812 1.00 50.26 4 ASP D CA 1
ATOM 3196 C C . ASP D 1 16 ? 47.798 79.932 29.048 1.00 47.10 4 ASP D C 1
ATOM 3197 O O . ASP D 1 16 ? 47.933 81.116 29.354 1.00 47.42 4 ASP D O 1
ATOM 3202 N N . ILE D 1 17 ? 48.311 78.930 29.771 1.00 42.04 5 ILE D N 1
ATOM 3203 C CA . ILE D 1 17 ? 49.128 79.198 30.957 1.00 41.31 5 ILE D CA 1
ATOM 3204 C C . ILE D 1 17 ? 50.415 79.967 30.626 1.00 38.93 5 ILE D C 1
ATOM 3205 O O . ILE D 1 17 ? 50.967 80.630 31.493 1.00 37.88 5 ILE D O 1
ATOM 3210 N N . PHE D 1 18 ? 50.880 79.831 29.382 1.00 40.97 6 PHE D N 1
ATOM 3211 C CA . PHE D 1 18 ? 52.161 80.383 28.923 1.00 42.24 6 PHE D CA 1
ATOM 3212 C C . PHE D 1 18 ? 52.043 81.768 28.270 1.00 42.31 6 PHE D C 1
ATOM 3213 O O . PHE D 1 18 ? 51.050 82.080 27.611 1.00 42.88 6 PHE D O 1
ATOM 3221 N N . GLU D 1 19 ? 53.100 82.558 28.387 1.00 44.62 7 GLU D N 1
ATOM 3222 C CA . GLU D 1 19 ? 53.146 83.887 27.771 1.00 45.65 7 GLU D CA 1
ATOM 3223 C C . GLU D 1 19 ? 53.079 83.768 26.258 1.00 48.37 7 GLU D C 1
ATOM 3224 O O . GLU D 1 19 ? 52.173 84.314 25.623 1.00 48.05 7 GLU D O 1
ATOM 3230 N N . ARG D 1 20 ? 54.009 83.002 25.690 1.00 48.86 8 ARG D N 1
ATOM 3231 C CA . ARG D 1 20 ? 54.123 82.805 24.242 1.00 50.73 8 ARG D CA 1
ATOM 3232 C C . ARG D 1 20 ? 53.772 81.415 23.766 1.00 49.30 8 ARG D C 1
ATOM 3233 O O . ARG D 1 20 ? 53.751 81.159 22.571 1.00 51.10 8 ARG D O 1
ATOM 3241 N N . GLY D 1 21 ? 53.494 80.515 24.702 1.00 49.10 9 GLY D N 1
ATOM 3242 C CA . GLY D 1 21 ? 53.211 79.123 24.380 1.00 43.82 9 GLY D CA 1
ATOM 3243 C C . GLY D 1 21 ? 54.291 78.228 24.940 1.00 41.09 9 GLY D C 1
ATOM 3244 O O . GLY D 1 21 ? 55.194 78.670 25.653 1.00 41.15 9 GLY D O 1
ATOM 3245 N N . SER D 1 22 ? 54.180 76.952 24.622 1.00 40.67 10 SER D N 1
ATOM 3246 C CA . SER D 1 22 ? 55.145 75.953 25.018 1.00 42.18 10 SER D CA 1
ATOM 3247 C C . SER D 1 22 ? 56.362 76.046 24.105 1.00 42.08 10 SER D C 1
ATOM 3248 O O . SER D 1 22 ? 56.203 76.098 22.892 1.00 40.89 10 SER D O 1
ATOM 3251 N N . LYS D 1 23 ? 57.569 76.022 24.669 1.00 40.81 11 LYS D N 1
ATOM 3252 C CA . LYS D 1 23 ? 58.775 76.038 23.847 1.00 40.70 11 LYS D CA 1
ATOM 3253 C C . LYS D 1 23 ? 58.850 74.753 23.048 1.00 37.68 11 LYS D C 1
ATOM 3254 O O . LYS D 1 23 ? 58.750 73.686 23.622 1.00 35.27 11 LYS D O 1
ATOM 3260 N N . GLY D 1 24 ? 59.048 74.866 21.737 1.00 37.03 12 GLY D N 1
ATOM 3261 C CA . GLY D 1 24 ? 59.219 73.705 20.867 1.00 37.24 12 GLY D CA 1
ATOM 3262 C C . GLY D 1 24 ? 60.398 72.826 21.255 1.00 38.74 12 GLY D C 1
ATOM 3263 O O . GLY D 1 24 ? 61.511 73.300 21.436 1.00 38.36 12 GLY D O 1
ATOM 3264 N N . SER D 1 25 ? 60.148 71.533 21.383 1.00 42.05 13 SER D N 1
ATOM 3265 C CA . SER D 1 25 ? 61.202 70.576 21.703 1.00 43.29 13 SER D CA 1
ATOM 3266 C C . SER D 1 25 ? 62.243 70.502 20.590 1.00 41.03 13 SER D C 1
ATOM 3267 O O . SER D 1 25 ? 61.902 70.520 19.417 1.00 40.23 13 SER D O 1
ATOM 3270 N N . SER D 1 26 ? 63.507 70.382 20.977 1.00 42.35 14 SER D N 1
ATOM 3271 C CA . SER D 1 26 ? 64.603 70.091 20.041 1.00 43.89 14 SER D CA 1
ATOM 3272 C C . SER D 1 26 ? 64.401 68.790 19.256 1.00 43.72 14 SER D C 1
ATOM 3273 O O . SER D 1 26 ? 65.081 68.570 18.261 1.00 44.40 14 SER D O 1
ATOM 3276 N N . ASP D 1 27 ? 63.486 67.935 19.707 1.00 45.37 15 ASP D N 1
ATOM 3277 C CA . ASP D 1 27 ? 63.114 66.727 18.975 1.00 44.60 15 ASP D CA 1
ATOM 3278 C C . ASP D 1 27 ? 62.454 67.045 17.630 1.00 43.48 15 ASP D C 1
ATOM 3279 O O . ASP D 1 27 ? 62.498 66.230 16.715 1.00 42.07 15 ASP D O 1
ATOM 3284 N N . PHE D 1 28 ? 61.795 68.199 17.524 1.00 41.43 16 PHE D N 1
ATOM 3285 C CA . PHE D 1 28 ? 61.017 68.528 16.330 1.00 38.06 16 PHE D CA 1
ATOM 3286 C C . PHE D 1 28 ? 61.432 69.832 15.642 1.00 37.41 16 PHE D C 1
ATOM 3287 O O . PHE D 1 28 ? 61.056 70.056 14.494 1.00 35.30 16 PHE D O 1
ATOM 3295 N N . PHE D 1 29 ? 62.160 70.684 16.367 1.00 35.86 17 PHE D N 1
ATOM 3296 C CA . PHE D 1 29 ? 62.522 72.031 15.930 1.00 35.70 17 PHE D CA 1
ATOM 3297 C C . PHE D 1 29 ? 63.999 72.315 16.085 1.00 37.05 17 PHE D C 1
ATOM 3298 O O . PHE D 1 29 ? 64.646 71.828 17.004 1.00 37.84 17 PHE D O 1
ATOM 3306 N N . THR D 1 30 ? 64.512 73.139 15.175 1.00 38.84 18 THR D N 1
ATOM 3307 C CA . THR D 1 30 ? 65.803 73.786 15.292 1.00 38.85 18 THR D CA 1
ATOM 3308 C C . THR D 1 30 ? 65.597 75.220 15.735 1.00 37.94 18 THR D C 1
ATOM 3309 O O . THR D 1 30 ? 64.763 75.942 15.196 1.00 36.75 18 THR D O 1
ATOM 3313 N N . GLY D 1 31 ? 66.340 75.639 16.746 1.00 34.51 19 GLY D N 1
ATOM 3314 C CA . GLY D 1 31 ? 66.194 76.995 17.245 1.00 34.69 19 GLY D CA 1
ATOM 3315 C C . GLY D 1 31 ? 65.010 77.222 18.175 1.00 36.60 19 GLY D C 1
ATOM 3316 O O . GLY D 1 31 ? 64.412 76.278 18.690 1.00 35.32 19 GLY D O 1
ATOM 3317 N N . ASN D 1 32 ? 64.675 78.495 18.367 1.00 35.10 20 ASN D N 1
ATOM 3318 C CA . ASN D 1 32 ? 63.702 78.906 19.373 1.00 34.88 20 ASN D CA 1
ATOM 3319 C C . ASN D 1 32 ? 62.338 79.113 18.718 1.00 36.20 20 ASN D C 1
ATOM 3320 O O . ASN D 1 32 ? 62.177 79.966 17.846 1.00 34.83 20 ASN D O 1
ATOM 3325 N N . VAL D 1 33 ? 61.369 78.327 19.185 1.00 35.82 21 VAL D N 1
ATOM 3326 C CA . VAL D 1 33 ? 60.026 78.254 18.614 1.00 37.20 21 VAL D CA 1
ATOM 3327 C C . VAL D 1 33 ? 59.077 78.154 19.797 1.00 38.68 21 VAL D C 1
ATOM 3328 O O . VAL D 1 33 ? 59.388 77.465 20.769 1.00 37.88 21 VAL D O 1
ATOM 3332 N N . TRP D 1 34 ? 57.934 78.831 19.719 1.00 39.12 22 TRP D N 1
ATOM 3333 C CA A TRP D 1 34 ? 56.902 78.666 20.746 0.50 38.59 22 TRP D CA 1
ATOM 3334 C CA B TRP D 1 34 ? 56.889 78.790 20.749 0.50 40.46 22 TRP D CA 1
ATOM 3335 C C . TRP D 1 34 ? 55.595 78.323 20.081 1.00 38.90 22 TRP D C 1
ATOM 3336 O O . TRP D 1 34 ? 55.228 78.886 19.055 1.00 37.19 22 TRP D O 1
ATOM 3357 N N . VAL D 1 35 ? 54.933 77.331 20.665 1.00 39.06 23 VAL D N 1
ATOM 3358 C CA . VAL D 1 35 ? 53.708 76.772 20.115 1.00 38.47 23 VAL D CA 1
ATOM 3359 C C . VAL D 1 35 ? 52.562 76.942 21.107 1.00 38.52 23 VAL D C 1
ATOM 3360 O O . VAL D 1 35 ? 52.703 76.610 22.299 1.00 39.39 23 VAL D O 1
ATOM 3364 N N . LYS D 1 36 ? 51.454 77.499 20.624 1.00 38.71 24 LYS D N 1
ATOM 3365 C CA A LYS D 1 36 ? 50.216 77.578 21.397 0.50 39.03 24 LYS D CA 1
ATOM 3366 C CA B LYS D 1 36 ? 50.224 77.581 21.393 0.50 39.13 24 LYS D CA 1
ATOM 3367 C C . LYS D 1 36 ? 49.140 76.789 20.657 1.00 39.19 24 LYS D C 1
ATOM 3368 O O . LYS D 1 36 ? 48.810 77.102 19.525 1.00 35.88 24 LYS D O 1
ATOM 3381 N N . LEU D 1 38 ? 45.520 75.927 19.715 1.00 37.42 26 LEU D N 1
ATOM 3382 C CA . LEU D 1 38 ? 44.262 76.650 19.691 1.00 36.60 26 LEU D CA 1
ATOM 3383 C C . LEU D 1 38 ? 43.086 75.691 19.747 1.00 37.60 26 LEU D C 1
ATOM 3384 O O . LEU D 1 38 ? 42.103 75.959 20.427 1.00 35.71 26 LEU D O 1
ATOM 3389 N N . VAL D 1 39 ? 43.190 74.601 19.000 1.00 36.56 27 VAL D N 1
ATOM 3390 C CA . VAL D 1 39 ? 42.223 73.511 19.024 1.00 36.59 27 VAL D CA 1
ATOM 3391 C C . VAL D 1 39 ? 42.993 72.223 19.102 1.00 36.67 27 VAL D C 1
ATOM 3392 O O . VAL D 1 39 ? 43.731 71.888 18.187 1.00 35.67 27 VAL D O 1
ATOM 3396 N N . THR D 1 40 ? 42.853 71.517 20.216 1.00 39.16 28 THR D N 1
ATOM 3397 C CA . THR D 1 40 ? 43.558 70.263 20.399 1.00 41.21 28 THR D CA 1
ATOM 3398 C C . THR D 1 40 ? 42.698 69.112 19.950 1.00 42.52 28 THR D C 1
ATOM 3399 O O . THR D 1 40 ? 43.198 68.024 19.685 1.00 40.07 28 THR D O 1
ATOM 3403 N N . ASP D 1 41 ? 41.387 69.346 19.888 1.00 44.22 29 ASP D N 1
ATOM 3404 C CA . ASP D 1 41 ? 40.418 68.339 19.459 1.00 43.64 29 ASP D CA 1
ATOM 3405 C C . ASP D 1 41 ? 40.515 67.095 20.322 1.00 46.06 29 ASP D C 1
ATOM 3406 O O . ASP D 1 41 ? 40.488 65.963 19.814 1.00 42.95 29 ASP D O 1
ATOM 3411 N N . GLU D 1 42 ? 40.601 67.314 21.634 1.00 47.00 30 GLU D N 1
ATOM 3412 C CA . GLU D 1 42 ? 40.716 66.227 22.603 1.00 49.28 30 GLU D CA 1
ATOM 3413 C C . GLU D 1 42 ? 39.647 65.182 22.399 1.00 52.00 30 GLU D C 1
ATOM 3414 O O . GLU D 1 42 ? 39.885 63.982 22.616 1.00 51.33 30 GLU D O 1
ATOM 3416 N N . ASN D 1 43 ? 38.461 65.643 21.990 1.00 53.44 31 ASN D N 1
ATOM 3417 C CA . ASN D 1 43 ? 37.308 64.771 21.801 1.00 52.45 31 ASN D CA 1
ATOM 3418 C C . ASN D 1 43 ? 37.011 64.429 20.348 1.00 51.00 31 ASN D C 1
ATOM 3419 O O . ASN D 1 43 ? 35.937 63.917 20.063 1.00 51.94 31 ASN D O 1
ATOM 3424 N N . GLY D 1 44 ? 37.937 64.708 19.431 1.00 49.38 32 GLY D N 1
ATOM 3425 C CA . GLY D 1 44 ? 37.770 64.306 18.017 1.00 49.04 32 GLY D CA 1
ATOM 3426 C C . GLY D 1 44 ? 36.510 64.813 17.325 1.00 46.60 32 GLY D C 1
ATOM 3427 O O . GLY D 1 44 ? 36.098 64.270 16.311 1.00 46.46 32 GLY D O 1
ATOM 3428 N N . VAL D 1 45 ? 35.905 65.863 17.889 1.00 46.85 33 VAL D N 1
ATOM 3429 C CA . VAL D 1 45 ? 34.707 66.522 17.334 1.00 45.19 33 VAL D CA 1
ATOM 3430 C C . VAL D 1 45 ? 35.010 67.103 15.923 1.00 43.88 33 VAL D C 1
ATOM 3431 O O . VAL D 1 45 ? 34.134 67.177 15.056 1.00 42.68 33 VAL D O 1
ATOM 3435 N N . PHE D 1 46 ? 36.264 67.461 15.685 1.00 39.55 34 PHE D N 1
ATOM 3436 C CA . PHE D 1 46 ? 36.617 68.194 14.474 1.00 37.61 34 PHE D CA 1
ATOM 3437 C C . PHE D 1 46 ? 37.513 67.431 13.489 1.00 38.12 34 PHE D C 1
ATOM 3438 O O . PHE D 1 46 ? 37.591 67.817 12.320 1.00 37.46 34 PHE D O 1
ATOM 3446 N N . ASN D 1 47 ? 38.168 66.361 13.932 1.00 37.34 35 ASN D N 1
ATOM 3447 C CA . ASN D 1 47 ? 39.201 65.663 13.118 1.00 37.00 35 ASN D CA 1
ATOM 3448 C C . ASN D 1 47 ? 40.275 66.609 12.585 1.00 37.35 35 ASN D C 1
ATOM 3449 O O . ASN D 1 47 ? 40.884 66.384 11.514 1.00 35.92 35 ASN D O 1
ATOM 3454 N N . THR D 1 48 ? 40.545 67.654 13.368 1.00 36.82 36 THR D N 1
ATOM 3455 C CA . THR D 1 48 ? 41.390 68.755 12.956 1.00 36.75 36 THR D CA 1
ATOM 3456 C C . THR D 1 48 ? 42.025 69.360 14.204 1.00 39.05 36 THR D C 1
ATOM 3457 O O . THR D 1 48 ? 41.344 69.536 15.213 1.00 37.71 36 THR D O 1
ATOM 3461 N N . GLN D 1 49 ? 43.321 69.666 14.149 1.00 36.85 37 GLN D N 1
ATOM 3462 C CA . GLN D 1 49 ? 43.957 70.445 15.208 1.00 36.54 37 GLN D CA 1
ATOM 3463 C C . GLN D 1 49 ? 44.433 71.769 14.655 1.00 38.83 37 GLN D C 1
ATOM 3464 O O . GLN D 1 49 ? 44.668 71.893 13.451 1.00 38.62 37 GLN D O 1
ATOM 3470 N N . VAL D 1 50 ? 44.497 72.777 15.529 1.00 37.37 38 VAL D N 1
ATOM 3471 C CA . VAL D 1 50 ? 44.865 74.133 15.109 1.00 35.47 38 VAL D CA 1
ATOM 3472 C C . VAL D 1 50 ? 45.845 74.675 16.153 1.00 37.43 38 VAL D C 1
ATOM 3473 O O . VAL D 1 50 ? 45.660 74.499 17.381 1.00 36.17 38 VAL D O 1
ATOM 3477 N N . TYR D 1 51 ? 46.902 75.320 15.662 1.00 36.77 39 TYR D N 1
ATOM 3478 C CA A TYR D 1 51 ? 47.919 75.865 16.550 0.50 36.84 39 TYR D CA 1
ATOM 3479 C CA B TYR D 1 51 ? 47.975 75.815 16.505 0.50 36.50 39 TYR D CA 1
ATOM 3480 C C . TYR D 1 51 ? 48.449 77.169 15.986 1.00 36.36 39 TYR D C 1
ATOM 3481 O O . TYR D 1 51 ? 48.241 77.484 14.833 1.00 36.66 39 TYR D O 1
ATOM 3498 N N . ASP D 1 52 ? 49.067 77.945 16.859 1.00 37.28 40 ASP D N 1
ATOM 3499 C CA . ASP D 1 52 ? 49.618 79.255 16.511 1.00 39.28 40 ASP D CA 1
ATOM 3500 C C . ASP D 1 52 ? 51.085 79.127 16.865 1.00 38.52 40 ASP D C 1
ATOM 3501 O O . ASP D 1 52 ? 51.394 78.670 17.965 1.00 38.94 40 ASP D O 1
ATOM 3506 N N . VAL D 1 53 ? 51.986 79.468 15.943 1.00 37.38 41 VAL D N 1
ATOM 3507 C CA A VAL D 1 53 ? 53.430 79.211 16.103 0.50 36.21 41 VAL D CA 1
ATOM 3508 C CA B VAL D 1 53 ? 53.409 79.262 16.190 0.50 37.22 41 VAL D CA 1
ATOM 3509 C C . VAL D 1 53 ? 54.259 80.473 15.809 1.00 36.62 41 VAL D C 1
ATOM 3510 O O . VAL D 1 53 ? 54.000 81.167 14.818 1.00 37.94 41 VAL D O 1
ATOM 3517 N N . VAL D 1 54 ? 55.247 80.745 16.654 1.00 36.65 42 VAL D N 1
ATOM 3518 C CA A VAL D 1 54 ? 56.238 81.773 16.354 0.50 35.81 42 VAL D CA 1
ATOM 3519 C CA B VAL D 1 54 ? 56.243 81.783 16.406 0.50 36.57 42 VAL D CA 1
ATOM 3520 C C . VAL D 1 54 ? 57.609 81.126 16.267 1.00 35.10 42 VAL D C 1
ATOM 3521 O O . VAL D 1 54 ? 58.037 80.394 17.178 1.00 35.25 42 VAL D O 1
ATOM 3528 N N . PHE D 1 55 ? 58.264 81.354 15.131 1.00 36.22 43 PHE D N 1
ATOM 3529 C CA . PHE D 1 55 ? 59.642 80.934 14.905 1.00 35.49 43 PHE D CA 1
ATOM 3530 C C . PHE D 1 55 ? 60.489 82.190 15.033 1.00 35.38 43 PHE D C 1
ATOM 3531 O O . PHE D 1 55 ? 60.283 83.156 14.282 1.00 34.29 43 PHE D O 1
ATOM 3539 N N . GLU D 1 56 ? 61.467 82.187 15.934 1.00 34.55 44 GLU D N 1
ATOM 3540 C CA . GLU D 1 56 ? 62.449 83.293 15.951 1.00 35.12 44 GLU D CA 1
ATOM 3541 C C . GLU D 1 56 ? 63.376 83.156 14.724 1.00 35.47 44 GLU D C 1
ATOM 3542 O O . GLU D 1 56 ? 63.470 82.081 14.120 1.00 33.95 44 GLU D O 1
ATOM 3548 N N . PRO D 1 57 ? 64.086 84.231 14.358 1.00 35.73 45 PRO D N 1
ATOM 3549 C CA . PRO D 1 57 ? 64.926 84.152 13.163 1.00 35.08 45 PRO D CA 1
ATOM 3550 C C . PRO D 1 57 ? 65.858 82.943 13.176 1.00 36.39 45 PRO D C 1
ATOM 3551 O O . PRO D 1 57 ? 66.425 82.604 14.210 1.00 33.89 45 PRO D O 1
ATOM 3555 N N . GLY D 1 58 ? 65.947 82.262 12.037 1.00 36.38 46 GLY D N 1
ATOM 3556 C CA . GLY D 1 58 ? 66.745 81.056 11.902 1.00 36.59 46 GLY D CA 1
ATOM 3557 C C . GLY D 1 58 ? 66.104 79.768 12.397 1.00 36.89 46 GLY D C 1
ATOM 3558 O O . GLY D 1 58 ? 66.631 78.695 12.171 1.00 38.39 46 GLY D O 1
ATOM 3559 N N . ALA D 1 59 ? 64.991 79.865 13.107 1.00 37.32 47 ALA D N 1
ATOM 3560 C CA . ALA D 1 59 ? 64.333 78.679 13.653 1.00 35.48 47 ALA D CA 1
ATOM 3561 C C . ALA D 1 59 ? 63.421 78.021 12.622 1.00 36.72 47 ALA D C 1
ATOM 3562 O O . ALA D 1 59 ? 62.799 78.697 11.793 1.00 34.41 47 ALA D O 1
ATOM 3564 N N . ARG D 1 60 ? 63.337 76.692 12.697 1.00 36.42 48 ARG D N 1
ATOM 3565 C CA . ARG D 1 60 ? 62.519 75.945 11.767 1.00 36.34 48 ARG D CA 1
ATOM 3566 C C . ARG D 1 60 ? 62.237 74.544 12.235 1.00 36.97 48 ARG D C 1
ATOM 3567 O O . ARG D 1 60 ? 62.965 73.974 13.046 1.00 35.25 48 ARG D O 1
ATOM 3575 N N . THR D 1 61 ? 61.218 73.945 11.636 1.00 37.49 49 THR D N 1
ATOM 3576 C CA . THR D 1 61 ? 60.897 72.573 11.921 1.00 34.77 49 THR D CA 1
ATOM 3577 C C . THR D 1 61 ? 61.981 71.690 11.345 1.00 34.60 49 THR D C 1
ATOM 3578 O O . THR D 1 61 ? 62.709 72.097 10.425 1.00 34.23 49 THR D O 1
ATOM 3582 N N . HIS D 1 62 ? 62.066 70.470 11.866 1.00 32.97 50 HIS D N 1
ATOM 3583 C CA . HIS D 1 62 ? 62.733 69.398 11.136 1.00 34.52 50 HIS D CA 1
ATOM 3584 C C . HIS D 1 62 ? 61.926 69.066 9.881 1.00 35.73 50 HIS D C 1
ATOM 3585 O O . HIS D 1 62 ? 60.767 69.521 9.713 1.00 36.76 50 HIS D O 1
ATOM 3592 N N . TRP D 1 63 ? 62.523 68.278 8.996 1.00 36.22 51 TRP D N 1
ATOM 3593 C CA . TRP D 1 63 ? 61.765 67.650 7.924 1.00 33.62 51 TRP D CA 1
ATOM 3594 C C . TRP D 1 63 ? 60.693 66.730 8.528 1.00 36.13 51 TRP D C 1
ATOM 3595 O O . TRP D 1 63 ? 60.965 65.967 9.462 1.00 36.36 51 TRP D O 1
ATOM 3606 N N . HIS D 1 64 ? 59.491 66.771 7.966 1.00 32.93 52 HIS D N 1
ATOM 3607 C CA . HIS D 1 64 ? 58.405 65.935 8.441 1.00 34.86 52 HIS D CA 1
ATOM 3608 C C . HIS D 1 64 ? 57.259 65.912 7.444 1.00 34.17 52 HIS D C 1
ATOM 3609 O O . HIS D 1 64 ? 57.254 66.691 6.499 1.00 35.64 52 HIS D O 1
ATOM 3616 N N . SER D 1 65 ? 56.287 65.038 7.687 1.00 34.51 53 SER D N 1
ATOM 3617 C CA . SER D 1 65 ? 55.058 64.978 6.905 1.00 35.06 53 SER D CA 1
ATOM 3618 C C . SER D 1 65 ? 53.888 64.663 7.816 1.00 35.14 53 SER D C 1
ATOM 3619 O O . SER D 1 65 ? 54.063 64.104 8.931 1.00 36.73 53 SER D O 1
ATOM 3622 N N . HIS D 1 66 ? 52.701 65.005 7.322 1.00 35.98 54 HIS D N 1
ATOM 3623 C CA . HIS D 1 66 ? 51.454 64.668 7.980 1.00 35.43 54 HIS D CA 1
ATOM 3624 C C . HIS D 1 66 ? 50.646 63.789 7.055 1.00 35.65 54 HIS D C 1
ATOM 3625 O O . HIS D 1 66 ? 50.379 64.178 5.923 1.00 34.78 54 HIS D O 1
ATOM 3632 N N . PRO D 1 67 ? 50.181 62.654 7.555 1.00 36.68 55 PRO D N 1
ATOM 3633 C CA . PRO D 1 67 ? 49.304 61.801 6.731 1.00 35.24 55 PRO D CA 1
ATOM 3634 C C . PRO D 1 67 ? 48.008 62.487 6.216 1.00 37.41 55 PRO D C 1
ATOM 3635 O O . PRO D 1 67 ? 47.498 62.131 5.156 1.00 36.98 55 PRO D O 1
ATOM 3639 N N . GLY D 1 68 ? 47.465 63.438 6.981 1.00 36.01 56 GLY D N 1
ATOM 3640 C CA . GLY D 1 68 ? 46.239 64.115 6.610 1.00 35.98 56 GLY D CA 1
ATOM 3641 C C . GLY D 1 68 ? 46.433 65.450 5.956 1.00 38.89 56 GLY D C 1
ATOM 3642 O O . GLY D 1 68 ? 45.457 66.097 5.544 1.00 40.87 56 GLY D O 1
ATOM 3643 N N . GLY D 1 69 ? 47.678 65.905 5.887 1.00 37.19 57 GLY D N 1
ATOM 3644 C CA . GLY D 1 69 ? 47.949 67.203 5.314 1.00 41.89 57 GLY D CA 1
ATOM 3645 C C . GLY D 1 69 ? 48.010 68.318 6.357 1.00 41.67 57 GLY D C 1
ATOM 3646 O O . GLY D 1 69 ? 47.765 68.117 7.584 1.00 42.21 57 GLY D O 1
ATOM 3647 N N . GLN D 1 70 ? 48.350 69.497 5.864 1.00 36.70 58 GLN D N 1
ATOM 3648 C CA . GLN D 1 70 ? 48.454 70.673 6.731 1.00 38.41 58 GLN D CA 1
ATOM 3649 C C . GLN D 1 70 ? 48.190 71.949 5.934 1.00 38.33 58 GLN D C 1
ATOM 3650 O O . GLN D 1 70 ? 48.440 72.006 4.728 1.00 36.96 58 GLN D O 1
ATOM 3656 N N . ILE D 1 71 ? 47.615 72.952 6.605 1.00 37.44 59 ILE D N 1
ATOM 3657 C CA . ILE D 1 71 ? 47.392 74.254 6.021 1.00 39.65 59 ILE D CA 1
ATOM 3658 C C . ILE D 1 71 ? 48.074 75.265 6.945 1.00 39.62 59 ILE D C 1
ATOM 3659 O O . ILE D 1 71 ? 47.815 75.259 8.144 1.00 40.17 59 ILE D O 1
ATOM 3664 N N . LEU D 1 72 ? 48.937 76.107 6.385 1.00 37.13 60 LEU D N 1
ATOM 3665 C CA . LEU D 1 72 ? 49.563 77.210 7.117 1.00 37.36 60 LEU D CA 1
ATOM 3666 C C . LEU D 1 72 ? 48.960 78.525 6.650 1.00 37.43 60 LEU D C 1
ATOM 3667 O O . LEU D 1 72 ? 48.727 78.718 5.451 1.00 35.91 60 LEU D O 1
ATOM 3672 N N . ILE D 1 73 ? 48.723 79.417 7.615 1.00 36.02 61 ILE D N 1
ATOM 3673 C CA . ILE D 1 73 ? 48.218 80.759 7.363 1.00 36.60 61 ILE D CA 1
ATOM 3674 C C . ILE D 1 73 ? 49.153 81.733 8.047 1.00 35.14 61 ILE D C 1
ATOM 3675 O O . ILE D 1 73 ? 49.204 81.782 9.271 1.00 34.24 61 ILE D O 1
ATOM 3680 N N . VAL D 1 74 ? 49.912 82.478 7.257 1.00 35.94 62 VAL D N 1
ATOM 3681 C CA . VAL D 1 74 ? 50.951 83.354 7.810 1.00 36.24 62 VAL D CA 1
ATOM 3682 C C . VAL D 1 74 ? 50.347 84.668 8.273 1.00 37.21 62 VAL D C 1
ATOM 3683 O O . VAL D 1 74 ? 49.654 85.336 7.530 1.00 37.61 62 VAL D O 1
ATOM 3687 N N . THR D 1 75 ? 50.613 85.031 9.523 1.00 37.68 63 THR D N 1
ATOM 3688 C CA . THR D 1 75 ? 49.995 86.215 10.119 1.00 37.75 63 THR D CA 1
ATOM 3689 C C . THR D 1 75 ? 50.977 87.354 10.349 1.00 38.89 63 THR D C 1
ATOM 3690 O O . THR D 1 75 ? 50.559 88.500 10.459 1.00 37.69 63 THR D O 1
ATOM 3694 N N . ARG D 1 76 ? 52.271 87.052 10.433 1.00 36.63 64 ARG D N 1
ATOM 3695 C CA . ARG D 1 76 ? 53.276 88.072 10.656 1.00 40.09 64 ARG D CA 1
ATOM 3696 C C . ARG D 1 76 ? 54.653 87.612 10.210 1.00 39.16 64 ARG D C 1
ATOM 3697 O O . ARG D 1 76 ? 54.995 86.432 10.342 1.00 38.39 64 ARG D O 1
ATOM 3702 N N . GLY D 1 77 ? 55.453 88.550 9.704 1.00 35.47 65 GLY D N 1
ATOM 3703 C CA . GLY D 1 77 ? 56.876 88.294 9.492 1.00 35.76 65 GLY D CA 1
ATOM 3704 C C . GLY D 1 77 ? 57.257 87.716 8.143 1.00 36.27 65 GLY D C 1
ATOM 3705 O O . GLY D 1 77 ? 56.578 87.955 7.154 1.00 37.88 65 GLY D O 1
ATOM 3706 N N . LYS D 1 78 ? 58.373 86.985 8.111 1.00 36.65 66 LYS D N 1
ATOM 3707 C CA . LYS D 1 78 ? 58.932 86.400 6.894 1.00 37.82 66 LYS D CA 1
ATOM 3708 C C . LYS D 1 78 ? 59.460 85.006 7.190 1.00 38.62 66 LYS D C 1
ATOM 3709 O O . LYS D 1 78 ? 60.118 84.778 8.209 1.00 37.06 66 LYS D O 1
ATOM 3715 N N . GLY D 1 79 ? 59.121 84.055 6.321 1.00 36.09 67 GLY D N 1
ATOM 3716 C CA . GLY D 1 79 ? 59.600 82.710 6.462 1.00 36.66 67 GLY D CA 1
ATOM 3717 C C . GLY D 1 79 ? 59.748 81.985 5.153 1.00 34.28 67 GLY D C 1
ATOM 3718 O O . GLY D 1 79 ? 59.630 82.571 4.079 1.00 36.52 67 GLY D O 1
ATOM 3719 N N . PHE D 1 80 ? 59.983 80.693 5.281 1.00 35.70 68 PHE D N 1
ATOM 3720 C CA . PHE D 1 80 ? 60.255 79.800 4.177 1.00 37.34 68 PHE D CA 1
ATOM 3721 C C . PHE D 1 80 ? 59.500 78.500 4.380 1.00 37.95 68 PHE D C 1
ATOM 3722 O O . PHE D 1 80 ? 59.313 78.053 5.504 1.00 36.40 68 PHE D O 1
ATOM 3730 N N . TYR D 1 81 ? 59.040 77.939 3.266 1.00 39.93 69 TYR D N 1
ATOM 3731 C CA . TYR D 1 81 ? 58.433 76.625 3.200 1.00 37.08 69 TYR D CA 1
ATOM 3732 C C . TYR D 1 81 ? 59.178 75.868 2.116 1.00 36.77 69 TYR D C 1
ATOM 3733 O O . TYR D 1 81 ? 59.379 76.395 1.036 1.00 37.58 69 TYR D O 1
ATOM 3742 N N . GLN D 1 82 ? 59.578 74.624 2.384 1.00 37.15 70 GLN D N 1
ATOM 3743 C CA . GLN D 1 82 ? 60.274 73.838 1.365 1.00 36.14 70 GLN D CA 1
ATOM 3744 C C . GLN D 1 82 ? 59.864 72.383 1.399 1.00 36.37 70 GLN D C 1
ATOM 3745 O O . GLN D 1 82 ? 59.881 71.764 2.459 1.00 34.48 70 GLN D O 1
ATOM 3751 N N . GLU D 1 83 ? 59.506 71.858 0.225 1.00 37.23 71 GLU D N 1
ATOM 3752 C CA . GLU D 1 83 ? 59.237 70.448 0.050 1.00 38.02 71 GLU D CA 1
ATOM 3753 C C . GLU D 1 83 ? 60.515 69.735 -0.354 1.00 38.54 71 GLU D C 1
ATOM 3754 O O . GLU D 1 83 ? 61.381 70.299 -1.018 1.00 37.32 71 GLU D O 1
ATOM 3760 N N . ARG D 1 84 ? 60.643 68.482 0.040 1.00 39.00 72 ARG D N 1
ATOM 3761 C CA . ARG D 1 84 ? 61.878 67.782 -0.274 1.00 39.77 72 ARG D CA 1
ATOM 3762 C C . ARG D 1 84 ? 62.171 67.757 -1.780 1.00 38.17 72 ARG D C 1
ATOM 3763 O O . ARG D 1 84 ? 61.296 67.485 -2.580 1.00 39.09 72 ARG D O 1
ATOM 3771 N N . GLY D 1 85 ? 63.405 68.096 -2.142 1.00 40.58 73 GLY D N 1
ATOM 3772 C CA . GLY D 1 85 ? 63.835 68.163 -3.537 1.00 40.21 73 GLY D CA 1
ATOM 3773 C C . GLY D 1 85 ? 63.313 69.342 -4.349 1.00 42.03 73 GLY D C 1
ATOM 3774 O O . GLY D 1 85 ? 63.557 69.389 -5.555 1.00 41.57 73 GLY D O 1
ATOM 3775 N N . LYS D 1 86 ? 62.578 70.277 -3.731 1.00 40.34 74 LYS D N 1
ATOM 3776 C CA . LYS D 1 86 ? 62.007 71.410 -4.468 1.00 39.75 74 LYS D CA 1
ATOM 3777 C C . LYS D 1 86 ? 62.541 72.769 -3.983 1.00 39.63 74 LYS D C 1
ATOM 3778 O O . LYS D 1 86 ? 62.983 72.886 -2.856 1.00 39.18 74 LYS D O 1
ATOM 3784 N N . PRO D 1 87 ? 62.472 73.810 -4.833 1.00 41.88 75 PRO D N 1
ATOM 3785 C CA . PRO D 1 87 ? 62.926 75.133 -4.404 1.00 42.10 75 PRO D CA 1
ATOM 3786 C C . PRO D 1 87 ? 62.077 75.624 -3.252 1.00 40.47 75 PRO D C 1
ATOM 3787 O O . PRO D 1 87 ? 60.875 75.404 -3.250 1.00 41.24 75 PRO D O 1
ATOM 3791 N N . ALA D 1 88 ? 62.691 76.296 -2.286 1.00 38.93 76 ALA D N 1
ATOM 3792 C CA . ALA D 1 88 ? 61.934 76.910 -1.193 1.00 40.73 76 ALA D CA 1
ATOM 3793 C C . ALA D 1 88 ? 61.012 78.052 -1.657 1.00 42.89 76 ALA D C 1
ATOM 3794 O O . ALA D 1 88 ? 61.315 78.780 -2.612 1.00 45.03 76 ALA D O 1
ATOM 3796 N N . ARG D 1 89 ? 59.903 78.202 -0.948 1.00 40.63 77 ARG D N 1
ATOM 3797 C CA . ARG D 1 89 ? 58.895 79.240 -1.165 1.00 41.22 77 ARG D CA 1
ATOM 3798 C C . ARG D 1 89 ? 59.026 80.286 -0.032 1.00 39.57 77 ARG D C 1
ATOM 3799 O O . ARG D 1 89 ? 59.033 79.918 1.139 1.00 38.71 77 ARG D O 1
ATOM 3807 N N . ILE D 1 90 ? 59.097 81.568 -0.372 1.00 39.50 78 ILE D N 1
ATOM 3808 C CA . ILE D 1 90 ? 59.165 82.624 0.638 1.00 41.02 78 ILE D CA 1
ATOM 3809 C C . ILE D 1 90 ? 57.745 82.922 1.130 1.00 42.17 78 ILE D C 1
ATOM 3810 O O . ILE D 1 90 ? 56.801 82.996 0.333 1.00 40.73 78 ILE D O 1
ATOM 3815 N N . LEU D 1 91 ? 57.607 83.073 2.444 1.00 39.57 79 LEU D N 1
ATOM 3816 C CA . LEU D 1 91 ? 56.318 83.322 3.085 1.00 39.11 79 LEU D CA 1
ATOM 3817 C C . LEU D 1 91 ? 56.307 84.718 3.715 1.00 39.25 79 LEU D C 1
ATOM 3818 O O . LEU D 1 91 ? 57.298 85.138 4.341 1.00 35.71 79 LEU D O 1
ATOM 3823 N N . LYS D 1 92 ? 55.188 85.425 3.535 1.00 38.48 80 LYS D N 1
ATOM 3824 C CA . LYS D 1 92 ? 54.919 86.697 4.194 1.00 41.52 80 LYS D CA 1
ATOM 3825 C C . LYS D 1 92 ? 53.464 86.725 4.651 1.00 40.31 80 LYS D C 1
ATOM 3826 O O . LYS D 1 92 ? 52.690 85.831 4.299 1.00 39.12 80 LYS D O 1
ATOM 3832 N N . LYS D 1 93 ? 53.096 87.768 5.394 1.00 39.27 81 LYS D N 1
ATOM 3833 C CA . LYS D 1 93 ? 51.748 87.953 5.925 1.00 40.25 81 LYS D CA 1
ATOM 3834 C C . LYS D 1 93 ? 50.705 87.744 4.851 1.00 38.59 81 LYS D C 1
ATOM 3835 O O . LYS D 1 93 ? 50.808 88.278 3.760 1.00 39.07 81 LYS D O 1
ATOM 3839 N N . GLY D 1 94 ? 49.699 86.953 5.175 1.00 37.56 82 GLY D N 1
ATOM 3840 C CA . GLY D 1 94 ? 48.598 86.700 4.271 1.00 37.72 82 GLY D CA 1
ATOM 3841 C C . GLY D 1 94 ? 48.730 85.441 3.442 1.00 38.51 82 GLY D C 1
ATOM 3842 O O . GLY D 1 94 ? 47.744 84.986 2.849 1.00 37.84 82 GLY D O 1
ATOM 3843 N N . ASP D 1 95 ? 49.929 84.860 3.386 1.00 36.24 83 ASP D N 1
ATOM 3844 C CA . ASP D 1 95 ? 50.146 83.691 2.552 1.00 37.49 83 ASP D CA 1
ATOM 3845 C C . ASP D 1 95 ? 49.451 82.479 3.168 1.00 37.83 83 ASP D C 1
ATOM 3846 O O . ASP D 1 95 ? 49.416 82.317 4.402 1.00 36.51 83 ASP D O 1
ATOM 3851 N N . VAL D 1 96 ? 48.893 81.652 2.293 1.00 36.05 84 VAL D N 1
ATOM 3852 C CA . VAL D 1 96 ? 48.278 80.400 2.665 1.00 36.36 84 VAL D CA 1
ATOM 3853 C C . VAL D 1 96 ? 49.028 79.276 1.977 1.00 37.08 84 VAL D C 1
ATOM 3854 O O . VAL D 1 96 ? 49.158 79.297 0.761 1.00 38.11 84 VAL D O 1
ATOM 3858 N N . VAL D 1 97 ? 49.525 78.321 2.763 1.00 36.21 85 VAL D N 1
ATOM 3859 C CA . VAL D 1 97 ? 50.249 77.171 2.239 1.00 35.81 85 VAL D CA 1
ATOM 3860 C C . VAL D 1 97 ? 49.425 75.892 2.411 1.00 36.72 85 VAL D C 1
ATOM 3861 O O . VAL D 1 97 ? 49.079 75.529 3.518 1.00 35.92 85 VAL D O 1
ATOM 3865 N N . GLU D 1 98 ? 49.099 75.243 1.298 1.00 35.31 86 GLU D N 1
ATOM 3866 C CA . GLU D 1 98 ? 48.438 73.931 1.309 1.00 36.90 86 GLU D CA 1
ATOM 3867 C C . GLU D 1 98 ? 49.500 72.833 1.192 1.00 39.19 86 GLU D C 1
ATOM 3868 O O . GLU D 1 98 ? 50.180 72.724 0.158 1.00 36.80 86 GLU D O 1
ATOM 3874 N N . ILE D 1 99 ? 49.655 72.054 2.242 1.00 36.29 87 ILE D N 1
ATOM 3875 C CA . ILE D 1 99 ? 50.682 71.015 2.288 1.00 37.31 87 ILE D CA 1
ATOM 3876 C C . ILE D 1 99 ? 49.982 69.666 2.134 1.00 38.22 87 ILE D C 1
ATOM 3877 O O . ILE D 1 99 ? 49.285 69.208 3.055 1.00 38.30 87 ILE D O 1
ATOM 3882 N N . PRO D 1 100 ? 50.126 69.024 0.970 1.00 38.02 88 PRO D N 1
ATOM 3883 C CA . PRO D 1 100 ? 49.359 67.806 0.805 1.00 37.95 88 PRO D CA 1
ATOM 3884 C C . PRO D 1 100 ? 49.768 66.640 1.709 1.00 34.91 88 P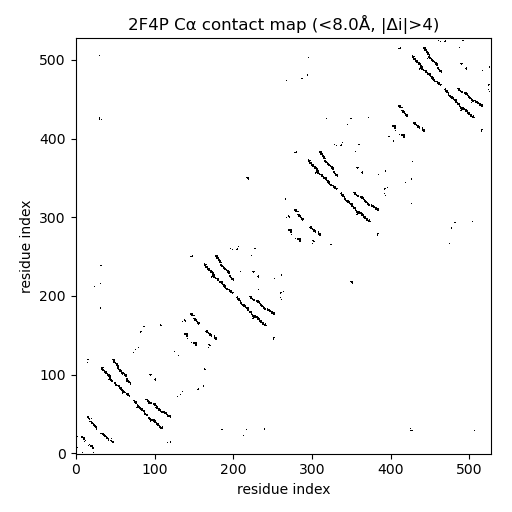RO D C 1
ATOM 3885 O O . PRO D 1 100 ? 50.896 66.595 2.212 1.00 35.91 88 PRO D O 1
ATOM 3889 N N . PRO D 1 101 ? 48.835 65.696 1.912 1.00 37.09 89 PRO D N 1
ATOM 3890 C CA . PRO D 1 101 ? 49.091 64.481 2.662 1.00 33.91 89 PRO D CA 1
ATOM 3891 C C . PRO D 1 101 ? 50.421 63.834 2.281 1.00 34.58 89 PRO D C 1
ATOM 3892 O O . PRO D 1 101 ? 50.706 63.642 1.093 1.00 35.08 89 PRO D O 1
ATOM 3896 N N . ASN D 1 102 ? 51.233 63.558 3.297 1.00 33.04 90 ASN D N 1
ATOM 3897 C CA . ASN D 1 102 ? 52.479 62.811 3.186 1.00 33.11 90 ASN D CA 1
ATOM 3898 C C . ASN D 1 102 ? 53.605 63.513 2.481 1.00 34.57 90 ASN D C 1
ATOM 3899 O O . ASN D 1 102 ? 54.676 62.931 2.376 1.00 32.97 90 ASN D O 1
ATOM 3904 N N . VAL D 1 103 ? 53.408 64.765 2.045 1.00 35.14 91 VAL D N 1
ATOM 3905 C CA . VAL D 1 103 ? 54.511 65.525 1.442 1.00 34.47 91 VAL D CA 1
ATOM 3906 C C . VAL D 1 103 ? 55.509 65.904 2.547 1.00 35.74 91 VAL D C 1
ATOM 3907 O O . VAL D 1 103 ? 55.131 66.463 3.583 1.00 36.09 91 VAL D O 1
ATOM 3911 N N . VAL D 1 104 ? 56.769 65.553 2.331 1.00 33.73 92 VAL D N 1
ATOM 3912 C CA . VAL D 1 104 ? 57.831 65.821 3.307 1.00 35.48 92 VAL D CA 1
ATOM 3913 C C . VAL D 1 104 ? 58.314 67.259 3.123 1.00 34.63 92 VAL D C 1
ATOM 3914 O O . VAL D 1 104 ? 58.600 67.704 2.005 1.00 34.26 92 VAL D O 1
ATOM 3918 N N . HIS D 1 105 ? 58.350 68.019 4.210 1.00 34.94 93 HIS D N 1
ATOM 3919 C CA . HIS D 1 105 ? 58.612 69.447 4.076 1.00 34.81 93 HIS D CA 1
ATOM 3920 C C . HIS D 1 105 ? 59.201 69.983 5.372 1.00 34.05 93 HIS D C 1
ATOM 3921 O O . HIS D 1 105 ? 59.253 69.269 6.382 1.00 33.80 93 HIS D O 1
ATOM 3928 N N . TRP D 1 106 ? 59.663 71.213 5.321 1.00 34.93 94 TRP D N 1
ATOM 3929 C CA . TRP D 1 106 ? 59.905 71.991 6.547 1.00 36.34 94 TRP D CA 1
ATOM 3930 C C . TRP D 1 106 ? 59.393 73.401 6.344 1.00 36.04 94 TRP D C 1
ATOM 3931 O O . TRP D 1 106 ? 59.148 73.829 5.211 1.00 35.86 94 TRP D O 1
ATOM 3942 N N . HIS D 1 107 ? 59.204 74.113 7.452 1.00 37.76 95 HIS D N 1
ATOM 3943 C CA . HIS D 1 107 ? 58.915 75.543 7.380 1.00 36.22 95 HIS D CA 1
ATOM 3944 C C . HIS D 1 107 ? 59.568 76.218 8.576 1.00 34.16 95 HIS D C 1
ATOM 3945 O O . HIS D 1 107 ? 59.883 75.596 9.587 1.00 35.16 95 HIS D O 1
ATOM 3952 N N . GLY D 1 108 ? 59.704 77.513 8.475 1.00 34.61 96 GLY D N 1
ATOM 3953 C CA . GLY D 1 108 ? 60.383 78.237 9.511 1.00 37.03 96 GLY D CA 1
ATOM 3954 C C . GLY D 1 108 ? 60.631 79.661 9.155 1.00 36.53 96 GLY D C 1
ATOM 3955 O O . GLY D 1 108 ? 60.205 80.153 8.107 1.00 34.65 96 GLY D O 1
ATOM 3956 N N . ALA D 1 109 ? 61.343 80.343 10.052 1.00 36.69 97 ALA D N 1
ATOM 3957 C CA . ALA D 1 109 ? 61.561 81.754 9.882 1.00 34.16 97 ALA D CA 1
ATOM 3958 C C . ALA D 1 109 ? 62.672 82.008 8.884 1.00 35.73 97 ALA D C 1
ATOM 3959 O O . ALA D 1 109 ? 63.464 81.142 8.566 1.00 38.50 97 ALA D O 1
ATOM 3961 N N . ALA D 1 110 ? 62.738 83.242 8.427 1.00 34.92 98 ALA D N 1
ATOM 3962 C CA . ALA D 1 110 ? 63.899 83.756 7.718 1.00 36.87 98 ALA D CA 1
ATOM 3963 C C . ALA D 1 110 ? 65.089 83.901 8.673 1.00 36.88 98 ALA D C 1
ATOM 3964 O O . ALA D 1 110 ? 64.918 83.875 9.881 1.00 37.09 98 ALA D O 1
ATOM 3966 N N . PRO D 1 111 ? 66.309 84.033 8.134 1.00 38.17 99 PRO D N 1
ATOM 3967 C CA . PRO D 1 111 ? 67.479 84.157 9.008 1.00 37.82 99 PRO D CA 1
ATOM 3968 C C . PRO D 1 111 ? 67.511 85.438 9.851 1.00 37.70 99 PRO D C 1
ATOM 3969 O O . PRO D 1 111 ? 68.275 85.524 10.827 1.00 37.12 99 PRO D O 1
ATOM 3973 N N . ASP D 1 112 ? 66.723 86.434 9.451 1.00 35.80 100 ASP D N 1
ATOM 3974 C CA . ASP D 1 112 ? 66.807 87.780 10.054 1.00 36.81 100 ASP D CA 1
ATOM 3975 C C . ASP D 1 112 ? 65.446 88.383 10.368 1.00 34.91 100 ASP D C 1
ATOM 3976 O O . ASP D 1 112 ? 65.296 89.614 10.493 1.00 35.38 100 ASP D O 1
ATOM 3981 N N . GLU D 1 113 ? 64.442 87.511 10.492 1.00 36.53 101 GLU D N 1
ATOM 3982 C CA . GLU D 1 113 ? 63.089 87.959 10.789 1.00 37.37 101 GLU D CA 1
ATOM 3983 C C . GLU D 1 113 ? 62.256 86.795 11.287 1.00 35.73 101 GLU D C 1
ATOM 3984 O O . GLU D 1 113 ? 62.388 85.681 10.786 1.00 34.39 101 GLU D O 1
ATOM 3990 N N . GLU D 1 114 ? 61.393 87.060 12.268 1.00 35.19 102 GLU D N 1
ATOM 3991 C CA . GLU D 1 114 ? 60.530 86.014 12.818 1.00 37.50 102 GLU D CA 1
ATOM 3992 C C . GLU D 1 114 ? 59.422 85.662 11.820 1.00 35.76 102 GLU D C 1
ATOM 3993 O O . GLU D 1 114 ? 59.075 86.459 10.919 1.00 33.85 102 GLU D O 1
ATOM 3999 N N . LEU D 1 115 ? 58.878 84.460 11.974 1.00 37.45 103 LEU D N 1
ATOM 4000 C CA . LEU D 1 115 ? 57.683 84.027 11.256 1.00 35.00 103 LEU D CA 1
ATOM 4001 C C . LEU D 1 115 ? 56.614 83.653 12.264 1.00 37.45 103 LEU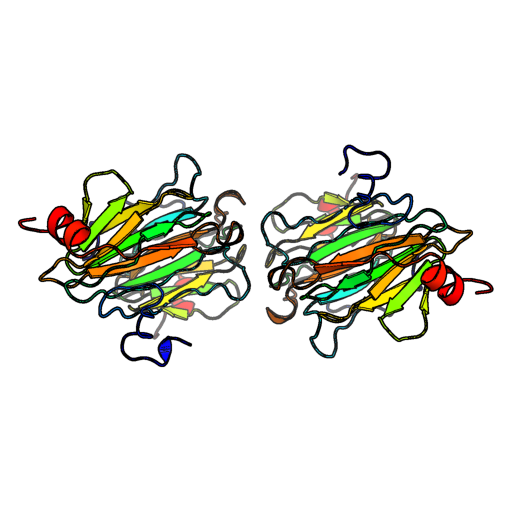 D C 1
ATOM 4002 O O . LEU D 1 115 ? 56.891 82.920 13.215 1.00 38.71 103 LEU D O 1
ATOM 4007 N N . VAL D 1 116 ? 55.401 84.166 12.070 1.00 37.40 104 VAL D N 1
ATOM 4008 C CA . VAL D 1 116 ? 54.259 83.755 12.892 1.00 37.02 104 VAL D CA 1
ATOM 4009 C C . VAL D 1 116 ? 53.180 83.220 11.986 1.00 39.02 104 VAL D C 1
ATOM 4010 O O . VAL D 1 116 ? 52.818 83.875 10.984 1.00 36.76 104 VAL D O 1
ATOM 4014 N N . HIS D 1 117 ? 52.635 82.056 12.333 1.00 37.80 105 HIS D N 1
ATOM 4015 C CA . HIS D 1 117 ? 51.571 81.511 11.527 1.00 38.25 105 HIS D CA 1
ATOM 4016 C C . HIS D 1 117 ? 50.630 80.629 12.338 1.00 38.48 105 HIS D C 1
ATOM 4017 O O . HIS D 1 117 ? 50.995 80.102 13.395 1.00 37.36 105 HIS D O 1
ATOM 4024 N N . ILE D 1 118 ? 49.404 80.523 11.822 1.00 38.14 106 ILE D N 1
ATOM 4025 C CA . ILE D 1 118 ? 48.435 79.550 12.263 1.00 35.90 106 ILE D CA 1
ATOM 4026 C C . ILE D 1 118 ? 48.694 78.266 11.464 1.00 34.90 106 ILE D C 1
ATOM 4027 O O . ILE D 1 118 ? 49.002 78.313 10.270 1.00 37.65 106 ILE D O 1
ATOM 4032 N N . GLY D 1 119 ? 48.597 77.121 12.120 1.00 35.24 107 GLY D N 1
ATOM 4033 C CA . GLY D 1 119 ? 48.749 75.822 11.448 1.00 35.90 107 GLY D CA 1
ATOM 4034 C C . GLY D 1 119 ? 47.492 75.017 11.672 1.00 37.65 107 GLY D C 1
ATOM 4035 O O . GLY D 1 119 ? 46.937 75.038 12.778 1.00 37.69 107 GLY D O 1
ATOM 4036 N N . ILE D 1 120 ? 47.005 74.357 10.622 1.00 36.85 108 ILE D N 1
ATOM 4037 C CA . ILE D 1 120 ? 45.842 73.492 10.734 1.00 38.70 108 ILE D CA 1
ATOM 4038 C C . ILE D 1 120 ? 46.288 72.098 10.292 1.00 41.20 108 ILE D C 1
ATOM 4039 O O . ILE D 1 120 ? 46.682 71.932 9.138 1.00 38.79 108 ILE D O 1
ATOM 4044 N N . SER D 1 121 ? 46.282 71.131 11.207 1.00 37.47 109 SER D N 1
ATOM 4045 C CA . SER D 1 121 ? 46.499 69.740 10.836 1.00 36.86 109 SER D CA 1
ATOM 4046 C C . SER D 1 121 ? 45.137 69.159 10.455 1.00 37.03 109 SER D C 1
ATOM 4047 O O . SER D 1 121 ? 44.241 69.108 11.277 1.00 37.16 109 SER D O 1
ATOM 4050 N N . THR D 1 122 ? 45.007 68.716 9.222 1.00 36.06 110 THR D N 1
ATOM 4051 C CA . THR D 1 122 ? 43.754 68.234 8.699 1.00 36.23 110 THR D CA 1
ATOM 4052 C C . THR D 1 122 ? 43.743 66.710 8.751 1.00 36.54 110 THR D C 1
ATOM 4053 O O . THR D 1 122 ? 44.808 66.064 8.750 1.00 36.32 110 THR D O 1
ATOM 4057 N N . GLN D 1 123 ? 42.540 66.158 8.813 1.00 35.16 111 GLN D N 1
ATOM 4058 C CA . GLN D 1 123 ? 42.309 64.740 8.787 1.00 37.48 111 GLN D CA 1
ATOM 4059 C C . GLN D 1 123 ? 43.223 64.020 9.768 1.00 35.29 111 GLN D C 1
ATOM 4060 O O . GLN D 1 123 ? 43.962 63.101 9.402 1.00 36.96 111 GLN D O 1
ATOM 4066 N N . VAL D 1 124 ? 43.161 64.461 11.019 1.00 37.37 112 VAL D N 1
ATOM 4067 C CA . VAL D 1 124 ? 44.065 63.983 12.054 1.00 37.41 112 VAL D CA 1
ATOM 4068 C C . VAL D 1 124 ? 43.955 62.466 12.226 1.00 37.22 112 VAL D C 1
ATOM 4069 O O . VAL D 1 124 ? 44.945 61.808 12.529 1.00 37.15 112 VAL D O 1
ATOM 4073 N N . HIS D 1 125 ? 42.768 61.918 11.997 1.00 34.09 113 HIS D N 1
ATOM 4074 C CA . HIS D 1 125 ? 42.528 60.490 12.200 1.00 35.68 113 HIS D CA 1
ATOM 4075 C C . HIS D 1 125 ? 43.429 59.624 11.315 1.00 36.02 113 HIS D C 1
ATOM 4076 O O . HIS D 1 125 ? 43.655 58.448 11.618 1.00 34.84 113 HIS D O 1
ATOM 4083 N N . LEU D 1 126 ? 43.953 60.201 10.229 1.00 35.59 114 LEU D N 1
ATOM 4084 C CA . LEU D 1 126 ? 44.837 59.478 9.340 1.00 34.99 114 LEU D CA 1
ATOM 4085 C C . LEU D 1 126 ? 46.203 59.232 9.948 1.00 37.90 114 LEU D C 1
ATOM 4086 O O . LEU D 1 126 ? 46.967 58.432 9.410 1.00 38.59 114 LEU D O 1
ATOM 4091 N N . GLY D 1 127 ? 46.512 59.915 11.052 1.00 38.25 115 GLY D N 1
ATOM 4092 C CA . GLY D 1 127 ? 47.734 59.635 11.793 1.00 38.65 115 GLY D CA 1
ATOM 4093 C C . GLY D 1 127 ? 48.547 60.847 12.197 1.00 38.17 115 GLY D C 1
ATOM 4094 O O . GLY D 1 127 ? 48.343 61.952 11.677 1.00 36.80 115 GLY D O 1
ATOM 4095 N N . PRO D 1 128 ? 49.467 60.652 13.155 1.00 37.76 116 PRO D N 1
ATOM 4096 C CA . PRO D 1 128 ? 50.284 61.760 13.610 1.00 38.28 116 PRO D CA 1
ATOM 4097 C C . PRO D 1 128 ? 51.384 62.105 12.624 1.00 38.55 116 PRO D C 1
ATOM 4098 O O . PRO D 1 128 ? 51.686 61.329 11.712 1.00 38.92 116 PRO D O 1
ATOM 4102 N N . ALA D 1 129 ? 52.031 63.240 12.856 1.00 39.00 117 ALA D N 1
ATOM 4103 C CA . ALA D 1 129 ? 53.130 63.657 12.000 1.00 39.65 117 ALA D CA 1
ATOM 4104 C C . ALA D 1 129 ? 54.249 62.650 12.084 1.00 37.67 117 ALA D C 1
ATOM 4105 O O . ALA D 1 129 ? 54.454 62.018 13.122 1.00 34.01 117 ALA D O 1
ATOM 4107 N N . GLU D 1 130 ? 54.936 62.467 10.968 1.00 35.86 118 GLU D N 1
ATOM 4108 C CA . GLU D 1 130 ? 56.113 61.649 10.934 1.00 37.29 118 GLU D CA 1
ATOM 4109 C C . GLU D 1 130 ? 57.306 62.582 10.852 1.00 35.16 118 GLU D C 1
ATOM 4110 O O . GLU D 1 130 ? 57.434 63.333 9.876 1.00 36.51 118 GLU D O 1
ATOM 4116 N N . TRP D 1 131 ? 58.145 62.532 11.884 1.00 36.00 119 TRP D N 1
ATOM 4117 C CA . TRP D 1 131 ? 59.284 63.419 12.037 1.00 36.54 119 TRP D CA 1
ATOM 4118 C C . TRP D 1 131 ? 60.545 62.737 11.565 1.00 35.45 119 TRP D C 1
ATOM 4119 O O . TRP D 1 131 ? 60.853 61.599 11.948 1.00 35.47 119 TRP D O 1
ATOM 4130 N N . LEU D 1 132 ? 61.273 63.450 10.721 1.00 35.28 120 LEU D N 1
ATOM 4131 C CA . LEU D 1 132 ? 62.481 62.940 10.085 1.00 37.67 120 LEU D CA 1
ATOM 4132 C C . LEU D 1 132 ? 63.682 63.787 10.565 1.00 39.25 120 LEU D C 1
ATOM 4133 O O . LEU D 1 132 ? 63.672 64.288 11.689 1.00 43.11 120 LEU D O 1
ATOM 4138 N N . GLY D 1 133 ? 64.703 63.961 9.737 1.00 39.26 121 GLY D N 1
ATOM 4139 C CA . GLY D 1 133 ? 65.893 64.685 10.167 1.00 38.54 121 GLY D CA 1
ATOM 4140 C C . GLY D 1 133 ? 65.741 66.186 10.267 1.00 36.62 121 GLY D C 1
ATOM 4141 O O . GLY D 1 133 ? 64.789 66.766 9.749 1.00 34.79 121 GLY D O 1
ATOM 4142 N N . SER D 1 134 ? 66.719 66.827 10.909 1.00 33.04 122 SER D N 1
ATOM 4143 C CA A SER D 1 134 ? 66.708 68.280 10.950 0.50 33.63 122 SER D CA 1
ATOM 4144 C CA B SER D 1 134 ? 66.825 68.281 10.966 0.50 33.26 122 SER D CA 1
ATOM 4145 C C . SER D 1 134 ? 67.118 68.837 9.589 1.00 33.50 122 SER D C 1
ATOM 4146 O O . SER D 1 134 ? 67.717 68.143 8.745 1.00 31.81 122 SER D O 1
ATOM 4151 N N . VAL D 1 135 ? 66.762 70.089 9.369 1.00 32.42 123 VAL D N 1
ATOM 4152 C CA . VAL D 1 135 ? 67.167 70.785 8.190 1.00 34.67 123 VAL D CA 1
ATOM 4153 C C . VAL D 1 135 ? 68.548 71.301 8.528 1.00 38.21 123 VAL D C 1
ATOM 4154 O O . VAL D 1 135 ? 68.755 72.038 9.513 1.00 37.52 123 VAL D O 1
ATOM 4158 N N . THR D 1 136 ? 69.509 70.890 7.723 1.00 40.81 124 THR D N 1
ATOM 4159 C CA . THR D 1 136 ? 70.889 71.123 8.050 1.00 41.03 124 THR D CA 1
ATOM 4160 C C . THR D 1 136 ? 71.224 72.586 7.840 1.00 42.10 124 THR D C 1
ATOM 4161 O O . THR D 1 136 ? 70.551 73.273 7.097 1.00 38.23 124 THR D O 1
ATOM 4165 N N . GLU D 1 137 ? 72.290 73.052 8.491 1.00 42.63 125 GLU D N 1
ATOM 4166 C CA . GLU D 1 137 ? 72.784 74.408 8.275 1.00 43.06 125 GLU D CA 1
ATOM 4167 C C . GLU D 1 137 ? 72.976 74.692 6.781 1.00 43.15 125 GLU D C 1
ATOM 4168 O O . GLU D 1 137 ? 72.740 75.802 6.298 1.00 42.72 125 GLU D O 1
ATOM 4170 N N . GLU D 1 138 ? 73.396 73.661 6.062 1.00 42.15 126 GLU D N 1
ATOM 4171 C CA . GLU D 1 138 ? 73.693 73.765 4.646 1.00 42.68 126 GLU D CA 1
ATOM 4172 C C . GLU D 1 138 ? 72.402 73.867 3.868 1.00 41.95 126 GLU D C 1
ATOM 4173 O O . GLU D 1 138 ? 72.278 74.709 2.969 1.00 42.05 126 GLU D O 1
ATOM 4176 N N . GLU D 1 139 ? 71.434 73.020 4.219 1.00 39.48 127 GLU D N 1
ATOM 4177 C CA . GLU D 1 139 ? 70.141 73.062 3.558 1.00 39.14 127 GLU D CA 1
ATOM 4178 C C . GLU D 1 139 ? 69.478 74.411 3.825 1.00 38.28 127 GLU D C 1
ATOM 4179 O O . GLU D 1 139 ? 68.930 75.015 2.911 1.00 39.59 127 GLU D O 1
ATOM 4185 N N . TYR D 1 140 ? 69.552 74.898 5.067 1.00 36.39 128 TYR D N 1
ATOM 4186 C CA . TYR D 1 140 ? 68.855 76.144 5.425 1.00 36.36 128 TYR D CA 1
ATOM 4187 C C . TYR D 1 140 ? 69.498 77.335 4.707 1.00 36.36 128 TYR D C 1
ATOM 4188 O O . TYR D 1 140 ? 68.804 78.156 4.117 1.00 37.05 128 TYR D O 1
ATOM 4197 N N . ARG D 1 141 ? 70.820 77.393 4.707 1.00 36.92 129 ARG D N 1
ATOM 4198 C CA . ARG D 1 141 ? 71.529 78.481 4.036 1.00 39.22 129 ARG D CA 1
ATOM 4199 C C . ARG D 1 141 ? 71.201 78.512 2.542 1.00 38.32 129 ARG D C 1
ATOM 4200 O O . ARG D 1 141 ? 70.851 79.559 1.993 1.00 36.33 129 ARG D O 1
ATOM 4208 N N . LYS D 1 142 ? 71.299 77.366 1.883 1.00 37.19 130 LYS D N 1
ATOM 4209 C CA . LYS D 1 142 ? 71.008 77.311 0.443 1.00 38.74 130 LYS D CA 1
ATOM 4210 C C . LYS D 1 142 ? 69.562 77.695 0.144 1.00 36.91 130 LYS D C 1
ATOM 4211 O O . LYS D 1 142 ? 69.303 78.385 -0.833 1.00 38.94 130 LYS D O 1
ATOM 4213 N N . ALA D 1 143 ? 68.630 77.294 1.007 1.00 35.92 131 ALA D N 1
ATOM 4214 C CA . ALA D 1 143 ? 67.247 77.690 0.858 1.00 36.60 131 ALA D CA 1
ATOM 4215 C C . ALA D 1 143 ? 67.001 79.186 1.083 1.00 38.07 131 ALA D C 1
ATOM 4216 O O . ALA D 1 143 ? 66.142 79.768 0.430 1.00 37.60 131 ALA D O 1
ATOM 4218 N N . THR D 1 144 ? 67.754 79.814 1.981 1.00 38.27 132 THR D N 1
ATOM 4219 C CA . THR D 1 144 ? 67.381 81.147 2.483 1.00 40.44 132 THR D CA 1
ATOM 4220 C C . THR D 1 144 ? 68.346 82.266 2.147 1.00 43.27 132 THR D C 1
ATOM 4221 O O . THR D 1 144 ? 67.925 83.411 1.980 1.00 43.82 132 THR D O 1
ATOM 4225 N N . GLU D 1 145 ? 69.636 81.959 2.059 1.00 46.29 133 GLU D N 1
ATOM 4226 C CA . GLU D 1 145 ? 70.641 83.009 1.971 1.00 48.83 133 GLU D CA 1
ATOM 4227 C C . GLU D 1 145 ? 70.433 83.868 0.715 1.00 49.79 133 GLU D C 1
ATOM 4228 O O . GLU D 1 145 ? 70.202 83.341 -0.383 1.00 48.96 133 GLU D O 1
ATOM 4234 N N . GLY D 1 146 ? 70.480 85.189 0.900 1.00 49.71 134 GLY D N 1
ATOM 4235 C CA . GLY D 1 146 ? 70.236 86.147 -0.180 1.00 50.45 134 GLY D CA 1
ATOM 4236 C C . GLY D 1 146 ? 68.794 86.290 -0.660 1.00 50.90 134 GLY D C 1
ATOM 4237 O O . GLY D 1 146 ? 68.552 86.960 -1.666 1.00 50.67 134 GLY D O 1
ATOM 4238 N N . LYS D 1 147 ? 67.835 85.682 0.048 1.00 50.89 135 LYS D N 1
ATOM 4239 C CA . LYS D 1 147 ? 66.421 85.689 -0.380 1.00 52.64 135 LYS D CA 1
ATOM 4240 C C . LYS D 1 147 ? 65.536 86.666 0.425 1.00 54.49 135 LYS D C 1
ATOM 4241 O O . LYS D 1 147 ? 66.021 87.611 1.058 1.00 56.00 135 LYS D O 1
#

B-factor: mean 40.11, std 7.25, range [19.01, 79.11]

Secondary structure (DSSP, 8-state):
-GGGSSS-EEPPTTTEES-EEE--B--TT-SSS-EEEEEEE-TT-EEPSEE-TT-EEEEEEEEEEEEEETTS--EEEETT-EEEE-TT--EEEEEBTTB-EEEEEEE--GGG---EE-PPPPHHHHHHHHTT-/--S---EEPPTTTEES-EEE--B--TT-SSS-EEEEEEE-TT-EEPSEE-SS-EEEEEEEEEEEEEETTS--EEEETT-EEEE-TT--EEEEEBTTB-EEEEEEE--GGG---EE-----HHHHHHHHTT-/--SS---EEPPTTTEES-EEE--B--TTSSSSEEEEEEEEPTT-EEPSEE-SS-EEEEEEEEEEEEEETTS--EEEETT-EEEE-TT--EEEEEBTTB-EEEEEEEE-GGG---EE-PPPPHHHHHHHHTT-/-TTSSS-EEPPTTTEES-EEE--B--TT-SSS-EEEEEEEPTT-EEPSEE-TT-EEEEEEEEEEEEEETTS--EEEETT-EEEE-TT--EEEEEBTTB-EEEEEEE--GGG---EE-PPPPHHHHHHHHTT-

Organism: Thermotoga maritima (strain ATCC 43589 / DSM 3109 / JCM 10099 / NBRC 100826 / MSB8) (NCBI:txid243274)

Solvent-accessible surface area: 23179 Å² total

CATH classification: 2.60.120.10

InterPro domains:
  IPR011051 RmlC-like cupin domain superfamily [SSF51182] (6-131)
  IPR013096 Cupin 2, conserved barrel [PF07883] (41-104)
  IPR014710 RmlC-like jelly roll fold [G3DSA:2.60.120.10] (1-135)
  IPR047263 Hydroxynitrile lyase-like, cupin domain [cd02233] (17-123)

Sequence (528 aa):
VDDIFERGSKGSSDFFTGNVWWVKLVTDENGVFNTQVYYDVVVVFEPGARTHWHSHPGGQILIVTRGKGFYQERGKPARILKKGDVVEIPPNVVHWHGAAPDEELVHIGISTQVHLGPAEWLGSVTEEEYRKATEGKDIFERGSKGSSDFFTGNVWWVKLVTTDENGVFNTQVYDVVFEPGARTHWHSHPGGQILIVTRGKGFYQERGKPARILKKGDVVEIPPNVVHWHGAAPDEELVHIGISTQVHHLGPAEEWLLGGSVTEEEYRKATEGKDDIFERGSKGSSDFFTGNVWWVKLVTTDENGVFNTQVYDVVFEPGARTHWHSHPGGQILIVTRGKGFYQERRGKPARILKKGDVVEIPPNVVHWHGAAPDEELVHIGISTQVHLGPAEWLLGGSVTEEEYRKATEGKDDIFERGSKGSSDFFTGNVWWVKKLVTDENGVFNTQVYYDVVVVFEPGARTHWHSHPGGQILIVTRGKGFYQERGKPARILKKGDVVEIPPNVVHWHGAAPDEELVHIGISTQVHLGPAEWLGSSVTEEEYRKATEGK

Foldseek 3Di:
DQVVDPQACWDDPQWKDATKHKDPAPCPVVPALKGKIKMKFAAPMKTFWKFAQFWKKKAWAAKWKWKDFPPDAIDIDHHGDMDTGHGPTIIMMAHANHMMTIIMMMRHNCVSDDMGGDGGCDPVNNCVRHPPD/DPDDFAPFDDPLWKDATKTKDAAPCPVCPQLKRKIKMKFFAPMKTAWKFAQFKKKKAWQAKWKWKDFPPDAIDIDGHGDMDTGHGPTTIMMFHANVMMTIIMMMGHNPVSDGMGGDGGCDPVNNCVRHPPD/DDPDDFAPFDDPLWKDATKTKAAAPCPVCPQLKRKIKMKFFAPMKTAWKFAQFKKKKAWAAKWKWKDFPPDAIDIDHHGDMDIGHGPTTIMMHHANVMMTIIMMMGHNPVSDDMGGDGGCDPVNNCVRHPPD/DVVDPQACWDDPQWKDATKHKDAAPPPPVPALKGKIKMKFAAPMKTFWKFAQFWKKKAWAAKWKWKDFPPDAIDIDHHGDIDTGHGPTIIMMAHANHMMTIIMMMRHNCVSDDMGGDGGCDPVNNCVRHPPD

Nearest PDB structures (foldseek):
  2f4p-assembly2_C  TM=9.691E-01  e=2.749E-27  Thermotoga maritima MSB8
  4bif-assembly1_C  TM=9.425E-01  e=3.671E-15  Granulicella tundricola MP5ACTX9
  8oz8-assembly1_A  TM=9.457E-01  e=6.445E-15  Granulicella tundricola
  4uxa-assembly9_L  TM=9.449E-01  e=1.266E-14  Granulicella tundricola
  4b29-assembly1_A  TM=6.900E-01  e=6.357E-07  Roseovarius nubinhibens ISM

Radius of gyration: 26.93 Å; Cα contacts (8 Å, |Δi|>4): 1501; chains: 4; bounding box: 74×79×43 Å